Protein 3DSS (pdb70)

B-factor: mean 21.04, std 11.39, range [5.16, 124.23]

Organism: Rattus norvegicus (NCBI:txid10116)

Foldseek 3Di:
DVVVVVVVVVVVLVVLLVVLVVVLVVCVVVVNLECVLVVSLLSHCLVPVQPQVSLVSVVSSLVVCVVVDDPVVNVVVLVVLVVSLLSSCVSPVQHPNSLVSVVVSQVPPPPDDLVVLLVSLVVVCVVPVPRVSSVVSNVVSCVVVVPQLVVLLVVLLCVLPVDDPNLSSLVSVVVSQCVVVPDCQHDPVVLLVLLVSLLVSCVVPVQDCRSLVSNLVSLVSHDAQVGDDPVRLVSLVVLLVVLVVVCVVDVLRLSSLVVNLSSCVRHPLQVCVVVNVVSLVSNCVSPVVCNVVSVVVNVVSVVVVVVVVVVPD/DPEDDFDPPFFQDDDLVLQLVLLLCPCVPDDNVVVVVCLQQQLLQVLLSQQLCVQLVRNVSDDVVVVLVQQQQQQDPQRFGGNGHPGDGWLVSLLSSLSSCLSVVNNVSGDLVSVLSQLQVQADPQQFGAGHPVRDTFLLSLLSSLSSCLSVVHNVSHDLVSVLRFLLQQQDPQQAGTTGRPGDHWLQSRLSSLLSCLSSVNLVSGPLVSVLVQLQVQQDPQRFGDGHPPDYGWLVSRLSSLLSCVQAVRNVSHDLVSVLSFLSSQFDPPNGAGDGGHPDDHGSNSRLSSLQSVLSSPDPSTARARSNSSHHPVSCVVSVRDGDGND

GO terms:
  GO:0004663 Rab geranylgeranyltransferase activity (F, IDA)
  GO:0031267 small GTPase binding (F, IDA)
  GO:0005968 Rab-protein geranylgeranyltransferase complex (C, IDA)
  GO:0018344 protein geranylgeranylation (P, IDA)
  GO:0031267 small GTPase binding (F, IPI)
  GO:0005515 protein binding (F, IPI)
  GO:0004661 protein geranylgeranyltransferase activity (F, EXP)

InterPro domains:
  IPR001611 Leucine-rich repeat [PF00560] (466-483)
  IPR002088 Protein prenyltransferase, alpha subunit [PF01239] (47-76)
  IPR002088 Protein prenyltransferase, alpha subunit [PF01239] (90-120)
  IPR002088 Protein prenyltransferase, alpha subunit [PF01239] (125-153)
  IPR002088 Protein prenyltransferase, alpha subunit [PF01239] (161-190)
  IPR002088 Protein prenyltransferase, alpha subunit [PF01239] (209-238)
  IPR002088 Protein prenyltransferase, alpha subunit [PS51147] (44-78)
  IPR002088 Protein prenyltransferase, alpha subunit [PS51147] (88-122)
  IPR002088 Protein prenyltransferase, alpha subunit [PS51147] (124-158)
  IPR002088 Protein prenyltransferase, alpha subunit [PS51147] (159-193)
  IPR002088 Protein prenyltransferase, alpha subunit [PS51147] (207-241)
  IPR009087 Rab geranylgeranyltransferase, alpha subunit, insert-domain [PF07711] (246-346)
  IPR032675 Leucine-rich repeat domain superfamily [G3DSA:3.80.10.10] (431-566)
  IPR036254 Rab geranylgeranyltransferase, alpha subunit, insert-domain superfamily [SSF49594] (241-350)

Secondary structure (DSSP, 8-state):
-HHHHHHHHHHHHHHHHHHHHHHHHHHHHTT--SHHHHHHHHHHHTT-TT-HHHHHHHHHHHHHHHHHS-HHHHHHHHHHHHHHHHHHHHH-TT-HHHHHHHHHHHHH-SS--HHHHHHHHHHHHHH-TT-HHHHHHHHHHHHHTT--HHHHHHHHHHHHHH-S--HHHHHHHHHHHHHHS------HHHHHHHHHHHHHHHHHSTT-HHHHHHHHHHHHSSS-GGG--HHHHHHHHHHHHHHHHHHHH-TT-HHHHHHHHHHHHHH-TTTTHHHHHHHHHHHHHH-GGGHHHHHHHHHHHHHHHHHHHHT--/-------TTS--S--HHHHHHHHHHTTSSS-GGGSGGGGGGHHHHHHHHHHHHHHTT-GGGS-HHHHHHHHHHTB-TTS-BBSSTTSPB-HHHHHHHHHHHHHTT-GGGS-HHHHHHHHHHTB-TTS-BBSSTT--B-HHHHHHHHHHHHHHT-GGGS-HHHHHHHHHTTB-TTS-B-SSTTPPP-HHHHHHHHHHHHHTT-GGGS-HHHHHHHHHTTB-TTS-B-SSTTPPP-HHHHHHHHHHHHHTT-GGGS-HHHHHHHHHHTB-TTT--B-SSTTS--BHHHHHHHHHHHHHTT-TTS--B-TTTSSBHHHHHHHT-------

Solvent-accessible surface area: 26748 Å² total; per-residue (Å²): 140,93,77,66,68,64,60,52,56,142,22,99,114,4,105,112,30,60,63,4,19,111,34,0,44,64,49,57,171,68,52,76,54,45,80,41,5,16,103,29,0,38,82,3,0,24,61,18,8,64,17,49,6,0,3,4,3,11,9,49,1,8,79,66,0,94,110,115,47,47,118,148,86,17,38,63,30,15,150,66,4,19,41,32,0,36,46,5,0,155,108,47,40,110,1,62,20,0,12,27,0,7,34,33,0,1,67,83,17,123,101,34,74,35,74,94,0,29,93,3,0,23,108,20,1,127,90,42,12,8,4,23,14,0,2,11,8,16,36,40,0,9,80,94,39,88,38,43,36,51,109,6,32,68,38,0,54,52,1,13,94,113,81,46,51,13,3,2,0,2,1,9,14,8,36,7,5,51,98,58,67,107,119,184,86,13,57,55,95,4,0,25,127,8,1,113,37,0,28,88,22,1,74,117,54,27,87,26,19,3,5,5,7,0,1,42,51,1,33,67,8,34,48,41,88,136,124,42,41,131,110,10,38,85,41,3,65,63,1,2,97,37,0,68,53,8,43,145,133,79,87,138,9,20,29,0,4,5,6,0,0,21,0,3,12,20,21,55,5,40,128,36,42,143,57,4,65,103,33,1,63,61,1,52,82,34,11,86,22,16,33,37,3,3,50,56,10,64,63,87,16,64,129,58,1,53,89,43,97,174,124,156,154,162,107,44,27,126,52,148,128,113,20,18,120,67,19,35,22,139,81,0,2,74,34,3,39,46,95,41,84,169,110,88,119,45,47,60,28,73,31,58,51,36,32,0,12,16,27,15,39,6,1,0,0,0,13,1,15,38,48,27,141,102,46,81,95,136,113,19,28,100,37,0,121,55,0,37,58,174,61,0,0,0,0,2,13,107,40,3,27,24,22,0,55,26,0,14,6,0,0,8,0,0,3,10,16,105,17,36,152,30,8,60,12,108,105,0,17,52,8,0,93,76,5,33,84,179,77,0,1,0,0,0,15,141,32,30,27,35,0,1,45,1,0,15,4,0,0,0,0,0,20,11,20,63,72,43,127,23,13,80,39,123,80,0,10,97,8,0,42,62,1,60,18,21,4,2,0,0,1,3,75,71,18,4,5,0,22,0,7,3,0,22,13,0,0,1,0,0,2,18,12,82,32,15,141,79,12,77,13,40,47,0,0,4,0,0,0,14,0,4,14,86,18,0,0,0,5,0,11,0,36,35,52,0,19,1,11,45,1,2,52,0,0,0,0,0,81,0,0,11,44,19,63,4,4,42,119,124,74,0,62,64,0,3,6,3,2,8,39,91,84,66,0,0,0,0,36,63,29,83,67,149,13,46,12,48,24,0,0,16,0,0,0,1,0,13,24,34,57,24,172,110,8,50,94,5,3,5,3,2,3,0,0,49,107,7,1,53,106,56,134,17,96,32,151,54,55,118

Structure (mmCIF, N/CA/C/O backbone):
data_3DSS
#
_entry.id   3DSS
#
_cell.length_a   66.748
_cell.length_b   90.628
_cell.length_c   114.068
_cell.angle_alpha   90.00
_cell.angle_beta   90.00
_cell.angle_gamma   90.00
#
_symmetry.space_group_name_H-M   'P 21 21 21'
#
loop_
_entity.id
_entity.type
_entity.pdbx_description
1 polymer 'Geranylgeranyl transferase type-2 subunit alpha'
2 polymer 'Geranylgeranyl transferase type-2 subunit beta'
3 non-polymer 'ZINC ION'
4 non-polymer 'CALCIUM ION'
5 water water
#
loop_
_atom_site.group_PDB
_atom_site.id
_atom_site.type_symbol
_atom_site.label_atom_id
_atom_site.label_alt_id
_atom_site.label_comp_id
_atom_site.label_asym_id
_atom_site.label_entity_id
_atom_site.label_seq_id
_atom_site.pdbx_PDB_ins_code
_atom_site.Cartn_x
_atom_site.Cartn_y
_atom_site.Cartn_z
_atom_site.occupancy
_atom_site.B_iso_or_equiv
_atom_site.auth_seq_id
_atom_site.auth_comp_id
_atom_site.auth_asym_id
_atom_site.auth_atom_id
_atom_site.pdbx_PDB_model_num
ATOM 1 N N . GLU A 1 13 ? -12.955 11.402 52.188 1.00 74.66 12 GLU A N 1
ATOM 2 C CA . GLU A 1 13 ? -12.082 10.541 53.045 1.00 74.41 12 GLU A CA 1
ATOM 3 C C . GLU A 1 13 ? -10.674 10.388 52.460 1.00 73.66 12 GLU A C 1
ATOM 4 O O . GLU A 1 13 ? -9.719 10.972 52.975 1.00 73.65 12 GLU A O 1
ATOM 6 N N . GLN A 1 14 ? -10.555 9.614 51.382 1.00 72.59 13 GLN A N 1
ATOM 7 C CA . GLN A 1 14 ? -9.253 9.308 50.780 1.00 71.68 13 GLN A CA 1
ATOM 8 C C . GLN A 1 14 ? -8.751 10.403 49.833 1.00 70.86 13 GLN A C 1
ATOM 9 O O . GLN A 1 14 ? -7.575 10.412 49.467 1.00 70.73 13 GLN A O 1
ATOM 11 N N . ALA A 1 15 ? -9.638 11.318 49.443 1.00 69.98 14 ALA A N 1
ATOM 12 C CA . ALA A 1 15 ? -9.303 12.378 48.484 1.00 69.38 14 ALA A CA 1
ATOM 13 C C . ALA A 1 15 ? -8.749 13.646 49.143 1.00 68.97 14 ALA A C 1
ATOM 14 O O . ALA A 1 15 ? -7.972 14.375 48.521 1.00 68.95 14 ALA A O 1
ATOM 16 N N . GLU A 1 16 ? -9.152 13.915 50.386 1.00 68.41 15 GLU A N 1
ATOM 17 C CA . GLU A 1 16 ? -8.688 15.102 51.116 1.00 67.87 15 GLU A CA 1
ATOM 18 C C . GLU A 1 16 ? -7.213 14.988 51.505 1.00 67.09 15 GLU A C 1
ATOM 19 O O . GLU A 1 16 ? -6.464 15.965 51.412 1.00 67.10 15 GLU A O 1
ATOM 21 N N . ALA A 1 17 ? -6.807 13.798 51.945 1.00 65.89 16 ALA A N 1
ATOM 22 C CA . ALA A 1 17 ? -5.400 13.514 52.240 1.00 64.83 16 ALA A CA 1
ATOM 23 C C . ALA A 1 17 ? -4.527 13.709 50.999 1.00 63.61 16 ALA A C 1
ATOM 24 O O . ALA A 1 17 ? -3.409 14.219 51.093 1.00 63.54 16 ALA A O 1
ATOM 26 N N . LYS A 1 18 ? -5.050 13.301 49.844 1.00 62.04 17 LYS A N 1
ATOM 27 C CA . LYS A 1 18 ? -4.369 13.488 48.563 1.00 60.77 17 LYS A CA 1
ATOM 28 C C . LYS A 1 18 ? -4.315 14.962 48.155 1.00 59.64 17 LYS A C 1
ATOM 29 O O . LYS A 1 18 ? -3.315 15.418 47.601 1.00 59.56 17 LYS A O 1
ATOM 31 N N . ARG A 1 19 ? -5.392 15.697 48.424 1.00 58.20 18 ARG A N 1
ATOM 32 C CA . ARG A 1 19 ? -5.432 17.138 48.164 1.00 56.99 18 ARG A CA 1
ATOM 33 C C . ARG A 1 19 ? -4.457 17.891 49.071 1.00 55.64 18 ARG A C 1
ATOM 34 O O . ARG A 1 19 ? -3.762 18.807 48.623 1.00 55.54 18 ARG A O 1
ATOM 36 N N . LEU A 1 20 ? -4.410 17.490 50.340 1.00 53.75 19 LEU A N 1
ATOM 37 C CA . LEU A 1 20 ? -3.604 18.175 51.355 1.00 52.10 19 LEU A CA 1
ATOM 38 C C . LEU A 1 20 ? -2.105 17.915 51.209 1.00 50.13 19 LEU A C 1
ATOM 39 O O . LEU A 1 20 ? -1.296 18.829 51.381 1.00 50.00 19 LEU A O 1
ATOM 41 N N . GLU A 1 21 ? -1.740 16.670 50.909 1.00 47.62 20 GLU A N 1
ATOM 42 C CA . GLU A 1 21 ? -0.338 16.305 50.705 1.00 45.72 20 GLU A CA 1
ATOM 43 C C . GLU A 1 21 ? 0.232 17.030 49.489 1.00 44.21 20 GLU A C 1
ATOM 44 O O . GLU A 1 21 ? 1.386 17.462 49.497 1.00 43.98 20 GLU A O 1
ATOM 46 N N . ARG A 1 22 ? -0.592 17.171 48.455 1.00 42.55 21 ARG A N 1
ATOM 47 C CA . ARG A 1 22 ? -0.170 17.819 47.220 1.00 41.62 21 ARG A CA 1
ATOM 48 C C . ARG A 1 22 ? -0.098 19.342 47.404 1.00 40.19 21 ARG A C 1
ATOM 49 O O . ARG A 1 22 ? 0.718 20.003 46.765 1.00 39.94 21 ARG A O 1
ATOM 57 N N . GLU A 1 23 ? -0.928 19.886 48.295 1.00 38.87 22 GLU A N 1
ATOM 58 C CA . GLU A 1 23 ? -0.788 21.283 48.720 1.00 38.04 22 GLU A CA 1
ATOM 59 C C . GLU A 1 23 ? 0.524 21.493 49.482 1.00 37.34 22 GLU A C 1
ATOM 60 O O . GLU A 1 23 ? 1.196 22.505 49.294 1.00 37.12 22 GLU A O 1
ATOM 62 N N . GLN A 1 24 ? 0.883 20.536 50.335 1.00 36.62 23 GLN A N 1
ATOM 63 C CA . GLN A 1 24 ? 2.142 20.605 51.088 1.00 36.33 23 GLN A CA 1
ATOM 64 C C . GLN A 1 24 ? 3.360 20.493 50.174 1.00 34.75 23 GLN A C 1
ATOM 65 O O . GLN A 1 24 ? 4.348 21.196 50.375 1.00 34.50 23 GLN A O 1
ATOM 71 N N . LYS A 1 25 ? 3.288 19.613 49.179 1.00 33.08 24 LYS A N 1
ATOM 72 C CA . LYS A 1 25 ? 4.357 19.487 48.186 1.00 32.15 24 LYS A CA 1
ATOM 73 C C . LYS A 1 25 ? 4.570 20.802 47.440 1.00 30.35 24 LYS A C 1
ATOM 74 O O . LYS A 1 25 ? 5.707 21.208 47.213 1.00 30.03 24 LYS A O 1
ATOM 80 N N . LEU A 1 26 ? 3.475 21.457 47.059 1.00 28.87 25 LEU A N 1
ATOM 81 C CA . LEU A 1 26 ? 3.556 22.726 46.333 1.00 28.21 25 LEU A CA 1
ATOM 82 C C . LEU A 1 26 ? 4.204 23.811 47.191 1.00 27.48 25 LEU A C 1
ATOM 83 O O . LEU A 1 26 ? 5.042 24.582 46.711 1.00 27.26 25 LEU A O 1
ATOM 88 N N . LYS A 1 27 ? 3.835 23.849 48.465 1.00 27.01 26 LYS A N 1
ATOM 89 C CA . LYS A 1 27 ? 4.421 24.807 49.395 1.00 27.15 26 LYS A CA 1
ATOM 90 C C . LYS A 1 27 ? 5.923 24.553 49.588 1.00 26.35 26 LYS A C 1
ATOM 91 O O . LYS A 1 27 ? 6.707 25.500 49.646 1.00 25.97 26 LYS A O 1
ATOM 97 N N . LEU A 1 28 ? 6.323 23.284 49.656 1.00 25.94 27 LEU A N 1
ATOM 98 C CA . LEU A 1 28 ? 7.747 22.934 49.734 1.00 26.16 27 LEU A CA 1
ATOM 99 C C . LEU A 1 28 ? 8.513 23.318 48.468 1.00 24.77 27 LEU A C 1
ATOM 100 O O . LEU A 1 28 ? 9.618 23.856 48.548 1.00 24.77 27 LEU A O 1
ATOM 105 N N . TYR A 1 29 ? 7.937 23.011 47.308 1.00 23.77 28 TYR A N 1
ATOM 106 C CA A TYR A 1 29 ? 8.594 23.368 46.052 0.50 23.28 28 TYR A CA 1
ATOM 107 C CA B TYR A 1 29 ? 8.477 23.386 46.003 0.50 23.55 28 TYR A CA 1
ATOM 108 C C . TYR A 1 29 ? 8.732 24.890 45.944 1.00 23.60 28 TYR A C 1
ATOM 109 O O . TYR A 1 29 ? 9.804 25.361 45.560 1.00 23.31 28 TYR A O 1
ATOM 126 N N . GLN A 1 30 ? 7.695 25.647 46.315 1.00 24.30 29 GLN A N 1
ATOM 127 C CA . GLN A 1 30 ? 7.758 27.109 46.258 1.00 25.50 29 GLN A CA 1
ATOM 128 C C . GLN A 1 30 ? 8.822 27.646 47.207 1.00 24.97 29 GLN A C 1
ATOM 129 O O . GLN A 1 30 ? 9.606 28.515 46.823 1.00 25.01 29 GLN A O 1
ATOM 135 N N . SER A 1 31 ? 8.862 27.119 48.429 1.00 24.90 30 SER A N 1
ATOM 136 C CA A SER A 1 31 ? 9.851 27.553 49.419 0.70 24.74 30 SER A CA 1
ATOM 137 C CA B SER A 1 31 ? 9.847 27.547 49.423 0.30 24.71 30 SER A CA 1
ATOM 138 C C . SER A 1 31 ? 11.270 27.224 48.969 1.00 24.27 30 SER A C 1
ATOM 139 O O . SER A 1 31 ? 12.175 28.050 49.086 1.00 24.41 30 SER A O 1
ATOM 144 N N . ALA A 1 32 ? 11.463 26.019 48.448 1.00 22.99 31 ALA A N 1
ATOM 145 C CA . ALA A 1 32 ? 12.777 25.598 47.985 1.00 21.72 31 ALA A CA 1
ATOM 146 C C . ALA A 1 32 ? 13.207 26.445 46.790 1.00 21.13 31 ALA A C 1
ATOM 147 O O . ALA A 1 32 ? 14.358 26.846 46.705 1.00 21.04 31 ALA A O 1
ATOM 149 N N . THR A 1 33 ? 12.266 26.724 45.888 1.00 20.89 32 THR A N 1
ATOM 150 C CA . THR A 1 33 ? 12.518 27.575 44.730 1.00 21.25 32 THR A CA 1
ATOM 151 C C . THR A 1 33 ? 12.922 28.984 45.167 1.00 21.50 32 THR A C 1
ATOM 152 O O . THR A 1 33 ? 13.899 29.538 44.656 1.00 21.31 32 THR A O 1
ATOM 156 N N . GLN A 1 34 ? 12.176 29.543 46.119 1.00 22.15 33 GLN A N 1
ATOM 157 C CA . GLN A 1 34 ? 12.498 30.845 46.714 1.00 23.15 33 GLN A CA 1
ATOM 158 C C . GLN A 1 34 ? 13.924 30.856 47.270 1.00 23.07 33 GLN A C 1
ATOM 159 O O . GLN A 1 34 ? 14.683 31.807 47.044 1.00 23.09 33 GLN A O 1
ATOM 165 N N . ALA A 1 35 ? 14.276 29.796 47.997 1.00 23.22 34 ALA A N 1
ATOM 166 C CA . ALA A 1 35 ? 15.602 29.669 48.602 1.00 22.96 34 ALA A CA 1
ATOM 167 C C . ALA A 1 35 ? 16.705 29.656 47.548 1.00 22.34 34 ALA A C 1
ATOM 168 O O . ALA A 1 35 ? 17.730 30.325 47.712 1.00 21.79 34 ALA A O 1
ATOM 170 N N . VAL A 1 36 ? 16.494 28.893 46.474 1.00 21.54 35 VAL A N 1
ATOM 171 C CA . VAL A 1 36 ? 17.482 28.800 45.399 1.00 21.25 35 VAL A CA 1
ATOM 172 C C . VAL A 1 36 ? 17.705 30.159 44.734 1.00 21.57 35 VAL A C 1
ATOM 173 O O . VAL A 1 36 ? 18.850 30.565 44.535 1.00 21.17 35 VAL A O 1
ATOM 177 N N . PHE A 1 37 ? 16.621 30.858 44.397 1.00 22.65 36 PHE A N 1
ATOM 178 C CA . PHE A 1 37 ? 16.730 32.170 43.746 1.00 23.88 36 PHE A CA 1
ATOM 179 C C . PHE A 1 37 ? 17.416 33.198 44.659 1.00 23.69 36 PHE A C 1
ATOM 180 O O . PHE A 1 37 ? 18.203 34.022 44.192 1.00 23.65 36 PHE A O 1
ATOM 188 N N . GLN A 1 38 ? 17.131 33.139 45.955 1.00 23.64 37 GLN A N 1
ATOM 189 C CA . GLN A 1 38 ? 17.787 34.028 46.919 1.00 23.68 37 GLN A CA 1
ATOM 190 C C . GLN A 1 38 ? 19.296 33.738 47.020 1.00 23.50 37 GLN A C 1
ATOM 191 O O . GLN A 1 38 ? 20.114 34.657 47.004 1.00 23.65 37 GLN A O 1
ATOM 193 N N . LYS A 1 39 ? 19.660 32.462 47.114 1.00 23.32 38 LYS A N 1
ATOM 194 C CA . LYS A 1 39 ? 21.074 32.067 47.153 1.00 23.43 38 LYS A CA 1
ATOM 195 C C . LYS A 1 39 ? 21.799 32.483 45.878 1.00 23.51 38 LYS A C 1
ATOM 196 O O . LYS A 1 39 ? 22.923 32.974 45.913 1.00 22.80 38 LYS A O 1
ATOM 202 N N . ARG A 1 40 ? 21.140 32.285 44.745 1.00 24.44 39 ARG A N 1
ATOM 203 C CA . ARG A 1 40 ? 21.719 32.655 43.469 1.00 25.55 39 ARG A CA 1
ATOM 204 C C . ARG A 1 40 ? 21.985 34.162 43.390 1.00 27.05 39 ARG A C 1
ATOM 205 O O . ARG A 1 40 ? 23.073 34.584 42.999 1.00 26.69 39 ARG A O 1
ATOM 213 N N . GLN A 1 41 ? 20.983 34.957 43.768 1.00 29.04 40 GLN A N 1
ATOM 214 C CA . GLN A 1 41 ? 21.098 36.423 43.805 1.00 31.24 40 GLN A CA 1
ATOM 215 C C . GLN A 1 41 ? 22.227 36.875 44.738 1.00 30.70 40 GLN A C 1
ATOM 216 O O . GLN A 1 41 ? 22.901 37.864 44.461 1.00 30.71 40 GLN A O 1
ATOM 222 N N . ALA A 1 42 ? 22.442 36.131 45.823 1.00 30.75 41 ALA A N 1
ATOM 223 C CA . ALA A 1 42 ? 23.522 36.419 46.780 1.00 31.00 41 ALA A CA 1
ATOM 224 C C . ALA A 1 42 ? 24.902 35.925 46.319 1.00 31.02 41 ALA A C 1
ATOM 225 O O . ALA A 1 42 ? 25.903 36.203 46.975 1.00 30.99 41 ALA A O 1
ATOM 227 N N . GLY A 1 43 ? 24.958 35.196 45.205 1.00 31.20 42 GLY A N 1
ATOM 228 C CA . GLY A 1 43 ? 26.214 34.632 44.709 1.00 31.46 42 GLY A CA 1
ATOM 229 C C . GLY A 1 43 ? 26.714 33.440 45.507 1.00 31.88 42 GLY A C 1
ATOM 230 O O . GLY A 1 43 ? 27.909 33.136 45.486 1.00 31.87 42 GLY A O 1
ATOM 231 N N . GLU A 1 44 ? 25.803 32.758 46.200 1.00 32.65 43 GLU A N 1
ATOM 232 C CA . GLU A 1 44 ? 26.135 31.554 46.966 1.00 33.84 43 GLU A CA 1
ATOM 233 C C . GLU A 1 44 ? 26.049 30.303 46.086 1.00 33.79 43 GLU A C 1
ATOM 234 O O . GLU A 1 44 ? 25.012 29.630 46.029 1.00 33.91 43 GLU A O 1
ATOM 240 N N . LEU A 1 45 ? 27.152 30.004 45.403 1.00 33.78 44 LEU A N 1
ATOM 241 C CA . LEU A 1 45 ? 27.227 28.876 44.476 1.00 33.78 44 LEU A CA 1
ATOM 242 C C . LEU A 1 45 ? 27.822 27.681 45.208 1.00 32.69 44 LEU A C 1
ATOM 243 O O . LEU A 1 45 ? 29.021 27.404 45.098 1.00 32.90 44 LEU A O 1
ATOM 248 N N . ASP A 1 46 ? 26.988 26.983 45.972 1.00 30.98 45 ASP A N 1
ATOM 249 C CA . ASP A 1 46 ? 27.478 25.913 46.833 1.00 29.63 45 ASP A CA 1
ATOM 250 C C . ASP A 1 46 ? 26.533 24.710 46.888 1.00 28.05 45 ASP A C 1
ATOM 251 O O . ASP A 1 46 ? 25.474 24.689 46.248 1.00 26.90 45 ASP A O 1
ATOM 256 N N . GLU A 1 47 ? 26.946 23.710 47.659 1.00 26.52 46 GLU A N 1
ATOM 257 C CA . GLU A 1 47 ? 26.260 22.428 47.737 1.00 26.21 46 GLU A CA 1
ATOM 258 C C . GLU A 1 47 ? 24.816 22.506 48.233 1.00 24.81 46 GLU A C 1
ATOM 259 O O . GLU A 1 47 ? 24.019 21.626 47.914 1.00 24.26 46 GLU A O 1
ATOM 265 N N . SER A 1 48 ? 24.477 23.535 49.011 1.00 23.81 47 SER A N 1
ATOM 266 C CA . SER A 1 48 ? 23.094 23.710 49.476 1.00 23.38 47 SER A CA 1
ATOM 267 C C . SER A 1 48 ? 22.131 23.925 48.297 1.00 22.55 47 SER A C 1
ATOM 268 O O . SER A 1 48 ? 20.977 23.492 48.342 1.00 22.12 47 SER A O 1
ATOM 271 N N . VAL A 1 49 ? 22.625 24.573 47.244 1.00 21.69 48 VAL A N 1
ATOM 272 C CA . VAL A 1 49 ? 21.864 24.758 46.008 1.00 21.20 48 VAL A CA 1
ATOM 273 C C . VAL A 1 49 ? 21.607 23.417 45.331 1.00 20.45 48 VAL A C 1
ATOM 274 O O . VAL A 1 49 ? 20.526 23.176 44.793 1.00 20.20 48 VAL A O 1
ATOM 278 N N . LEU A 1 50 ? 22.618 22.553 45.341 1.00 20.04 49 LEU A N 1
ATOM 279 C CA . LEU A 1 50 ? 22.478 21.206 44.799 1.00 20.01 49 LEU A CA 1
ATOM 280 C C . LEU A 1 50 ? 21.456 20.401 45.605 1.00 20.81 49 LEU A C 1
ATOM 281 O O . LEU A 1 50 ? 20.653 19.672 45.036 1.00 20.76 49 LEU A O 1
ATOM 286 N N . GLU A 1 51 ? 21.473 20.538 46.927 1.00 21.72 50 GLU A N 1
ATOM 287 C CA . GLU A 1 51 ? 20.473 19.856 47.760 1.00 23.18 50 GLU A CA 1
ATOM 288 C C . GLU A 1 51 ? 19.054 20.360 47.460 1.00 22.11 50 GLU A C 1
ATOM 289 O O . GLU A 1 51 ? 18.135 19.565 47.252 1.00 21.90 50 GLU A O 1
ATOM 295 N N . LEU A 1 52 ? 18.887 21.678 47.427 1.00 21.40 51 LEU A N 1
ATOM 296 C CA . LEU A 1 52 ? 17.570 22.273 47.180 1.00 20.75 51 LEU A CA 1
ATOM 297 C C . LEU A 1 52 ? 17.010 21.914 45.807 1.00 20.26 51 LEU A C 1
ATOM 298 O O . LEU A 1 52 ? 15.846 21.529 45.692 1.00 20.18 51 LEU A O 1
ATOM 303 N N . THR A 1 53 ? 17.823 22.043 44.766 1.00 19.95 52 THR A N 1
ATOM 304 C CA . THR A 1 53 ? 17.354 21.733 43.412 1.00 19.69 52 THR A CA 1
ATOM 305 C C . THR A 1 53 ? 17.050 20.246 43.218 1.00 20.38 52 THR A C 1
ATOM 306 O O . THR A 1 53 ? 16.203 19.892 42.400 1.00 19.99 52 THR A O 1
ATOM 310 N N . SER A 1 54 ? 17.723 19.371 43.966 1.00 21.14 53 SER A N 1
ATOM 311 C CA . SER A 1 54 ? 17.431 17.940 43.866 1.00 22.11 53 SER A CA 1
ATOM 312 C C . SER A 1 54 ? 16.005 17.647 44.340 1.00 22.87 53 SER A C 1
ATOM 313 O O . SER A 1 54 ? 15.351 16.766 43.797 1.00 23.79 53 SER A O 1
ATOM 316 N N . GLN A 1 55 ? 15.521 18.418 45.317 1.00 23.57 54 GLN A N 1
ATOM 317 C CA . GLN A 1 55 ? 14.152 18.282 45.845 1.00 24.84 54 GLN A CA 1
ATOM 318 C C . GLN A 1 55 ? 13.064 18.706 44.865 1.00 23.30 54 GLN A C 1
ATOM 319 O O . GLN A 1 55 ? 11.889 18.395 45.071 1.00 24.11 54 GLN A O 1
ATOM 325 N N . ILE A 1 56 ? 13.447 19.472 43.854 1.00 21.38 55 ILE A N 1
ATOM 326 C CA . ILE A 1 56 ? 12.507 20.067 42.912 1.00 20.24 55 ILE A CA 1
ATOM 327 C C . ILE A 1 56 ? 12.573 19.386 41.544 1.00 19.36 55 ILE A C 1
ATOM 328 O O . ILE A 1 56 ? 11.539 19.110 40.928 1.00 18.97 55 ILE A O 1
ATOM 333 N N . LEU A 1 57 ? 13.789 19.124 41.070 1.00 19.26 56 LEU A N 1
ATOM 334 C CA . LEU A 1 57 ? 13.992 18.574 39.725 1.00 18.99 56 LEU A CA 1
ATOM 335 C C . LEU A 1 57 ? 13.525 17.133 39.531 1.00 19.52 56 LEU A C 1
ATOM 336 O O . LEU A 1 57 ? 13.171 16.755 38.422 1.00 19.38 56 LEU A O 1
ATOM 341 N N . GLY A 1 58 ? 13.523 16.326 40.589 1.00 20.77 57 GLY A N 1
ATOM 342 C CA . GLY A 1 58 ? 12.995 14.959 40.501 1.00 21.53 57 GLY A CA 1
ATOM 343 C C . GLY A 1 58 ? 11.561 14.933 39.999 1.00 22.37 57 GLY A C 1
ATOM 344 O O . GLY A 1 58 ? 11.215 14.179 39.078 1.00 23.41 57 GLY A O 1
ATOM 345 N N . ALA A 1 59 ? 10.735 15.780 40.601 1.00 22.29 58 ALA A N 1
ATOM 346 C CA . ALA A 1 59 ? 9.325 15.880 40.260 1.00 22.06 58 ALA A CA 1
ATOM 347 C C . ALA A 1 59 ? 9.072 16.842 39.101 1.00 20.67 58 ALA A C 1
ATOM 348 O O . ALA A 1 59 ? 8.056 16.721 38.416 1.00 20.83 58 ALA A O 1
ATOM 350 N N . ASN A 1 60 ? 9.990 17.782 38.875 1.00 19.00 59 ASN A N 1
ATOM 351 C CA . ASN A 1 60 ? 9.790 18.851 37.884 1.00 18.62 59 ASN A CA 1
ATOM 352 C C . ASN A 1 60 ? 11.030 19.077 37.008 1.00 17.54 59 ASN A C 1
ATOM 353 O O . ASN A 1 60 ? 11.637 20.153 37.020 1.00 17.28 59 ASN A O 1
ATOM 358 N N . PRO A 1 61 ? 11.406 18.058 36.223 1.00 17.08 60 PRO A N 1
ATOM 359 C CA . PRO A 1 61 ? 12.640 18.142 35.441 1.00 16.60 60 PRO A CA 1
ATOM 360 C C . PRO A 1 61 ? 12.599 19.172 34.307 1.00 16.34 60 PRO A C 1
ATOM 361 O O . PRO A 1 61 ? 13.633 19.497 33.741 1.00 16.53 60 PRO A O 1
ATOM 365 N N . ASP A 1 62 ? 11.428 19.700 33.981 1.00 16.45 61 ASP A N 1
ATOM 366 C CA . ASP A 1 62 ? 11.350 20.716 32.928 1.00 17.05 61 ASP A CA 1
ATOM 367 C C . ASP A 1 62 ? 11.583 22.146 33.437 1.00 16.96 61 ASP A C 1
ATOM 368 O O . ASP A 1 62 ? 11.543 23.097 32.666 1.00 17.10 61 ASP A O 1
ATOM 373 N N . PHE A 1 63 ? 11.879 22.283 34.727 1.00 16.80 62 PHE A N 1
ATOM 374 C CA . PHE A 1 63 ? 12.253 23.568 35.320 1.00 17.01 62 PHE A CA 1
ATOM 375 C C . PHE A 1 63 ? 13.707 23.912 34.936 1.00 17.01 62 PHE A C 1
ATOM 376 O O . PHE A 1 63 ? 14.629 23.795 35.750 1.00 16.87 62 PHE A O 1
ATOM 384 N N . ALA A 1 64 ? 13.873 24.378 33.694 1.00 17.09 63 ALA A N 1
ATOM 385 C CA . ALA A 1 64 ? 15.186 24.576 33.054 1.00 17.58 63 ALA A CA 1
ATOM 386 C C . ALA A 1 64 ? 16.155 25.467 33.824 1.00 17.33 63 ALA A C 1
ATOM 387 O O . ALA A 1 64 ? 17.365 25.205 33.850 1.00 17.29 63 ALA A O 1
ATOM 389 N N . THR A 1 65 ? 15.639 26.527 34.444 1.00 16.89 64 THR A N 1
ATOM 390 C CA . THR A 1 65 ? 16.512 27.446 35.171 1.00 16.36 64 THR A CA 1
ATOM 391 C C . THR A 1 65 ? 17.252 26.722 36.304 1.00 16.13 64 THR A C 1
ATOM 392 O O . THR A 1 65 ? 18.407 27.035 36.600 1.00 15.16 64 THR A O 1
ATOM 396 N N . LEU A 1 66 ? 16.609 25.734 36.918 1.00 15.72 65 LEU A N 1
ATOM 397 C CA . LEU A 1 66 ? 17.278 24.978 37.975 1.00 15.92 65 LEU A CA 1
ATOM 398 C C . LEU A 1 66 ? 18.418 24.081 37.465 1.00 15.47 65 LEU A C 1
ATOM 399 O O . LEU A 1 66 ? 19.422 23.931 38.155 1.00 14.49 65 LEU A O 1
ATOM 404 N N . TRP A 1 67 ? 18.288 23.496 36.274 1.00 15.19 66 TRP A N 1
ATOM 405 C CA . TRP A 1 67 ? 19.431 22.788 35.674 1.00 15.49 66 TRP A CA 1
ATOM 406 C C . TRP A 1 67 ? 20.595 23.762 35.458 1.00 15.74 66 TRP A C 1
ATOM 407 O O . TRP A 1 67 ? 21.735 23.447 35.770 1.00 15.41 66 TRP A O 1
ATOM 418 N N . ASN A 1 68 ? 20.293 24.958 34.951 1.00 16.65 67 ASN A N 1
ATOM 419 C CA . ASN A 1 68 ? 21.302 26.019 34.818 1.00 16.89 67 ASN A CA 1
ATOM 420 C C . ASN A 1 68 ? 21.994 26.338 36.153 1.00 17.16 67 ASN A C 1
ATOM 421 O O . ASN A 1 68 ? 23.214 26.511 36.199 1.00 17.02 67 ASN A O 1
ATOM 426 N N . CYS A 1 69 ? 21.211 26.424 37.232 1.00 17.31 68 CYS A N 1
ATOM 427 C CA . CYS A 1 69 ? 21.761 26.660 38.576 1.00 17.95 68 CYS A CA 1
ATOM 428 C C . CYS A 1 69 ? 22.737 25.554 39.002 1.00 17.16 68 CYS A C 1
ATOM 429 O O . CYS A 1 69 ? 23.794 25.838 39.571 1.00 17.27 68 CYS A O 1
ATOM 432 N N . ARG A 1 70 ? 22.387 24.296 38.735 1.00 16.47 69 ARG A N 1
ATOM 433 C CA . ARG A 1 70 ? 23.281 23.185 39.059 1.00 16.26 69 ARG A CA 1
ATOM 434 C C . ARG A 1 70 ? 24.588 23.317 38.293 1.00 15.83 69 ARG A C 1
ATOM 435 O O . ARG A 1 70 ? 25.648 23.118 38.862 1.00 15.40 69 ARG A O 1
ATOM 443 N N . ARG A 1 71 ? 24.514 23.679 37.013 1.00 15.83 70 ARG A N 1
ATOM 444 C CA . ARG A 1 71 ? 25.713 23.839 36.197 1.00 16.05 70 ARG A CA 1
ATOM 445 C C . ARG A 1 71 ? 26.592 24.989 36.692 1.00 16.32 70 ARG A C 1
ATOM 446 O O . ARG A 1 71 ? 27.808 24.856 36.732 1.00 16.67 70 ARG A O 1
ATOM 454 N N . GLU A 1 72 ? 25.979 26.105 37.082 1.00 16.39 71 GLU A N 1
ATOM 455 C CA . GLU A 1 72 ? 26.742 27.221 37.658 1.00 16.94 71 GLU A CA 1
ATOM 456 C C . GLU A 1 72 ? 27.482 26.798 38.926 1.00 16.83 71 GLU A C 1
ATOM 457 O O . GLU A 1 72 ? 28.643 27.161 39.132 1.00 16.60 71 GLU A O 1
ATOM 463 N N . VAL A 1 73 ? 26.808 26.024 39.768 1.00 17.10 72 VAL A N 1
ATOM 464 C CA . VAL A 1 73 ? 27.422 25.535 41.002 1.00 17.92 72 VAL A CA 1
ATOM 465 C C . VAL A 1 73 ? 28.589 24.597 40.689 1.00 18.04 72 VAL A C 1
ATOM 466 O O . VAL A 1 73 ? 29.674 24.745 41.249 1.00 17.97 72 VAL A O 1
ATOM 470 N N . LEU A 1 74 ? 28.367 23.636 39.792 1.00 18.91 73 LEU A N 1
ATOM 471 C CA . LEU A 1 74 ? 29.396 22.641 39.478 1.00 19.86 73 LEU A CA 1
ATOM 472 C C . LEU A 1 74 ? 30.620 23.309 38.867 1.00 20.26 73 LEU A C 1
ATOM 473 O O . LEU A 1 74 ? 31.752 22.961 39.193 1.00 20.19 73 LEU A O 1
ATOM 478 N N . GLN A 1 75 ? 30.384 24.287 38.003 1.00 20.88 74 GLN A N 1
ATOM 479 C CA . GLN A 1 75 ? 31.466 25.091 37.448 1.00 21.66 74 GLN A CA 1
ATOM 480 C C . GLN A 1 75 ? 32.232 25.865 38.514 1.00 22.29 74 GLN A C 1
ATOM 481 O O . GLN A 1 75 ? 33.460 25.910 38.482 1.00 22.30 74 GLN A O 1
ATOM 487 N N . HIS A 1 76 ? 31.515 26.488 39.446 1.00 22.99 75 HIS A N 1
ATOM 488 C CA . HIS A 1 76 ? 32.180 27.248 40.499 1.00 23.85 75 HIS A CA 1
ATOM 489 C C . HIS A 1 76 ? 33.019 26.332 41.391 1.00 24.35 75 HIS A C 1
ATOM 490 O O . HIS A 1 76 ? 34.190 26.613 41.663 1.00 24.72 75 HIS A O 1
ATOM 497 N N . LEU A 1 77 ? 32.416 25.234 41.838 1.00 25.08 76 LEU A N 1
ATOM 498 C CA . LEU A 1 77 ? 33.070 24.309 42.773 1.00 25.96 76 LEU A CA 1
ATOM 499 C C . LEU A 1 77 ? 34.309 23.634 42.187 1.00 28.55 76 LEU A C 1
ATOM 500 O O . LEU A 1 77 ? 35.261 23.328 42.913 1.00 28.84 76 LEU A O 1
ATOM 505 N N . GLU A 1 78 ? 34.295 23.404 40.880 1.00 31.97 77 GLU A N 1
ATOM 506 C CA . GLU A 1 78 ? 35.440 22.819 40.191 1.00 35.31 77 GLU A CA 1
ATOM 507 C C . GLU A 1 78 ? 36.682 23.691 40.382 1.00 36.60 77 GLU A C 1
ATOM 508 O O . GLU A 1 78 ? 37.792 23.176 40.512 1.00 36.96 77 GLU A O 1
ATOM 514 N N . THR A 1 79 ? 36.483 25.006 40.412 1.00 38.11 78 THR A N 1
ATOM 515 C CA . THR A 1 79 ? 37.589 25.946 40.542 1.00 39.13 78 THR A CA 1
ATOM 516 C C . THR A 1 79 ? 38.198 25.886 41.940 1.00 39.60 78 THR A C 1
ATOM 517 O O . THR A 1 79 ? 39.416 25.984 42.078 1.00 39.95 78 THR A O 1
ATOM 521 N N . GLU A 1 80 ? 37.365 25.709 42.967 1.00 39.67 79 GLU A N 1
ATOM 522 C CA . GLU A 1 80 ? 37.837 25.796 44.358 1.00 40.12 79 GLU A CA 1
ATOM 523 C C . GLU A 1 80 ? 38.061 24.462 45.088 1.00 38.08 79 GLU A C 1
ATOM 524 O O . GLU A 1 80 ? 38.671 24.446 46.158 1.00 38.24 79 GLU A O 1
ATOM 530 N N . LYS A 1 81 ? 37.589 23.356 44.514 1.00 36.08 80 LYS A N 1
ATOM 531 C CA . LYS A 1 81 ? 37.716 22.030 45.133 1.00 34.64 80 LYS A CA 1
ATOM 532 C C . LYS A 1 81 ? 38.888 21.244 44.560 1.00 33.77 80 LYS A C 1
ATOM 533 O O . LYS A 1 81 ? 39.304 21.484 43.431 1.00 33.41 80 LYS A O 1
ATOM 539 N N . SER A 1 82 ? 39.397 20.287 45.331 1.00 33.58 81 SER A N 1
ATOM 540 C CA . SER A 1 82 ? 40.451 19.390 44.845 1.00 33.80 81 SER A CA 1
ATOM 541 C C . SER A 1 82 ? 39.945 18.575 43.656 1.00 34.75 81 SER A C 1
ATOM 542 O O . SER A 1 82 ? 38.735 18.392 43.501 1.00 34.57 81 SER A O 1
ATOM 545 N N . PRO A 1 83 ? 40.863 18.092 42.800 1.00 35.99 82 PRO A N 1
ATOM 546 C CA . PRO A 1 83 ? 40.416 17.209 41.717 1.00 36.27 82 PRO A CA 1
ATOM 547 C C . PRO A 1 83 ? 39.621 15.991 42.216 1.00 35.79 82 PRO A C 1
ATOM 548 O O . PRO A 1 83 ? 38.654 15.583 41.572 1.00 35.54 82 PRO A O 1
ATOM 552 N N . GLU A 1 84 ? 40.016 15.446 43.365 1.00 34.89 83 GLU A N 1
ATOM 553 C CA . GLU A 1 84 ? 39.319 14.323 43.996 1.00 34.76 83 GLU A CA 1
ATOM 554 C C . GLU A 1 84 ? 37.927 14.712 44.507 1.00 32.25 83 GLU A C 1
ATOM 555 O O . GLU A 1 84 ? 36.977 13.934 44.387 1.00 31.76 83 GLU A O 1
ATOM 561 N N . GLU A 1 85 ? 37.809 15.906 45.083 1.00 30.15 84 GLU A N 1
ATOM 562 C CA . GLU A 1 85 ? 36.501 16.429 45.470 1.00 29.34 84 GLU A CA 1
ATOM 563 C C . GLU A 1 85 ? 35.615 16.660 44.236 1.00 27.27 84 GLU A C 1
ATOM 564 O O . GLU A 1 85 ? 34.424 16.357 44.263 1.00 26.02 84 GLU A O 1
ATOM 570 N N . SER A 1 86 ? 36.205 17.186 43.161 1.00 26.26 85 SER A N 1
ATOM 571 C CA . SER A 1 86 ? 35.460 17.436 41.918 1.00 25.75 85 SER A CA 1
ATOM 572 C C . SER A 1 86 ? 34.980 16.139 41.274 1.00 24.42 85 SER A C 1
ATOM 573 O O . SER A 1 86 ? 33.866 16.075 40.756 1.00 23.99 85 SER A O 1
ATOM 576 N N . ALA A 1 87 ? 35.809 15.103 41.324 1.00 23.33 86 ALA A N 1
ATOM 577 C CA . ALA A 1 87 ? 35.424 13.803 40.779 1.00 22.59 86 ALA A CA 1
ATOM 578 C C . ALA A 1 87 ? 34.248 13.211 41.558 1.00 21.22 86 ALA A C 1
ATOM 579 O O . ALA A 1 87 ? 33.335 12.619 40.970 1.00 20.89 86 ALA A O 1
ATOM 581 N N . ALA A 1 88 ? 34.269 13.382 42.876 1.00 19.00 87 ALA A N 1
ATOM 582 C CA . ALA A 1 88 ? 33.179 12.914 43.732 1.00 17.58 87 ALA A CA 1
ATOM 583 C C . ALA A 1 88 ? 31.872 13.611 43.368 1.00 16.99 87 ALA A C 1
ATOM 584 O O . ALA A 1 88 ? 30.817 12.982 43.325 1.00 15.49 87 ALA A O 1
ATOM 586 N N . LEU A 1 89 ? 31.951 14.911 43.095 1.00 16.83 88 LEU A N 1
ATOM 587 C CA . LEU A 1 89 ? 30.768 15.674 42.692 1.00 17.79 88 LEU A CA 1
ATOM 588 C C . LEU A 1 89 ? 30.196 15.197 41.378 1.00 16.90 88 LEU A C 1
ATOM 589 O O . LEU A 1 89 ? 28.987 15.103 41.235 1.00 16.88 88 LEU A O 1
ATOM 594 N N . VAL A 1 90 ? 31.071 14.903 40.422 1.00 16.30 89 VAL A N 1
ATOM 595 C CA . VAL A 1 90 ? 30.642 14.407 39.116 1.00 17.11 89 VAL A CA 1
ATOM 596 C C . VAL A 1 90 ? 29.925 13.066 39.250 1.00 15.66 89 VAL A C 1
ATOM 597 O O . VAL A 1 90 ? 28.871 12.858 38.659 1.00 15.20 89 VAL A O 1
ATOM 601 N N . LYS A 1 91 ? 30.493 12.150 40.027 1.00 14.61 90 LYS A N 1
ATOM 602 C CA . LYS A 1 91 ? 29.860 10.846 40.220 1.00 14.38 90 LYS A CA 1
ATOM 603 C C . LYS A 1 91 ? 28.504 10.955 40.916 1.00 14.19 90 LYS A C 1
ATOM 604 O O . LYS A 1 91 ? 27.552 10.270 40.540 1.00 13.87 90 LYS A O 1
ATOM 610 N N . ALA A 1 92 ? 28.400 11.842 41.904 1.00 14.55 91 ALA A N 1
ATOM 611 C CA . ALA A 1 92 ? 27.112 12.112 42.542 1.00 15.10 91 ALA A CA 1
ATOM 612 C C . ALA A 1 92 ? 26.113 12.660 41.530 1.00 14.58 91 ALA A C 1
ATOM 613 O O . ALA A 1 92 ? 24.932 12.293 41.544 1.00 14.31 91 ALA A O 1
ATOM 615 N N . GLU A 1 93 ? 26.591 13.521 40.634 1.00 14.50 92 GLU A N 1
ATOM 616 C CA . GLU A 1 93 ? 25.724 14.124 39.621 1.00 14.37 92 GLU A CA 1
ATOM 617 C C . GLU A 1 93 ? 25.217 13.088 38.609 1.00 14.34 92 GLU A C 1
ATOM 618 O O . GLU A 1 93 ? 24.070 13.158 38.160 1.00 14.07 92 GLU A O 1
ATOM 624 N N . LEU A 1 94 ? 26.066 12.133 38.250 1.00 15.08 93 LEU A N 1
ATOM 625 C CA . LEU A 1 94 ? 25.666 11.048 37.360 1.00 15.49 93 LEU A CA 1
ATOM 626 C C . LEU A 1 94 ? 24.576 10.193 38.001 1.00 15.49 93 LEU A C 1
ATOM 627 O O . LEU A 1 94 ? 23.620 9.778 37.329 1.00 15.24 93 LEU A O 1
ATOM 632 N N . GLY A 1 95 ? 24.709 9.944 39.303 1.00 15.01 94 GLY A N 1
ATOM 633 C CA . GLY A 1 95 ? 23.718 9.168 40.025 1.00 14.86 94 GLY A CA 1
ATOM 634 C C . GLY A 1 95 ? 22.399 9.909 40.154 1.00 14.33 94 GLY A C 1
ATOM 635 O O . GLY A 1 95 ? 21.329 9.324 40.020 1.00 13.82 94 GLY A O 1
ATOM 636 N N . PHE A 1 96 ? 22.477 11.201 40.435 1.00 13.78 95 PHE A N 1
ATOM 637 C CA . PHE A 1 96 ? 21.286 12.042 40.506 1.00 13.47 95 PHE A CA 1
ATOM 638 C C . PHE A 1 96 ? 20.547 12.003 39.172 1.00 12.75 95 PHE A C 1
ATOM 639 O O . PHE A 1 96 ? 19.330 11.787 39.119 1.00 12.35 95 PHE A O 1
ATOM 647 N N . LEU A 1 97 ? 21.298 12.181 38.089 1.00 12.64 96 LEU A N 1
ATOM 648 C CA . LEU A 1 97 ? 20.711 12.170 36.752 1.00 12.87 96 LEU A CA 1
ATOM 649 C C . LEU A 1 97 ? 20.012 10.860 36.424 1.00 13.67 96 LEU A C 1
ATOM 650 O O . LEU A 1 97 ? 18.899 10.847 35.880 1.00 13.30 96 LEU A O 1
ATOM 655 N N . GLU A 1 98 ? 20.653 9.749 36.751 1.00 14.51 97 GLU A N 1
ATOM 656 C CA . GLU A 1 98 ? 20.044 8.474 36.462 1.00 16.07 97 GLU A CA 1
ATOM 657 C C . GLU A 1 98 ? 18.773 8.281 37.272 1.00 14.47 97 GLU A C 1
ATOM 658 O O . GLU A 1 98 ? 17.795 7.769 36.741 1.00 13.59 97 GLU A O 1
ATOM 664 N N . SER A 1 99 ? 18.771 8.704 38.537 1.00 13.43 98 SER A N 1
ATOM 665 C CA A SER A 1 99 ? 17.555 8.614 39.340 0.70 13.55 98 SER A CA 1
ATOM 666 C CA B SER A 1 99 ? 17.562 8.634 39.355 0.30 13.14 98 SER A CA 1
ATOM 667 C C . SER A 1 99 ? 16.436 9.487 38.754 1.00 13.28 98 SER A C 1
ATOM 668 O O . SER A 1 99 ? 15.268 9.107 38.800 1.00 13.51 98 SER A O 1
ATOM 673 N N . CYS A 1 100 ? 16.795 10.642 38.192 1.00 13.00 99 CYS A N 1
ATOM 674 C CA . CYS A 1 100 ? 15.809 11.516 37.556 1.00 13.50 99 CYS A CA 1
ATOM 675 C C . CYS A 1 100 ? 15.248 10.863 36.292 1.00 13.59 99 CYS A C 1
ATOM 676 O O . CYS A 1 100 ? 14.041 10.879 36.059 1.00 14.77 99 CYS A O 1
ATOM 679 N N . LEU A 1 101 ? 16.132 10.278 35.487 1.00 14.28 100 LEU A N 1
ATOM 680 C CA . LEU A 1 101 ? 15.731 9.647 34.22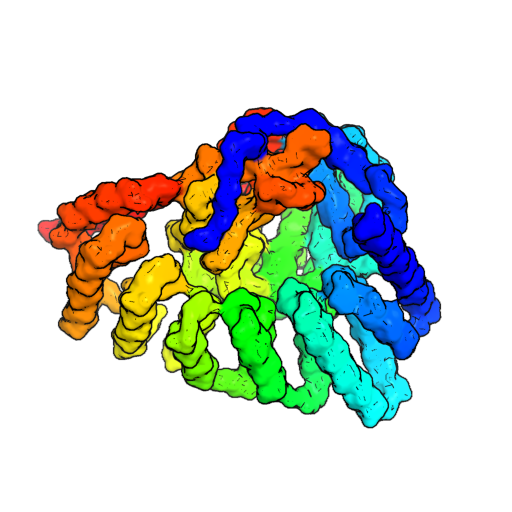7 1.00 14.97 100 LEU A CA 1
ATOM 681 C C . LEU A 1 101 ? 14.788 8.465 34.457 1.00 15.79 100 LEU A C 1
ATOM 682 O O . LEU A 1 101 ? 13.876 8.226 33.654 1.00 15.58 100 LEU A O 1
ATOM 687 N N . ARG A 1 102 ? 15.004 7.737 35.553 1.00 16.76 101 ARG A N 1
ATOM 688 C CA . ARG A 1 102 ? 14.120 6.628 35.929 1.00 18.47 101 ARG A CA 1
ATOM 689 C C . ARG A 1 102 ? 12.701 7.101 36.234 1.00 18.59 101 ARG A C 1
ATOM 690 O O . ARG A 1 102 ? 11.743 6.394 35.933 1.00 19.93 101 ARG A O 1
ATOM 698 N N . VAL A 1 103 ? 12.559 8.294 36.803 1.00 18.02 102 VAL A N 1
ATOM 699 C CA . VAL A 1 103 ? 11.247 8.860 37.091 1.00 18.43 102 VAL A CA 1
ATOM 700 C C . VAL A 1 103 ? 10.627 9.454 35.834 1.00 17.30 102 VAL A C 1
ATOM 701 O O . VAL A 1 103 ? 9.436 9.276 35.586 1.00 17.21 102 VAL A O 1
ATOM 705 N N . ASN A 1 104 ? 11.412 10.217 35.083 1.00 16.69 103 ASN A N 1
ATOM 706 C CA . ASN A 1 104 ? 10.934 10.814 33.835 1.00 16.78 103 ASN A CA 1
ATOM 707 C C . ASN A 1 104 ? 11.977 10.710 32.744 1.00 15.29 103 ASN A C 1
ATOM 708 O O . ASN A 1 104 ? 12.846 11.573 32.605 1.00 14.91 103 ASN A O 1
ATOM 713 N N . PRO A 1 105 ? 11.895 9.647 31.960 1.00 14.43 104 PRO A N 1
ATOM 714 C CA . PRO A 1 105 ? 12.881 9.423 30.915 1.00 14.08 104 PRO A CA 1
ATOM 715 C C . PRO A 1 105 ? 12.681 10.242 29.642 1.00 14.19 104 PRO A C 1
ATOM 716 O O . PRO A 1 105 ? 13.431 10.054 28.693 1.00 14.25 104 PRO A O 1
ATOM 720 N N . LYS A 1 106 ? 11.685 11.120 29.609 1.00 14.54 105 LYS A N 1
ATOM 721 C CA . LYS A 1 106 ? 11.397 11.904 28.408 1.00 16.24 105 LYS A CA 1
ATOM 722 C C . LYS A 1 106 ? 11.563 13.408 28.612 1.00 15.86 105 LYS A C 1
ATOM 723 O O . LYS A 1 106 ? 10.930 14.201 27.931 1.00 17.56 105 LYS A O 1
ATOM 729 N N . SER A 1 107 ? 12.429 13.813 29.527 1.00 14.62 106 SER A N 1
ATOM 730 C CA . SER A 1 107 ? 12.673 15.235 29.751 1.00 14.11 106 SER A CA 1
ATOM 731 C C . SER A 1 107 ? 13.897 15.711 28.963 1.00 12.22 106 SER A C 1
ATOM 732 O O . SER A 1 107 ? 14.989 15.196 29.161 1.00 11.52 106 SER A O 1
ATOM 735 N N . TYR A 1 108 ? 13.716 16.711 28.101 1.00 10.49 107 TYR A N 1
ATOM 736 C CA . TYR A 1 108 ? 14.832 17.274 27.328 1.00 9.72 107 TYR A CA 1
ATOM 737 C C . TYR A 1 108 ? 15.925 17.758 28.275 1.00 9.25 107 TYR A C 1
ATOM 738 O O . TYR A 1 108 ? 17.109 17.505 28.048 1.00 9.12 107 TYR A O 1
ATOM 747 N N . GLY A 1 109 ? 15.518 18.428 29.352 1.00 9.22 108 GLY A N 1
ATOM 748 C CA . GLY A 1 109 ? 16.459 19.045 30.281 1.00 9.38 108 GLY A CA 1
ATOM 749 C C . GLY A 1 109 ? 17.392 18.062 30.959 1.00 9.13 108 GLY A C 1
ATOM 750 O O . GLY A 1 109 ? 18.580 18.329 31.126 1.00 9.49 108 GLY A O 1
ATOM 751 N N . THR A 1 110 ? 16.854 16.915 31.356 1.00 9.01 109 THR A N 1
ATOM 752 C CA . THR A 1 110 ? 17.633 15.911 32.057 1.00 9.14 109 THR A CA 1
ATOM 753 C C . THR A 1 110 ? 18.686 15.308 31.136 1.00 8.98 109 THR A C 1
ATOM 754 O O . THR A 1 110 ? 19.857 15.255 31.493 1.00 9.58 109 THR A O 1
ATOM 758 N N . TRP A 1 111 ? 18.287 14.910 29.934 1.00 9.03 110 TRP A N 1
ATOM 759 C CA . TRP A 1 111 ? 19.238 14.338 28.987 1.00 9.26 110 TRP A CA 1
ATOM 760 C C . TRP A 1 111 ? 20.293 15.373 28.577 1.00 9.43 110 TRP A C 1
ATOM 761 O O . TRP A 1 111 ? 21.462 15.036 28.426 1.00 10.03 110 TRP A O 1
ATOM 772 N N . HIS A 1 112 ? 19.891 16.630 28.407 1.00 9.30 111 HIS A N 1
ATOM 773 C CA . HIS A 1 112 ? 20.863 17.662 28.056 1.00 9.61 111 HIS A CA 1
ATOM 774 C C . HIS A 1 112 ? 21.903 17.865 29.157 1.00 9.28 111 HIS A C 1
ATOM 775 O O . HIS A 1 112 ? 23.087 18.053 28.877 1.00 9.89 111 HIS A O 1
ATOM 782 N N . HIS A 1 113 ? 21.460 17.852 30.405 1.00 8.97 112 HIS A N 1
ATOM 783 C CA . HIS A 1 113 ? 22.384 18.022 31.515 1.00 8.96 112 HIS A CA 1
ATOM 784 C C . HIS A 1 113 ? 23.397 16.877 31.536 1.00 8.84 112 HIS A C 1
ATOM 785 O O . HIS A 1 113 ? 24.577 17.093 31.792 1.00 8.64 112 HIS A O 1
ATOM 792 N N . ARG A 1 114 ? 22.952 15.659 31.245 1.00 9.67 113 ARG A N 1
ATOM 793 C CA . ARG A 1 114 ? 23.895 14.536 31.200 1.00 10.94 113 ARG A CA 1
ATOM 794 C C . ARG A 1 114 ? 24.934 14.718 30.077 1.00 11.46 113 ARG A C 1
ATOM 795 O O . ARG A 1 114 ? 26.120 14.478 30.281 1.00 11.65 113 ARG A O 1
ATOM 803 N N . CYS A 1 115 ? 24.478 15.152 28.905 1.00 12.09 114 CYS A N 1
ATOM 804 C CA A CYS A 1 115 ? 25.359 15.454 27.784 0.50 12.02 114 CYS A CA 1
ATOM 805 C CA B CYS A 1 115 ? 25.385 15.465 27.792 0.50 12.10 114 CYS A CA 1
ATOM 806 C C . CYS A 1 115 ? 26.391 16.533 28.172 1.00 11.72 114 CYS A C 1
ATOM 807 O O . CYS A 1 115 ? 27.601 16.376 27.933 1.00 11.03 114 CYS A O 1
ATOM 812 N N . TRP A 1 116 ? 25.899 17.617 28.772 1.00 11.25 115 TRP A N 1
ATOM 813 C CA . TRP A 1 116 ? 26.749 18.719 29.223 1.00 11.32 115 TRP A CA 1
ATOM 814 C C . TRP A 1 116 ? 27.835 18.206 30.166 1.00 12.13 115 TRP A C 1
ATOM 815 O O . TRP A 1 116 ? 29.004 18.554 30.041 1.00 12.54 115 TRP A O 1
ATOM 826 N N . LEU A 1 117 ? 27.434 17.360 31.108 1.00 13.24 116 LEU A N 1
ATOM 827 C CA . LEU A 1 117 ? 28.363 16.846 32.101 1.00 14.39 116 LEU A CA 1
ATOM 828 C C . LEU A 1 117 ? 29.440 15.972 31.465 1.00 15.05 116 LEU A C 1
ATOM 829 O O . LEU A 1 117 ? 30.623 16.197 31.689 1.00 14.96 116 LEU A O 1
ATOM 834 N N . LEU A 1 118 ? 29.014 14.981 30.683 1.00 15.76 117 LEU A N 1
ATOM 835 C CA . LEU A 1 118 ? 29.939 14.035 30.053 1.00 16.35 117 LEU A CA 1
ATOM 836 C C . LEU A 1 118 ? 30.911 14.747 29.122 1.00 16.09 117 LEU A C 1
ATOM 837 O O . LEU A 1 118 ? 32.093 14.412 29.090 1.00 16.17 117 LEU A O 1
ATOM 842 N N . SER A 1 119 ? 30.415 15.745 28.391 1.00 15.95 118 SER A N 1
ATOM 843 C CA A SER A 1 119 ? 31.213 16.454 27.393 0.70 16.22 118 SER A CA 1
ATOM 844 C CA B SER A 1 119 ? 31.238 16.419 27.389 0.30 16.46 118 SER A CA 1
ATOM 845 C C . SER A 1 119 ? 32.374 17.237 28.009 1.00 17.31 118 SER A C 1
ATOM 846 O O . SER A 1 119 ? 33.337 17.566 27.323 1.00 17.30 118 SER A O 1
ATOM 851 N N . ARG A 1 120 ? 32.285 17.544 29.302 1.00 19.74 119 ARG A N 1
ATOM 852 C CA . ARG A 1 120 ? 33.349 18.310 29.970 1.00 23.01 119 ARG A CA 1
ATOM 853 C C . ARG A 1 120 ? 34.323 17.465 30.803 1.00 25.48 119 ARG A C 1
ATOM 854 O O . ARG A 1 120 ? 35.328 17.984 31.281 1.00 25.77 119 ARG A O 1
ATOM 862 N N . LEU A 1 121 ? 34.044 16.176 30.963 1.00 28.98 120 LEU A N 1
ATOM 863 C CA . LEU A 1 121 ? 34.919 15.290 31.738 1.00 31.89 120 LEU A CA 1
ATOM 864 C C . LEU A 1 121 ? 36.206 14.936 30.974 1.00 34.67 120 LEU A C 1
ATOM 865 O O . LEU A 1 121 ? 36.174 14.774 29.753 1.00 34.57 120 LEU A O 1
ATOM 870 N N . PRO A 1 122 ? 37.350 14.840 31.693 1.00 38.52 121 PRO A N 1
ATOM 871 C CA . PRO A 1 122 ? 38.621 14.367 31.099 1.00 40.48 121 PRO A CA 1
ATOM 872 C C . PRO A 1 122 ? 38.607 13.138 30.133 1.00 41.61 121 PRO A C 1
ATOM 873 O O . PRO A 1 122 ? 38.793 13.402 28.942 1.00 42.11 121 PRO A O 1
ATOM 877 N N . GLU A 1 123 ? 38.401 11.849 30.482 1.00 42.17 122 GLU A N 1
ATOM 878 C CA . GLU A 1 123 ? 37.877 11.191 31.717 1.00 41.70 122 GLU A CA 1
ATOM 879 C C . GLU A 1 123 ? 36.753 10.172 31.409 1.00 38.74 122 GLU A C 1
ATOM 880 O O . GLU A 1 123 ? 36.683 9.132 32.068 1.00 38.63 122 GLU A O 1
ATOM 886 N N . PRO A 1 124 ? 35.882 10.450 30.413 1.00 35.22 123 PRO A N 1
ATOM 887 C CA . PRO A 1 124 ? 34.569 9.799 30.489 1.00 33.53 123 PRO A CA 1
ATOM 888 C C . PRO A 1 124 ? 34.545 8.317 30.097 1.00 32.18 123 PRO A C 1
ATOM 889 O O . PRO A 1 124 ? 35.296 7.887 29.226 1.00 31.96 123 PRO A O 1
ATOM 893 N N . ASN A 1 125 ? 33.668 7.555 30.742 1.00 30.92 124 ASN A N 1
ATOM 894 C CA . ASN A 1 125 ? 33.493 6.139 30.441 1.00 29.89 124 ASN A CA 1
ATOM 895 C C . ASN A 1 125 ? 32.308 5.972 29.489 1.00 28.47 124 ASN A C 1
ATOM 896 O O . ASN A 1 125 ? 31.160 5.855 29.918 1.00 28.62 124 ASN A O 1
ATOM 901 N N . TRP A 1 126 ? 32.588 5.977 28.193 1.00 26.84 125 TRP A N 1
ATOM 902 C CA . TRP A 1 126 ? 31.524 5.934 27.184 1.00 25.73 125 TRP A CA 1
ATOM 903 C C . TRP A 1 126 ? 30.814 4.584 27.077 1.00 25.50 125 TRP A C 1
ATOM 904 O O . TRP A 1 126 ? 29.631 4.535 26.735 1.00 24.82 125 TRP A O 1
ATOM 915 N N . ALA A 1 127 ? 31.526 3.494 27.342 1.00 25.48 126 ALA A N 1
ATOM 916 C CA . ALA A 1 127 ? 30.926 2.160 27.253 1.00 25.69 126 ALA A CA 1
ATOM 917 C C . ALA A 1 127 ? 29.797 2.020 28.282 1.00 24.97 126 ALA A C 1
ATOM 918 O O . ALA A 1 127 ? 28.753 1.421 28.019 1.00 24.69 126 ALA A O 1
ATOM 920 N N . ARG A 1 128 ? 30.017 2.603 29.451 1.00 23.93 127 ARG A N 1
ATOM 921 C CA . ARG A 1 128 ? 29.019 2.645 30.502 1.00 23.69 127 ARG A CA 1
ATOM 922 C C . ARG A 1 128 ? 27.790 3.484 30.105 1.00 21.82 127 ARG A C 1
ATOM 923 O O . ARG A 1 128 ? 26.657 3.169 30.481 1.00 21.78 127 ARG A O 1
ATOM 931 N N . GLU A 1 129 ? 28.016 4.546 29.343 1.00 19.94 128 GLU A N 1
ATOM 932 C CA . GLU A 1 129 ? 26.918 5.362 28.854 1.00 18.82 128 GLU A CA 1
ATOM 933 C C . GLU A 1 129 ? 26.137 4.648 27.757 1.00 18.91 128 GLU A C 1
ATOM 934 O O . GLU A 1 129 ? 24.912 4.737 27.715 1.00 18.35 128 GLU A O 1
ATOM 940 N N . LEU A 1 130 ? 26.838 3.919 26.890 1.00 19.39 129 LEU A N 1
ATOM 941 C CA . LEU A 1 130 ? 26.175 3.078 25.888 1.00 20.08 129 LEU A CA 1
ATOM 942 C C . LEU A 1 130 ? 25.294 2.020 26.544 1.00 20.07 129 LEU A C 1
ATOM 943 O O . LEU A 1 130 ? 24.229 1.671 26.025 1.00 19.27 129 LEU A O 1
ATOM 948 N N . GLU A 1 131 ? 25.735 1.513 27.691 1.00 20.21 130 GLU A N 1
ATOM 949 C CA . GLU A 1 131 ? 24.957 0.521 28.414 1.00 21.17 130 GLU A CA 1
ATOM 950 C C . GLU A 1 131 ? 23.737 1.141 29.070 1.00 20.36 130 GLU A C 1
ATOM 951 O O . GLU A 1 131 ? 22.688 0.511 29.118 1.00 20.19 130 GLU A O 1
ATOM 957 N N . LEU A 1 132 ? 23.885 2.354 29.599 1.00 19.48 131 LEU A N 1
ATOM 958 C CA . LEU A 1 132 ? 22.743 3.107 30.108 1.00 18.95 131 LEU A CA 1
ATOM 959 C C . LEU A 1 132 ? 21.692 3.242 29.009 1.00 17.31 131 LEU A C 1
ATOM 960 O O . LEU A 1 132 ? 20.504 3.038 29.270 1.00 16.14 131 LEU A O 1
ATOM 965 N N . CYS A 1 133 ? 22.124 3.560 27.783 1.00 16.41 132 CYS A N 1
ATOM 966 C CA . CYS A 1 133 ? 21.199 3.602 26.642 1.00 16.54 132 CYS A CA 1
ATOM 967 C C . CYS A 1 133 ? 20.538 2.254 26.352 1.00 16.84 132 CYS A C 1
ATOM 968 O O . CYS A 1 133 ? 19.321 2.192 26.180 1.00 15.98 132 CYS A O 1
ATOM 971 N N . ALA A 1 134 ? 21.318 1.173 26.314 1.00 17.88 133 ALA A N 1
ATOM 972 C CA . ALA A 1 134 ? 20.740 -0.166 26.115 1.00 18.70 133 ALA A CA 1
ATOM 973 C C . ALA A 1 134 ? 19.651 -0.480 27.150 1.00 18.93 133 ALA A C 1
ATOM 974 O O . ALA A 1 134 ? 18.602 -1.034 26.803 1.00 18.30 133 ALA A O 1
ATOM 976 N N . ARG A 1 135 ? 19.913 -0.133 28.410 1.00 19.08 134 ARG A N 1
ATOM 977 C CA . ARG A 1 135 ? 18.942 -0.320 29.499 1.00 19.85 134 ARG A CA 1
ATOM 978 C C . ARG A 1 135 ? 17.654 0.469 29.294 1.00 18.23 134 ARG A C 1
ATOM 979 O O . ARG A 1 135 ? 16.555 -0.062 29.459 1.00 17.82 134 ARG A O 1
ATOM 987 N N . PHE A 1 136 ? 17.786 1.754 28.983 1.00 16.27 135 PHE A N 1
ATOM 988 C CA . PHE A 1 136 ? 16.600 2.578 28.765 1.00 15.11 135 PHE A CA 1
ATOM 989 C C . PHE A 1 136 ? 15.845 2.171 27.498 1.00 13.92 135 PHE A C 1
ATOM 990 O O . PHE A 1 136 ? 14.615 2.271 27.465 1.00 13.58 135 PHE A O 1
ATOM 998 N N . LEU A 1 137 ? 16.555 1.688 26.474 1.00 13.02 136 LEU A N 1
ATOM 999 C CA . LEU A 1 137 ? 15.890 1.205 25.260 1.00 13.11 136 LEU A CA 1
ATOM 1000 C C . LEU A 1 137 ? 15.199 -0.142 25.470 1.00 14.34 136 LEU A C 1
ATOM 1001 O O . LEU A 1 137 ? 14.241 -0.459 24.768 1.00 15.02 136 LEU A O 1
ATOM 1006 N N . GLU A 1 138 ? 15.689 -0.943 26.411 1.00 15.95 137 GLU A N 1
ATOM 1007 C CA . GLU A 1 138 ? 14.963 -2.153 26.819 1.00 17.43 137 GLU A CA 1
ATOM 1008 C C . GLU A 1 138 ? 13.601 -1.819 27.429 1.00 16.37 137 GLU A C 1
ATOM 1009 O O . GLU A 1 138 ? 12.629 -2.549 27.223 1.00 16.85 137 GLU A O 1
ATOM 1015 N N . ALA A 1 139 ? 13.558 -0.729 28.188 1.00 14.89 138 ALA A N 1
ATOM 1016 C CA . ALA A 1 139 ? 12.336 -0.242 28.823 1.00 13.88 138 ALA A CA 1
ATOM 1017 C C . ALA A 1 139 ? 11.397 0.400 27.795 1.00 13.44 138 ALA A C 1
ATOM 1018 O O . ALA A 1 139 ? 10.199 0.151 27.808 1.00 13.93 138 ALA A O 1
ATOM 1020 N N . ASP A 1 140 ? 11.949 1.218 26.907 1.00 12.71 139 ASP A N 1
ATOM 1021 C CA . ASP A 1 140 ? 11.159 1.884 25.868 1.00 12.40 139 ASP A CA 1
ATOM 1022 C C . ASP A 1 140 ? 11.997 2.040 24.612 1.00 12.48 139 ASP A C 1
ATOM 1023 O O . ASP A 1 140 ? 12.804 2.962 24.509 1.00 11.55 139 ASP A O 1
ATOM 1028 N N . GLU A 1 141 ? 11.774 1.136 23.658 1.00 12.99 140 GLU A N 1
ATOM 1029 C CA . GLU A 1 141 ? 12.539 1.105 22.418 1.00 14.98 140 GLU A CA 1
ATOM 1030 C C . GLU A 1 141 ? 12.230 2.280 21.497 1.00 13.33 140 GLU A C 1
ATOM 1031 O O . GLU A 1 141 ? 12.913 2.480 20.488 1.00 13.95 140 GLU A O 1
ATOM 1037 N N . ARG A 1 142 ? 11.196 3.049 21.828 1.00 12.47 141 ARG A N 1
ATOM 1038 C CA . ARG A 1 142 ? 10.834 4.226 21.058 1.00 12.38 141 ARG A CA 1
ATOM 1039 C C . ARG A 1 142 ? 11.261 5.549 21.695 1.00 11.51 141 ARG A C 1
ATOM 1040 O O . ARG A 1 142 ? 10.900 6.606 21.188 1.00 11.60 141 ARG A O 1
ATOM 1048 N N . ASN A 1 143 ? 12.019 5.509 22.791 1.00 10.38 142 ASN A N 1
ATOM 1049 C CA . ASN A 1 143 ? 12.405 6.737 23.476 1.00 10.33 142 ASN A CA 1
ATOM 1050 C C . ASN A 1 143 ? 13.433 7.502 22.634 1.00 10.18 142 ASN A C 1
ATOM 1051 O O . ASN A 1 143 ? 14.604 7.174 22.638 1.00 9.89 142 ASN A O 1
ATOM 1056 N N . PHE A 1 144 ? 12.978 8.530 21.911 1.00 10.39 143 PHE A N 1
ATOM 1057 C CA . PHE A 1 144 ? 13.850 9.244 20.995 1.00 10.48 143 PHE A CA 1
ATOM 1058 C C . PHE A 1 144 ? 14.979 9.978 21.742 1.00 10.28 143 PHE A C 1
ATOM 1059 O O . PHE A 1 144 ? 16.065 10.132 21.210 1.00 9.90 143 PHE A O 1
ATOM 1067 N N . HIS A 1 145 ? 14.730 10.395 22.981 1.00 10.12 144 HIS A N 1
ATOM 1068 C CA . HIS A 1 145 ? 15.756 11.072 23.779 1.00 10.24 144 HIS A CA 1
ATOM 1069 C C . HIS A 1 145 ? 16.942 10.138 24.007 1.00 10.50 144 HIS A C 1
ATOM 1070 O O . HIS A 1 145 ? 18.102 10.535 23.895 1.00 10.69 144 HIS A O 1
ATOM 1077 N N . CYS A 1 146 ? 16.633 8.886 24.315 1.00 11.28 145 CYS A N 1
ATOM 1078 C CA . CYS A 1 146 ? 17.651 7.897 24.553 1.00 11.28 145 CYS A CA 1
ATOM 1079 C C . CYS A 1 146 ? 18.397 7.530 23.265 1.00 10.94 145 CYS A C 1
ATOM 1080 O O . CYS A 1 146 ? 19.625 7.398 23.281 1.00 11.86 145 CYS A O 1
ATOM 1083 N N . TRP A 1 147 ? 17.676 7.378 22.151 1.00 11.20 146 TRP A N 1
ATOM 1084 C CA . TRP A 1 147 ? 18.339 7.155 20.863 1.00 11.07 146 TRP A CA 1
ATOM 1085 C C . TRP A 1 147 ? 19.262 8.331 20.493 1.00 11.05 146 TRP A C 1
ATOM 1086 O O . TRP A 1 147 ? 20.377 8.123 20.028 1.00 11.19 146 TRP A O 1
ATOM 1097 N N . ASP A 1 148 ? 18.792 9.560 20.699 1.00 11.69 147 ASP A N 1
ATOM 1098 C CA . ASP A 1 148 ? 19.612 10.750 20.439 1.00 12.38 147 ASP A CA 1
ATOM 1099 C C . ASP A 1 148 ? 20.881 10.758 21.305 1.00 12.84 147 ASP A C 1
ATOM 1100 O O . ASP A 1 148 ? 21.983 11.041 20.818 1.00 13.08 147 ASP A O 1
ATOM 1105 N N . TYR A 1 149 ? 20.726 10.436 22.583 1.00 13.34 148 TYR A N 1
ATOM 1106 C CA . TYR A 1 149 ? 21.865 10.312 23.482 1.00 13.72 148 TYR A CA 1
ATOM 1107 C C . TYR A 1 149 ? 22.818 9.188 23.044 1.00 13.82 148 TYR A C 1
ATOM 1108 O O . TYR A 1 149 ? 24.036 9.352 23.088 1.00 13.98 148 TYR A O 1
ATOM 1117 N N . ARG A 1 150 ? 22.263 8.064 22.600 1.00 13.99 149 ARG A N 1
ATOM 1118 C CA . ARG A 1 150 ? 23.069 6.971 22.092 1.00 14.75 149 ARG A CA 1
ATOM 1119 C C . ARG A 1 150 ? 23.903 7.431 20.901 1.00 14.46 149 ARG A C 1
ATOM 1120 O O . ARG A 1 150 ? 25.079 7.102 20.826 1.00 15.25 149 ARG A O 1
ATOM 1128 N N . ARG A 1 151 ? 23.302 8.195 19.987 1.00 14.58 150 ARG A N 1
ATOM 1129 C CA . ARG A 1 151 ? 24.040 8.713 18.816 1.00 15.19 150 ARG A CA 1
ATOM 1130 C C . ARG A 1 151 ? 25.200 9.630 19.252 1.00 16.23 150 ARG A C 1
ATOM 1131 O O . ARG A 1 151 ? 26.312 9.542 18.710 1.00 16.60 150 ARG A O 1
ATOM 1139 N N . PHE A 1 152 ? 24.937 10.478 20.245 1.00 17.42 151 PHE A N 1
ATOM 1140 C CA . PHE A 1 152 ? 25.961 11.320 20.893 1.00 18.60 151 PHE A CA 1
ATOM 1141 C C . PHE A 1 152 ? 27.126 10.503 21.467 1.00 18.36 151 PHE A C 1
ATOM 1142 O O . PHE A 1 152 ? 28.286 10.753 21.138 1.00 18.30 151 PHE A O 1
ATOM 1150 N N . VAL A 1 153 ? 26.817 9.520 22.308 1.00 18.24 152 VAL A N 1
ATOM 1151 C CA . VAL A 1 153 ? 27.841 8.673 22.905 1.00 18.60 152 VAL A CA 1
ATOM 1152 C C . VAL A 1 153 ? 28.658 7.953 21.826 1.00 19.02 152 VAL A C 1
ATOM 1153 O O . VAL A 1 153 ? 29.890 7.896 21.900 1.00 18.96 152 VAL A O 1
ATOM 1157 N N . ALA A 1 154 ? 27.973 7.417 20.819 1.00 19.20 153 ALA A N 1
ATOM 1158 C CA . ALA A 1 154 ? 28.644 6.651 19.771 1.00 19.77 153 ALA A CA 1
ATOM 1159 C C . ALA A 1 154 ? 29.603 7.528 18.953 1.00 20.56 153 ALA A C 1
ATOM 1160 O O . ALA A 1 154 ? 30.659 7.068 18.525 1.00 21.49 153 ALA A O 1
ATOM 1162 N N . ALA A 1 155 ? 29.237 8.787 18.742 1.00 21.74 154 ALA A N 1
ATOM 1163 C CA . ALA A 1 155 ? 30.108 9.731 18.042 1.00 22.70 154 ALA A CA 1
ATOM 1164 C C . ALA A 1 155 ? 31.313 10.070 18.918 1.00 24.27 154 ALA A C 1
ATOM 1165 O O . ALA A 1 155 ? 32.456 10.065 18.448 1.00 24.50 154 ALA A O 1
ATOM 1167 N N . GLN A 1 156 ? 31.056 10.347 20.195 1.00 26.05 155 GLN A N 1
ATOM 1168 C CA . GLN A 1 156 ? 32.130 10.653 21.149 1.00 27.45 155 GLN A CA 1
ATOM 1169 C C . GLN A 1 156 ? 33.118 9.500 21.309 1.00 28.46 155 GLN A C 1
ATOM 1170 O O . GLN A 1 156 ? 34.322 9.729 21.400 1.00 28.64 155 GLN A O 1
ATOM 1176 N N . ALA A 1 157 ? 32.607 8.272 21.342 1.00 29.65 156 ALA A N 1
ATOM 1177 C CA . ALA A 1 157 ? 33.434 7.079 21.541 1.00 30.59 156 ALA A CA 1
ATOM 1178 C C . ALA A 1 157 ? 33.942 6.471 20.232 1.00 31.24 156 ALA A C 1
ATOM 1179 O O . ALA A 1 157 ? 34.636 5.454 20.255 1.00 31.48 156 ALA A O 1
ATOM 1181 N N . ALA A 1 158 ? 33.576 7.080 19.104 1.00 31.63 157 ALA A N 1
ATOM 1182 C CA . ALA A 1 158 ? 33.945 6.590 17.777 1.00 31.71 157 ALA A CA 1
ATOM 1183 C C . ALA A 1 158 ? 33.532 5.132 17.558 1.00 31.22 157 ALA A C 1
ATOM 1184 O O . ALA A 1 158 ? 34.318 4.311 17.078 1.00 31.10 157 ALA A O 1
ATOM 1186 N N . VAL A 1 159 ? 32.287 4.822 17.913 1.00 30.19 158 VAL A N 1
ATOM 1187 C CA . VAL A 1 159 ? 31.731 3.498 17.673 1.00 29.48 158 VAL A CA 1
ATOM 1188 C C . VAL A 1 159 ? 31.467 3.366 16.176 1.00 29.59 158 VAL A C 1
ATOM 1189 O O . VAL A 1 159 ? 30.881 4.257 15.558 1.00 29.61 158 VAL A O 1
ATOM 1193 N N . ALA A 1 160 ? 31.916 2.253 15.605 1.00 29.57 159 ALA A N 1
ATOM 1194 C CA . ALA A 1 160 ? 31.807 2.009 14.170 1.00 29.33 159 ALA A CA 1
ATOM 1195 C C . ALA A 1 160 ? 30.358 1.751 13.755 1.00 28.53 159 ALA A C 1
ATOM 1196 O O . ALA A 1 160 ? 29.642 1.030 14.447 1.00 28.11 159 ALA A O 1
ATOM 1198 N N . PRO A 1 161 ? 29.919 2.328 12.619 1.00 27.88 160 PRO A N 1
ATOM 1199 C CA . PRO A 1 161 ? 28.553 2.059 12.147 1.00 27.21 160 PRO A CA 1
ATOM 1200 C C . PRO A 1 161 ? 28.171 0.571 12.077 1.00 26.72 160 PRO A C 1
ATOM 1201 O O . PRO A 1 161 ? 27.023 0.231 12.354 1.00 26.14 160 PRO A O 1
ATOM 1205 N N . ALA A 1 162 ? 29.118 -0.301 11.722 1.00 26.57 161 ALA A N 1
ATOM 1206 C CA . ALA A 1 162 ? 28.845 -1.740 11.666 1.00 26.93 161 ALA A CA 1
ATOM 1207 C C . ALA A 1 162 ? 28.429 -2.312 13.028 1.00 27.01 161 ALA A C 1
ATOM 1208 O O . ALA A 1 162 ? 27.576 -3.199 13.091 1.00 27.02 161 ALA A O 1
ATOM 1210 N N . GLU A 1 163 ? 29.034 -1.807 14.103 1.00 27.46 162 GLU A N 1
ATOM 1211 C CA . GLU A 1 163 ? 28.653 -2.189 15.470 1.00 28.22 162 GLU A CA 1
ATOM 1212 C C . GLU A 1 163 ? 27.235 -1.757 15.784 1.00 26.83 162 GLU A C 1
ATOM 1213 O O . GLU A 1 163 ? 26.440 -2.537 16.301 1.00 26.68 162 GLU A O 1
ATOM 1219 N N . GLU A 1 164 ? 26.932 -0.498 15.483 1.00 25.57 163 GLU A N 1
ATOM 1220 C CA . GLU A 1 164 ? 25.585 0.030 15.690 1.00 24.57 163 GLU A CA 1
ATOM 1221 C C . GLU A 1 164 ? 24.560 -0.700 14.819 1.00 24.20 163 GLU A C 1
ATOM 1222 O O . GLU A 1 164 ? 23.410 -0.896 15.222 1.00 23.91 163 GLU A O 1
ATOM 1228 N N . LEU A 1 165 ? 24.987 -1.132 13.637 1.00 24.30 164 LEU A N 1
ATOM 1229 C CA . LEU A 1 165 ? 24.124 -1.899 12.754 1.00 24.59 164 LEU A CA 1
ATOM 1230 C C . LEU A 1 165 ? 23.752 -3.260 13.364 1.00 25.11 164 LEU A C 1
ATOM 1231 O O . LEU A 1 165 ? 22.599 -3.679 13.296 1.00 24.89 164 LEU A O 1
ATOM 1236 N N . ALA A 1 166 ? 24.715 -3.933 13.987 1.00 26.18 165 ALA A N 1
ATOM 1237 C CA . ALA A 1 166 ? 24.427 -5.195 14.677 1.00 27.01 165 ALA A CA 1
ATOM 1238 C C . ALA A 1 166 ? 23.445 -4.999 15.845 1.00 26.92 165 ALA A C 1
ATOM 1239 O O . ALA A 1 166 ? 22.578 -5.844 16.079 1.00 27.23 165 ALA A O 1
ATOM 1241 N N . PHE A 1 167 ? 23.569 -3.880 16.553 1.00 26.21 166 PHE A N 1
ATOM 1242 C CA . PHE A 1 167 ? 22.636 -3.524 17.630 1.00 25.29 166 PHE A CA 1
ATOM 1243 C C . PHE A 1 167 ? 21.189 -3.415 17.125 1.00 24.34 166 PHE A C 1
ATOM 1244 O O . PHE A 1 167 ? 20.278 -3.998 17.716 1.00 24.01 166 PHE A O 1
ATOM 1252 N N . THR A 1 168 ? 20.983 -2.692 16.024 1.00 23.42 167 THR A N 1
ATOM 1253 C CA . THR A 1 168 ? 19.639 -2.508 15.463 1.00 23.39 167 THR A CA 1
ATOM 1254 C C . THR A 1 168 ? 18.999 -3.828 15.038 1.00 24.18 167 THR A C 1
ATOM 1255 O O . THR A 1 168 ? 17.784 -4.014 15.203 1.00 24.37 167 THR A O 1
ATOM 1259 N N . ASP A 1 169 ? 19.802 -4.744 14.496 1.00 25.08 168 ASP A N 1
ATOM 1260 C CA . ASP A 1 169 ? 19.267 -6.032 14.081 1.00 26.55 168 ASP A CA 1
ATOM 1261 C C . ASP A 1 169 ? 18.718 -6.793 15.288 1.00 26.68 168 ASP A C 1
ATOM 1262 O O . ASP A 1 169 ? 17.612 -7.328 15.228 1.00 26.55 168 ASP A O 1
ATOM 1267 N N . SER A 1 170 ? 19.479 -6.826 16.382 1.00 27.28 169 SER A N 1
ATOM 1268 C CA . SER A 1 170 ? 19.018 -7.525 17.583 1.00 27.91 169 SER A CA 1
ATOM 1269 C C . SER A 1 170 ? 17.714 -6.925 18.127 1.00 27.05 169 SER A C 1
ATOM 1270 O O . SER A 1 170 ? 16.835 -7.664 18.584 1.00 27.19 169 SER A O 1
ATOM 1273 N N . LEU A 1 171 ? 17.571 -5.601 18.051 1.00 25.64 170 LEU A N 1
ATOM 1274 C CA . LEU A 1 171 ? 16.352 -4.940 18.534 1.00 24.63 170 LEU A CA 1
ATOM 1275 C C . LEU A 1 171 ? 15.139 -5.181 17.626 1.00 23.80 170 LEU A C 1
ATOM 1276 O O . LEU A 1 171 ? 14.006 -5.257 18.104 1.00 23.78 170 LEU A O 1
ATOM 1281 N N . ILE A 1 172 ? 15.384 -5.299 16.325 1.00 22.95 171 ILE A N 1
ATOM 1282 C CA . ILE A 1 172 ? 14.318 -5.516 15.342 1.00 22.72 171 ILE A CA 1
ATOM 1283 C C . ILE A 1 172 ? 13.736 -6.933 15.401 1.00 23.44 171 ILE A C 1
ATOM 1284 O O . ILE A 1 172 ? 12.538 -7.126 15.167 1.00 23.41 171 ILE A O 1
ATOM 1289 N N . THR A 1 173 ? 14.572 -7.916 15.721 1.00 24.20 172 THR A N 1
ATOM 1290 C CA . THR A 1 173 ? 14.135 -9.317 15.720 1.00 24.99 172 THR A CA 1
ATOM 1291 C C . THR A 1 173 ? 13.637 -9.805 17.086 1.00 25.16 172 THR A C 1
ATOM 1292 O O . THR A 1 173 ? 12.820 -10.726 17.152 1.00 25.17 172 THR A O 1
ATOM 1296 N N . ARG A 1 174 ? 14.125 -9.205 18.168 1.00 25.29 173 ARG A N 1
ATOM 1297 C CA . ARG A 1 174 ? 13.769 -9.681 19.511 1.00 25.89 173 ARG A CA 1
ATOM 1298 C C . ARG A 1 174 ? 12.338 -9.318 19.914 1.00 26.04 173 ARG A C 1
ATOM 1299 O O . ARG A 1 174 ? 11.741 -9.993 20.744 1.00 25.98 173 ARG A O 1
ATOM 1307 N N . ASN A 1 175 ? 11.809 -8.239 19.342 1.00 26.46 174 ASN A N 1
ATOM 1308 C CA . ASN A 1 175 ? 10.438 -7.787 19.607 1.00 26.96 174 ASN A CA 1
ATOM 1309 C C . ASN A 1 175 ? 10.065 -6.678 18.621 1.00 26.84 174 ASN A C 1
ATOM 1310 O O . ASN A 1 175 ? 10.888 -6.293 17.787 1.00 26.64 174 ASN A O 1
ATOM 1315 N N . PHE A 1 176 ? 8.842 -6.161 18.721 1.00 26.64 175 PHE A N 1
ATOM 1316 C CA . PHE A 1 176 ? 8.368 -5.131 17.793 1.00 26.52 175 PHE A CA 1
ATOM 1317 C C . PHE A 1 176 ? 8.736 -3.731 18.296 1.00 26.05 175 PHE A C 1
ATOM 1318 O O . PHE A 1 176 ? 9.822 -3.547 18.854 1.00 26.26 175 PHE A O 1
ATOM 1320 N N . SER A 1 177 ? 7.843 -2.757 18.084 1.00 25.12 176 SER A N 1
ATOM 1321 C CA . SER A 1 177 ? 8.116 -1.328 18.344 1.00 24.01 176 SER A CA 1
ATOM 1322 C C . SER A 1 177 ? 9.414 -0.876 17.664 1.00 21.86 176 SER A C 1
ATOM 1323 O O . SER A 1 177 ? 10.316 -0.294 18.298 1.00 22.53 176 SER A O 1
ATOM 1326 N N . ASN A 1 178 ? 9.481 -1.135 16.359 1.00 18.67 177 ASN A N 1
ATOM 1327 C CA . ASN A 1 178 ? 10.724 -1.077 15.618 1.00 16.03 177 ASN A CA 1
ATOM 1328 C C . ASN A 1 178 ? 10.982 0.190 14.824 1.00 13.05 177 ASN A C 1
ATOM 1329 O O . ASN A 1 178 ? 12.024 0.281 14.193 1.00 12.26 177 ASN A O 1
ATOM 1334 N N . TYR A 1 179 ? 10.078 1.165 14.838 1.00 10.76 178 TYR A N 1
ATOM 1335 C CA . TYR A 1 179 ? 10.268 2.312 13.939 1.00 9.88 178 TYR A CA 1
ATOM 1336 C C . TYR A 1 179 ? 11.603 3.005 14.197 1.00 9.67 178 TYR A C 1
ATOM 1337 O O . TYR A 1 179 ? 12.328 3.362 13.256 1.00 9.25 178 TYR A O 1
ATOM 1346 N N . SER A 1 180 ? 11.934 3.190 15.472 1.00 9.37 179 SER A N 1
ATOM 1347 C CA . SER A 1 180 ? 13.162 3.879 15.845 1.00 10.17 179 SER A CA 1
ATOM 1348 C C . SER A 1 180 ? 14.403 3.092 15.391 1.00 10.32 179 SER A C 1
ATOM 1349 O O . SER A 1 180 ? 15.413 3.683 14.961 1.00 10.73 179 SER A O 1
ATOM 1352 N N . SER A 1 181 ? 14.322 1.763 15.454 1.00 10.79 180 SER A N 1
ATOM 1353 C CA A SER A 1 181 ? 15.458 0.928 15.066 0.50 11.31 180 SER A CA 1
ATOM 1354 C CA B SER A 1 181 ? 15.426 0.891 15.066 0.50 10.71 180 SER A CA 1
ATOM 1355 C C . SER A 1 181 ? 15.611 0.872 13.543 1.00 10.90 180 SER A C 1
ATOM 1356 O O . SER A 1 181 ? 16.727 0.957 13.042 1.00 10.64 180 SER A O 1
ATOM 1361 N N . TRP A 1 182 ? 14.506 0.765 12.801 1.00 10.68 181 TRP A N 1
ATOM 1362 C CA . TRP A 1 182 ? 14.580 0.862 11.328 1.00 10.33 181 TRP A CA 1
ATOM 1363 C C . TRP A 1 182 ? 15.104 2.232 10.904 1.00 9.79 181 TRP A C 1
ATOM 1364 O O . TRP A 1 182 ? 15.945 2.346 10.017 1.00 9.50 181 TRP A O 1
ATOM 1375 N N . HIS A 1 183 ? 14.616 3.283 11.548 1.00 9.20 182 HIS A N 1
ATOM 1376 C CA . HIS A 1 183 ? 15.131 4.608 11.257 1.00 9.11 182 HIS A CA 1
ATOM 1377 C C . HIS A 1 183 ? 16.659 4.669 11.404 1.00 9.38 182 HIS A C 1
ATOM 1378 O O . HIS A 1 183 ? 17.361 5.191 10.535 1.00 9.22 182 HIS A O 1
ATOM 1385 N N . TYR A 1 184 ? 17.172 4.136 12.510 1.00 10.01 183 TYR A N 1
ATOM 1386 C CA . TYR A 1 184 ? 18.605 4.154 12.758 1.00 10.87 183 TYR A CA 1
ATOM 1387 C C . TYR A 1 184 ? 19.353 3.411 11.648 1.00 11.18 183 TYR A C 1
ATOM 1388 O O . TYR A 1 184 ? 20.360 3.900 11.134 1.00 10.68 183 TYR A O 1
ATOM 1397 N N . ARG A 1 185 ? 18.833 2.258 11.228 1.00 11.92 184 ARG A N 1
ATOM 1398 C CA . ARG A 1 185 ? 19.434 1.533 10.094 1.00 13.02 184 ARG A CA 1
ATOM 1399 C C . ARG A 1 185 ? 19.535 2.378 8.825 1.00 12.59 184 ARG A C 1
ATOM 1400 O O . ARG A 1 185 ? 20.534 2.302 8.096 1.00 12.73 184 ARG A O 1
ATOM 1408 N N . SER A 1 186 ? 18.491 3.162 8.551 1.00 12.36 185 SER A N 1
ATOM 1409 C CA . SER A 1 186 ? 18.442 3.992 7.347 1.00 11.88 185 SER A CA 1
ATOM 1410 C C . SER A 1 186 ? 19.559 5.024 7.355 1.00 12.51 185 SER A C 1
ATOM 1411 O O . SER A 1 186 ? 19.994 5.457 6.290 1.00 12.93 185 SER A O 1
ATOM 1414 N N . CYS A 1 187 ? 19.995 5.426 8.553 1.00 12.92 186 CYS A N 1
ATOM 1415 C CA . CYS A 1 187 ? 21.118 6.353 8.718 1.00 13.96 186 CYS A CA 1
ATOM 1416 C C . CYS A 1 187 ? 22.468 5.663 8.689 1.00 13.72 186 CYS A C 1
ATOM 1417 O O . CYS A 1 187 ? 23.440 6.221 8.185 1.00 13.69 186 CYS A O 1
ATOM 1420 N N . LEU A 1 188 ? 22.536 4.455 9.242 1.00 13.63 187 LEU A N 1
ATOM 1421 C CA . LEU A 1 188 ? 23.803 3.721 9.326 1.00 14.41 187 LEU A CA 1
ATOM 1422 C C . LEU A 1 188 ? 24.241 3.104 7.988 1.00 15.82 187 LEU A C 1
ATOM 1423 O O . LEU A 1 188 ? 25.424 3.126 7.649 1.00 16.69 187 LEU A O 1
ATOM 1428 N N . LEU A 1 189 ? 23.301 2.545 7.231 1.00 18.02 188 LEU A N 1
ATOM 1429 C CA . LEU A 1 189 ? 23.650 1.865 5.968 1.00 20.28 188 LEU A CA 1
ATOM 1430 C C . LEU A 1 189 ? 24.379 2.749 4.953 1.00 21.73 188 LEU A C 1
ATOM 1431 O O . LEU A 1 189 ? 25.378 2.317 4.381 1.00 22.50 188 LEU A O 1
ATOM 1436 N N . PRO A 1 190 ? 23.867 3.965 4.683 1.00 23.90 189 PRO A N 1
ATOM 1437 C CA . PRO A 1 190 ? 24.616 4.879 3.802 1.00 25.68 189 PRO A CA 1
ATOM 1438 C C . PRO A 1 190 ? 26.030 5.243 4.282 1.00 27.46 189 PRO A C 1
ATOM 1439 O O . PRO A 1 190 ? 26.859 5.643 3.466 1.00 27.70 189 PRO A O 1
ATOM 1443 N N . GLN A 1 191 ? 26.301 5.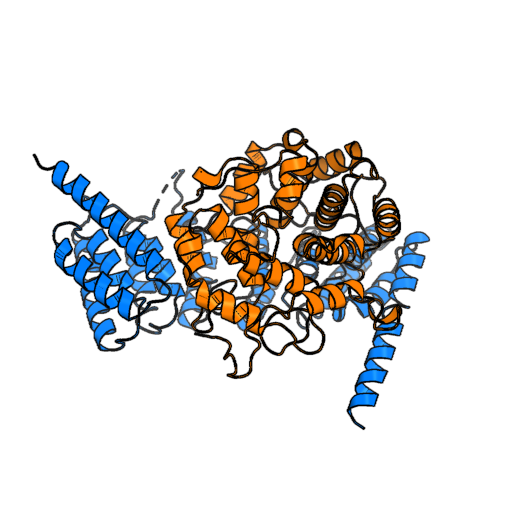126 5.580 1.00 29.43 190 GLN A N 1
ATOM 1444 C CA . GLN A 1 191 ? 27.657 5.345 6.107 1.00 30.97 190 GLN A CA 1
ATOM 1445 C C . GLN A 1 191 ? 28.616 4.213 5.783 1.00 33.42 190 GLN A C 1
ATOM 1446 O O . GLN A 1 191 ? 29.792 4.453 5.509 1.00 33.59 190 GLN A O 1
ATOM 1452 N N . LEU A 1 192 ? 28.123 2.982 5.840 1.00 36.30 191 LEU A N 1
ATOM 1453 C CA . LEU A 1 192 ? 28.941 1.819 5.519 1.00 38.92 191 LEU A CA 1
ATOM 1454 C C . LEU A 1 192 ? 29.205 1.737 4.023 1.00 41.34 191 LEU A C 1
ATOM 1455 O O . LEU A 1 192 ? 30.038 0.951 3.571 1.00 41.34 191 LEU A O 1
ATOM 1460 N N . HIS A 1 193 ? 28.486 2.564 3.267 1.00 44.55 192 HIS A N 1
ATOM 1461 C CA . HIS A 1 193 ? 28.538 2.566 1.820 1.00 47.01 192 HIS A CA 1
ATOM 1462 C C . HIS A 1 193 ? 28.423 4.017 1.340 1.00 50.16 192 HIS A C 1
ATOM 1463 O O . HIS A 1 193 ? 27.476 4.367 0.634 1.00 50.55 192 HIS A O 1
ATOM 1470 N N . PRO A 1 194 ? 29.400 4.870 1.719 1.00 53.77 193 PRO A N 1
ATOM 1471 C CA . PRO A 1 194 ? 29.197 6.313 1.579 1.00 55.82 193 PRO A CA 1
ATOM 1472 C C . PRO A 1 194 ? 29.484 6.847 0.176 1.00 57.83 193 PRO A C 1
ATOM 1473 O O . PRO A 1 194 ? 30.552 6.583 -0.380 1.00 58.05 193 PRO A O 1
ATOM 1477 N N . GLN A 1 195 ? 28.519 7.582 -0.378 1.00 59.96 194 GLN A N 1
ATOM 1478 C CA . GLN A 1 195 ? 28.673 8.256 -1.668 1.00 61.56 194 GLN A CA 1
ATOM 1479 C C . GLN A 1 195 ? 28.703 9.779 -1.451 1.00 62.49 194 GLN A C 1
ATOM 1480 O O . GLN A 1 195 ? 28.104 10.270 -0.493 1.00 62.68 194 GLN A O 1
ATOM 1486 N N . PRO A 1 196 ? 29.391 10.526 -2.341 1.00 63.52 195 PRO A N 1
ATOM 1487 C CA . PRO A 1 196 ? 29.708 11.952 -2.164 1.00 63.89 195 PRO A CA 1
ATOM 1488 C C . PRO A 1 196 ? 28.636 12.777 -1.446 1.00 64.04 195 PRO A C 1
ATOM 1489 O O . PRO A 1 196 ? 27.510 12.888 -1.933 1.00 64.09 195 PRO A O 1
ATOM 1493 N N . ARG A 1 203 ? 20.758 5.736 -1.879 1.00 38.28 202 ARG A N 1
ATOM 1494 C CA . ARG A 1 203 ? 21.351 5.188 -3.098 1.00 37.94 202 ARG A CA 1
ATOM 1495 C C . ARG A 1 203 ? 22.280 4.006 -2.777 1.00 36.53 202 ARG A C 1
ATOM 1496 O O . ARG A 1 203 ? 23.485 4.051 -3.049 1.00 36.98 202 ARG A O 1
ATOM 1498 N N . LEU A 1 204 ? 21.695 2.949 -2.216 1.00 33.67 203 LEU A N 1
ATOM 1499 C CA . LEU A 1 204 ? 22.437 1.776 -1.730 1.00 31.16 203 LEU A CA 1
ATOM 1500 C C . LEU A 1 204 ? 22.928 0.850 -2.856 1.00 28.81 203 LEU A C 1
ATOM 1501 O O . LEU A 1 204 ? 22.257 0.730 -3.885 1.00 28.43 203 LEU A O 1
ATOM 1506 N N . PRO A 1 205 ? 24.080 0.168 -2.651 1.00 26.01 204 PRO A N 1
ATOM 1507 C CA . PRO A 1 205 ? 24.504 -0.872 -3.600 1.00 24.22 204 PRO A CA 1
ATOM 1508 C C . PRO A 1 205 ? 23.548 -2.058 -3.602 1.00 22.77 204 PRO A C 1
ATOM 1509 O O . PRO A 1 205 ? 22.967 -2.399 -2.563 1.00 21.38 204 PRO A O 1
ATOM 1513 N N . GLU A 1 206 ? 23.406 -2.702 -4.752 1.00 21.77 205 GLU A N 1
ATOM 1514 C CA . GLU A 1 206 ? 22.362 -3.707 -4.909 1.00 21.77 205 GLU A CA 1
ATOM 1515 C C . GLU A 1 206 ? 22.508 -4.901 -3.968 1.00 21.57 205 GLU A C 1
ATOM 1516 O O . GLU A 1 206 ? 21.511 -5.392 -3.453 1.00 20.92 205 GLU A O 1
ATOM 1522 N N . ASN A 1 207 ? 23.729 -5.374 -3.734 1.00 22.03 206 ASN A N 1
ATOM 1523 C CA . ASN A 1 207 ? 23.896 -6.510 -2.829 1.00 22.79 206 ASN A CA 1
ATOM 1524 C C . ASN A 1 207 ? 23.414 -6.156 -1.416 1.00 21.84 206 ASN A C 1
ATOM 1525 O O . ASN A 1 207 ? 22.778 -6.968 -0.751 1.00 21.79 206 ASN A O 1
ATOM 1530 N N . VAL A 1 208 ? 23.686 -4.924 -0.992 1.00 20.65 207 VAL A N 1
ATOM 1531 C CA . VAL A 1 208 ? 23.220 -4.416 0.299 1.00 20.19 207 VAL A CA 1
ATOM 1532 C C . VAL A 1 208 ? 21.702 -4.298 0.313 1.00 19.12 207 VAL A C 1
ATOM 1533 O O . VAL A 1 208 ? 21.039 -4.694 1.267 1.00 18.46 207 VAL A O 1
ATOM 1537 N N . LEU A 1 209 ? 21.165 -3.732 -0.756 1.00 18.28 208 LEU A N 1
ATOM 1538 C CA . LEU A 1 209 ? 19.732 -3.529 -0.892 1.00 18.52 208 LEU A CA 1
ATOM 1539 C C . LEU A 1 209 ? 18.979 -4.858 -0.831 1.00 17.75 208 LEU A C 1
ATOM 1540 O O . LEU A 1 209 ? 17.980 -4.987 -0.122 1.00 16.59 208 LEU A O 1
ATOM 1545 N N . LEU A 1 210 ? 19.480 -5.856 -1.555 1.00 17.79 209 LEU A N 1
ATOM 1546 C CA . LEU A 1 210 ? 18.834 -7.164 -1.585 1.00 18.63 209 LEU A CA 1
ATOM 1547 C C . LEU A 1 210 ? 18.795 -7.836 -0.205 1.00 18.83 209 LEU A C 1
ATOM 1548 O O . LEU A 1 210 ? 17.791 -8.452 0.146 1.00 19.15 209 LEU A O 1
ATOM 1553 N N . LYS A 1 211 ? 19.865 -7.700 0.577 1.00 19.17 210 LYS A N 1
ATOM 1554 C CA . LYS A 1 211 ? 19.890 -8.215 1.948 1.00 20.18 210 LYS A CA 1
ATOM 1555 C C . LYS A 1 211 ? 18.885 -7.495 2.853 1.00 18.48 210 LYS A C 1
ATOM 1556 O O . LYS A 1 211 ? 18.236 -8.124 3.690 1.00 17.93 210 LYS A O 1
ATOM 1562 N N . GLU A 1 212 ? 18.761 -6.179 2.684 1.00 17.37 211 GLU A N 1
ATOM 1563 C CA . GLU A 1 212 ? 17.783 -5.395 3.435 1.00 16.78 211 GLU A CA 1
ATOM 1564 C C . GLU A 1 212 ? 16.354 -5.768 3.092 1.00 16.93 211 GLU A C 1
ATOM 1565 O O . GLU A 1 212 ? 15.497 -5.832 3.979 1.00 16.31 211 GLU A O 1
ATOM 1571 N N . LEU A 1 213 ? 16.092 -5.994 1.808 1.00 17.42 212 LEU A N 1
ATOM 1572 C CA . LEU A 1 213 ? 14.759 -6.388 1.372 1.00 18.27 212 LEU A CA 1
ATOM 1573 C C . LEU A 1 213 ? 14.388 -7.710 2.025 1.00 18.52 212 LEU A C 1
ATOM 1574 O O . LEU A 1 213 ? 13.258 -7.893 2.457 1.00 18.25 212 LEU A O 1
ATOM 1579 N N . GLU A 1 214 ? 15.348 -8.627 2.102 1.00 19.31 213 GLU A N 1
ATOM 1580 C CA . GLU A 1 214 ? 15.127 -9.906 2.770 1.00 20.69 213 GLU A CA 1
ATOM 1581 C C . GLU A 1 214 ? 14.796 -9.700 4.250 1.00 19.55 213 GLU A C 1
ATOM 1582 O O . GLU A 1 214 ? 13.845 -10.285 4.767 1.00 19.64 213 GLU A O 1
ATOM 1588 N N . LEU A 1 215 ? 15.565 -8.845 4.914 1.00 18.75 214 LEU A N 1
ATOM 1589 C CA . LEU A 1 215 ? 15.361 -8.570 6.334 1.00 18.47 214 LEU A CA 1
ATOM 1590 C C . LEU A 1 215 ? 13.994 -7.947 6.607 1.00 17.35 214 LEU A C 1
ATOM 1591 O O . LEU A 1 215 ? 13.279 -8.354 7.523 1.00 16.68 214 LEU A O 1
ATOM 1596 N N . VAL A 1 216 ? 13.627 -6.954 5.809 1.00 16.96 215 VAL A N 1
ATOM 1597 C CA . VAL A 1 216 ? 12.380 -6.233 6.050 1.00 17.10 215 VAL A CA 1
ATOM 1598 C C . VAL A 1 216 ? 11.168 -7.103 5.697 1.00 17.41 215 VAL A C 1
ATOM 1599 O O . VAL A 1 216 ? 10.144 -7.069 6.376 1.00 16.68 215 VAL A O 1
ATOM 1603 N N . GLN A 1 217 ? 11.303 -7.922 4.662 1.00 18.72 216 GLN A N 1
ATOM 1604 C CA . GLN A 1 217 ? 10.216 -8.791 4.248 1.00 20.69 216 GLN A CA 1
ATOM 1605 C C . GLN A 1 217 ? 9.920 -9.853 5.332 1.00 20.30 216 GLN A C 1
ATOM 1606 O O . GLN A 1 217 ? 8.757 -10.157 5.595 1.00 20.52 216 GLN A O 1
ATOM 1612 N N . ASN A 1 218 ? 10.962 -10.370 5.991 1.00 20.15 217 ASN A N 1
ATOM 1613 C CA A ASN A 1 218 ? 10.794 -11.229 7.179 0.70 20.67 217 ASN A CA 1
ATOM 1614 C CA B ASN A 1 218 ? 10.767 -11.243 7.138 0.30 19.90 217 ASN A CA 1
ATOM 1615 C C . ASN A 1 218 ? 9.957 -10.523 8.222 1.00 20.09 217 ASN A C 1
ATOM 1616 O O . ASN A 1 218 ? 9.071 -11.112 8.840 1.00 20.13 217 ASN A O 1
ATOM 1625 N N . ALA A 1 219 ? 10.271 -9.250 8.433 1.00 19.82 218 ALA A N 1
ATOM 1626 C CA . ALA A 1 219 ? 9.634 -8.451 9.460 1.00 20.05 218 ALA A CA 1
ATOM 1627 C C . ALA A 1 219 ? 8.154 -8.252 9.189 1.00 20.20 218 ALA A C 1
ATOM 1628 O O . ALA A 1 219 ? 7.339 -8.454 10.090 1.00 20.26 218 ALA A O 1
ATOM 1630 N N . PHE A 1 220 ? 7.781 -7.872 7.967 1.00 20.67 219 PHE A N 1
ATOM 1631 C CA . PHE A 1 220 ? 6.359 -7.609 7.729 1.00 21.25 219 PHE A CA 1
ATOM 1632 C C . PHE A 1 220 ? 5.518 -8.880 7.532 1.00 23.34 219 PHE A C 1
ATOM 1633 O O . PHE A 1 220 ? 4.310 -8.857 7.749 1.00 23.27 219 PHE A O 1
ATOM 1641 N N . PHE A 1 221 ? 6.151 -10.004 7.211 1.00 26.13 220 PHE A N 1
ATOM 1642 C CA . PHE A 1 221 ? 5.446 -11.283 7.263 1.00 28.66 220 PHE A CA 1
ATOM 1643 C C . PHE A 1 221 ? 5.323 -11.843 8.701 1.00 28.70 220 PHE A C 1
ATOM 1644 O O . PHE A 1 221 ? 4.394 -12.597 8.981 1.00 28.80 220 PHE A O 1
ATOM 1652 N N . THR A 1 222 ? 6.229 -11.461 9.607 1.00 28.42 221 THR A N 1
ATOM 1653 C CA . THR A 1 222 ? 6.092 -11.783 11.041 1.00 28.12 221 THR A CA 1
ATOM 1654 C C . THR A 1 222 ? 4.994 -10.964 11.729 1.00 27.37 221 THR A C 1
ATOM 1655 O O . THR A 1 222 ? 4.211 -11.501 12.525 1.00 27.29 221 THR A O 1
ATOM 1659 N N . ASP A 1 223 ? 4.965 -9.664 11.440 1.00 26.21 222 ASP A N 1
ATOM 1660 C CA . ASP A 1 223 ? 4.024 -8.730 12.064 1.00 25.62 222 ASP A CA 1
ATOM 1661 C C . ASP A 1 223 ? 3.445 -7.783 11.002 1.00 24.34 222 ASP A C 1
ATOM 1662 O O . ASP A 1 223 ? 3.798 -6.600 10.948 1.00 23.72 222 ASP A O 1
ATOM 1667 N N . PRO A 1 224 ? 2.544 -8.303 10.154 1.00 23.68 223 PRO A N 1
ATOM 1668 C CA . PRO A 1 224 ? 1.997 -7.548 9.013 1.00 23.62 223 PRO A CA 1
ATOM 1669 C C . PRO A 1 224 ? 1.257 -6.255 9.377 1.00 24.42 223 PRO A C 1
ATOM 1670 O O . PRO A 1 224 ? 1.108 -5.367 8.530 1.00 23.00 223 PRO A O 1
ATOM 1674 N N . ASN A 1 225 ? 0.812 -6.151 10.623 1.00 26.31 224 ASN A N 1
ATOM 1675 C CA . ASN A 1 225 ? 0.065 -4.985 11.082 1.00 28.80 224 ASN A CA 1
ATOM 1676 C C . ASN A 1 225 ? 0.905 -3.771 11.424 1.00 29.19 224 ASN A C 1
ATOM 1677 O O . ASN A 1 225 ? 0.386 -2.647 11.418 1.00 29.96 224 ASN A O 1
ATOM 1682 N N . ASP A 1 226 ? 2.181 -3.981 11.731 1.00 28.87 225 ASP A N 1
ATOM 1683 C CA . ASP A 1 226 ? 3.045 -2.878 12.118 1.00 28.49 225 ASP A CA 1
ATOM 1684 C C . ASP A 1 226 ? 3.577 -2.123 10.906 1.00 25.92 225 ASP A C 1
ATOM 1685 O O . ASP A 1 226 ? 4.147 -2.704 9.985 1.00 25.97 225 ASP A O 1
ATOM 1690 N N . GLN A 1 227 ? 3.421 -0.812 10.949 1.00 22.72 226 GLN A N 1
ATOM 1691 C CA . GLN A 1 227 ? 3.762 0.032 9.822 1.00 19.91 226 GLN A CA 1
ATOM 1692 C C . GLN A 1 227 ? 5.253 0.223 9.587 1.00 16.83 226 GLN A C 1
ATOM 1693 O O . GLN A 1 227 ? 5.633 0.553 8.466 1.00 15.55 226 GLN A O 1
ATOM 1699 N N . SER A 1 228 ? 6.102 0.030 10.601 1.00 14.29 227 SER A N 1
ATOM 1700 C CA . SER A 1 228 ? 7.517 0.439 10.468 1.00 13.44 227 SER A CA 1
ATOM 1701 C C . SER A 1 228 ? 8.221 -0.251 9.309 1.00 12.27 227 SER A C 1
ATOM 1702 O O . SER A 1 228 ? 8.861 0.410 8.498 1.00 12.38 227 SER A O 1
ATOM 1705 N N . ALA A 1 229 ? 8.090 -1.568 9.211 1.00 11.46 228 ALA A N 1
ATOM 1706 C CA . ALA A 1 229 ? 8.721 -2.314 8.116 1.00 11.04 228 ALA A CA 1
ATOM 1707 C C . ALA A 1 229 ? 8.209 -1.874 6.728 1.00 10.55 228 ALA A C 1
ATOM 1708 O O . ALA A 1 229 ? 8.976 -1.815 5.771 1.00 10.96 228 ALA A O 1
ATOM 1710 N N . TRP A 1 230 ? 6.924 -1.541 6.634 1.00 10.46 229 TRP A N 1
ATOM 1711 C CA . TRP A 1 230 ? 6.327 -1.105 5.369 1.00 10.19 229 TRP A CA 1
ATOM 1712 C C . TRP A 1 230 ? 6.865 0.260 4.926 1.00 9.64 229 TRP A C 1
ATOM 1713 O O . TRP A 1 230 ? 7.112 0.477 3.739 1.00 9.52 229 TRP A O 1
ATOM 1724 N N . PHE A 1 231 ? 7.029 1.179 5.875 1.00 9.28 230 PHE A N 1
ATOM 1725 C CA . PHE A 1 231 ? 7.660 2.474 5.587 1.00 9.23 230 PHE A CA 1
ATOM 1726 C C . PHE A 1 231 ? 9.105 2.299 5.150 1.00 8.72 230 PHE A C 1
ATOM 1727 O O . PHE A 1 231 ? 9.542 2.936 4.205 1.00 9.95 230 PHE A O 1
ATOM 1735 N N . TYR A 1 232 ? 9.840 1.439 5.840 1.00 8.53 231 TYR A N 1
ATOM 1736 C CA . TYR A 1 232 ? 11.246 1.197 5.509 1.00 8.82 231 TYR A CA 1
ATOM 1737 C C . TYR A 1 232 ? 11.355 0.537 4.133 1.00 8.54 231 TYR A C 1
ATOM 1738 O O . TYR A 1 232 ? 12.193 0.918 3.306 1.00 9.60 231 TYR A O 1
ATOM 1747 N N . HIS A 1 233 ? 10.493 -0.444 3.884 1.00 8.40 232 HIS A N 1
ATOM 1748 C CA . HIS A 1 233 ? 10.444 -1.105 2.584 1.00 8.21 232 HIS A CA 1
ATOM 1749 C C . HIS A 1 233 ? 10.198 -0.135 1.422 1.00 8.13 232 HIS A C 1
ATOM 1750 O O . HIS A 1 233 ? 10.828 -0.257 0.371 1.00 8.40 232 HIS A O 1
ATOM 1757 N N . ARG A 1 234 ? 9.297 0.824 1.606 1.00 8.19 233 ARG A N 1
ATOM 1758 C CA . ARG A 1 234 ? 9.027 1.815 0.558 1.00 9.02 233 ARG A CA 1
ATOM 1759 C C . ARG A 1 234 ? 10.287 2.619 0.230 1.00 9.09 233 ARG A C 1
ATOM 1760 O O . ARG A 1 234 ? 10.562 2.917 -0.932 1.00 8.86 233 ARG A O 1
ATOM 1768 N N . TRP A 1 235 ? 11.046 2.972 1.264 1.00 9.22 234 TRP A N 1
ATOM 1769 C CA . TRP A 1 235 ? 12.318 3.650 1.081 1.00 9.42 234 TRP A CA 1
ATOM 1770 C C . TRP A 1 235 ? 13.286 2.796 0.248 1.00 9.55 234 TRP A C 1
ATOM 1771 O O . TRP A 1 235 ? 13.894 3.289 -0.709 1.00 9.65 234 TRP A O 1
ATOM 1782 N N . LEU A 1 236 ? 13.406 1.522 0.608 1.00 10.13 235 LEU A N 1
ATOM 1783 C CA . LEU A 1 236 ? 14.286 0.585 -0.099 1.00 11.45 235 LEU A CA 1
ATOM 1784 C C . LEU A 1 236 ? 13.941 0.467 -1.575 1.00 12.82 235 LEU A C 1
ATOM 1785 O O . LEU A 1 236 ? 14.822 0.392 -2.433 1.00 12.98 235 LEU A O 1
ATOM 1790 N N . LEU A 1 237 ? 12.649 0.482 -1.864 1.00 14.99 236 LEU A N 1
ATOM 1791 C CA . LEU A 1 237 ? 12.158 0.331 -3.225 1.00 17.90 236 LEU A CA 1
ATOM 1792 C C . LEU A 1 237 ? 12.587 1.532 -4.102 1.00 19.52 236 LEU A C 1
ATOM 1793 O O . LEU A 1 237 ? 12.713 1.397 -5.321 1.00 20.36 236 LEU A O 1
ATOM 1798 N N . GLY A 1 238 ? 12.838 2.687 -3.484 1.00 21.44 237 GLY A N 1
ATOM 1799 C CA . GLY A 1 238 ? 13.388 3.858 -4.190 1.00 22.74 237 GLY A CA 1
ATOM 1800 C C . GLY A 1 238 ? 14.905 4.020 -4.157 1.00 24.34 237 GLY A C 1
ATOM 1801 O O . GLY A 1 238 ? 15.458 4.868 -4.865 1.00 24.28 237 GLY A O 1
ATOM 1802 N N . ALA A 1 239 ? 15.587 3.200 -3.362 1.00 26.48 238 ALA A N 1
ATOM 1803 C CA . ALA A 1 239 ? 17.013 3.388 -3.065 1.00 28.77 238 ALA A CA 1
ATOM 1804 C C . ALA A 1 239 ? 17.951 2.659 -4.033 1.00 31.49 238 ALA A C 1
ATOM 1805 O O . ALA A 1 239 ? 19.160 2.577 -3.791 1.00 31.93 238 ALA A O 1
ATOM 1807 N N . GLY A 1 240 ? 17.404 2.155 -5.132 1.00 34.61 239 GLY A N 1
ATOM 1808 C CA . GLY A 1 240 ? 18.141 1.255 -6.006 1.00 37.02 239 GLY A CA 1
ATOM 1809 C C . GLY A 1 240 ? 18.357 1.766 -7.410 1.00 39.04 239 GLY A C 1
ATOM 1810 O O . GLY A 1 240 ? 18.464 2.973 -7.639 1.00 39.18 239 GLY A O 1
ATOM 1811 N N . SER A 1 241 ? 18.393 0.815 -8.345 1.00 41.22 240 SER A N 1
ATOM 1812 C CA . SER A 1 241 ? 18.862 1.022 -9.716 1.00 42.50 240 SER A CA 1
ATOM 1813 C C . SER A 1 241 ? 17.905 1.804 -10.628 1.00 42.79 240 SER A C 1
ATOM 1814 O O . SER A 1 241 ? 18.347 2.643 -11.424 1.00 43.18 240 SER A O 1
ATOM 1817 N N . GLY A 1 242 ? 16.606 1.526 -10.515 1.00 42.16 241 GLY A N 1
ATOM 1818 C CA . GLY A 1 242 ? 15.615 2.003 -11.488 1.00 41.04 241 GLY A CA 1
ATOM 1819 C C . GLY A 1 242 ? 15.098 0.836 -12.318 1.00 39.56 241 GLY A C 1
ATOM 1820 O O . GLY A 1 242 ? 15.848 -0.104 -12.601 1.00 39.31 241 GLY A O 1
ATOM 1821 N N . ARG A 1 243 ? 13.829 0.917 -12.729 1.00 38.06 242 ARG A N 1
ATOM 1822 C CA A ARG A 1 243 ? 13.162 -0.217 -13.366 0.70 37.93 242 ARG A CA 1
ATOM 1823 C CA B ARG A 1 243 ? 13.118 -0.188 -13.414 0.30 37.04 242 ARG A CA 1
ATOM 1824 C C . ARG A 1 243 ? 13.824 -0.631 -14.684 1.00 37.79 242 ARG A C 1
ATOM 1825 O O . ARG A 1 243 ? 13.970 -1.828 -14.952 1.00 37.61 242 ARG A O 1
ATOM 1840 N N . CYS A 1 244 ? 14.223 0.353 -15.490 1.00 38.45 243 CYS A N 1
ATOM 1841 C CA . CYS A 1 244 ? 14.846 0.096 -16.795 1.00 39.09 243 CYS A CA 1
ATOM 1842 C C . CYS A 1 244 ? 16.233 -0.514 -16.634 1.00 37.76 243 CYS A C 1
ATOM 1843 O O . CYS A 1 244 ? 16.891 -0.869 -17.619 1.00 37.52 243 CYS A O 1
ATOM 1846 N N . GLU A 1 245 ? 16.651 -0.631 -15.377 1.00 35.86 244 GLU A N 1
ATOM 1847 C CA . GLU A 1 245 ? 17.970 -1.080 -14.997 1.00 34.69 244 GLU A CA 1
ATOM 1848 C C . GLU A 1 245 ? 17.944 -2.386 -14.191 1.00 31.20 244 GLU A C 1
ATOM 1849 O O . GLU A 1 245 ? 19.006 -2.872 -13.799 1.00 30.88 244 GLU A O 1
ATOM 1855 N N . LEU A 1 246 ? 16.759 -2.955 -13.945 1.00 27.26 245 LEU A N 1
ATOM 1856 C CA . LEU A 1 246 ? 16.649 -4.140 -13.077 1.00 24.44 245 LEU A CA 1
ATOM 1857 C C . LEU A 1 246 ? 17.502 -5.313 -13.547 1.00 22.27 245 LEU A C 1
ATOM 1858 O O . LEU A 1 246 ? 17.399 -5.752 -14.692 1.00 21.82 245 LEU A O 1
ATOM 1863 N N . SER A 1 247 ? 18.335 -5.818 -12.645 1.00 20.23 246 SER A N 1
ATOM 1864 C CA . SER A 1 247 ? 19.063 -7.063 -12.866 1.00 19.06 246 SER A CA 1
ATOM 1865 C C . SER A 1 247 ? 18.083 -8.243 -12.889 1.00 18.51 246 SER A C 1
ATOM 1866 O O . SER A 1 247 ? 16.951 -8.133 -12.405 1.00 17.60 246 SER A O 1
ATOM 1869 N N . VAL A 1 248 ? 18.496 -9.392 -13.409 1.00 18.36 247 VAL A N 1
ATOM 1870 C CA . VAL A 1 248 ? 17.578 -10.533 -13.325 1.00 19.07 247 VAL A CA 1
ATOM 1871 C C . VAL A 1 248 ? 17.329 -10.950 -11.855 1.00 19.31 247 VAL A C 1
ATOM 1872 O O . VAL A 1 248 ? 16.199 -11.290 -11.494 1.00 18.64 247 VAL A O 1
ATOM 1876 N N . GLU A 1 249 ? 18.337 -10.850 -10.993 1.00 19.98 248 GLU A N 1
ATOM 1877 C CA . GLU A 1 249 ? 18.128 -11.206 -9.589 1.00 20.95 248 GLU A CA 1
ATOM 1878 C C . GLU A 1 249 ? 17.126 -10.264 -8.911 1.00 19.70 248 GLU A C 1
ATOM 1879 O O . GLU A 1 249 ? 16.228 -10.720 -8.194 1.00 19.37 248 GLU A O 1
ATOM 1885 N N . LYS A 1 250 ? 17.279 -8.964 -9.135 1.00 18.80 249 LYS A N 1
ATOM 1886 C CA . LYS A 1 250 ? 16.394 -7.978 -8.495 1.00 18.37 249 LYS A CA 1
ATOM 1887 C C . LYS A 1 250 ? 14.975 -8.065 -9.047 1.00 17.76 249 LYS A C 1
ATOM 1888 O O . LYS A 1 250 ? 14.000 -7.974 -8.298 1.00 17.13 249 LYS A O 1
ATOM 1894 N N . SER A 1 251 ? 14.859 -8.229 -10.364 1.00 17.44 250 SER A N 1
ATOM 1895 C CA . SER A 1 251 ? 13.572 -8.453 -11.001 1.00 18.43 250 SER A CA 1
ATOM 1896 C C . SER A 1 251 ? 12.876 -9.647 -10.344 1.00 18.04 250 SER A C 1
ATOM 1897 O O . SER A 1 251 ? 11.703 -9.575 -9.967 1.00 17.95 250 SER A O 1
ATOM 1900 N N . THR A 1 252 ? 13.618 -10.737 -10.175 1.00 18.01 251 THR A N 1
ATOM 1901 C CA . THR A 1 252 ? 13.064 -11.966 -9.635 1.00 18.64 251 THR A CA 1
ATOM 1902 C C . THR A 1 252 ? 12.663 -11.806 -8.166 1.00 17.54 251 THR A C 1
ATOM 1903 O O . THR A 1 252 ? 11.609 -12.287 -7.750 1.00 17.22 251 THR A O 1
ATOM 1907 N N . VAL A 1 253 ? 13.497 -11.115 -7.400 1.00 16.85 252 VAL A N 1
ATOM 1908 C CA . VAL A 1 253 ? 13.212 -10.829 -5.992 1.00 17.34 252 VAL A CA 1
ATOM 1909 C C . VAL A 1 253 ? 11.935 -9.988 -5.840 1.00 16.65 252 VAL A C 1
ATOM 1910 O O . VAL A 1 253 ? 11.063 -10.299 -5.013 1.00 16.62 252 VAL A O 1
ATOM 1914 N N . LEU A 1 254 ? 11.813 -8.942 -6.648 1.00 16.42 253 LEU A N 1
ATOM 1915 C CA . LEU A 1 254 ? 10.639 -8.068 -6.563 1.00 16.72 253 LEU A CA 1
ATOM 1916 C C . LEU A 1 254 ? 9.356 -8.792 -6.999 1.00 16.71 253 LEU A C 1
ATOM 1917 O O . LEU A 1 254 ? 8.300 -8.597 -6.391 1.00 16.08 253 LEU A O 1
ATOM 1922 N N . GLN A 1 255 ? 9.443 -9.624 -8.040 1.00 17.13 254 GLN A N 1
ATOM 1923 C CA . GLN A 1 255 ? 8.307 -10.467 -8.435 1.00 18.38 254 GLN A CA 1
ATOM 1924 C C . GLN A 1 255 ? 7.918 -11.451 -7.333 1.00 18.31 254 GLN A C 1
ATOM 1925 O O . GLN A 1 255 ? 6.738 -11.692 -7.119 1.00 18.02 254 GLN A O 1
ATOM 1931 N N . SER A 1 256 ? 8.906 -12.019 -6.643 1.00 18.66 255 SER A N 1
ATOM 1932 C CA . SER A 1 256 ? 8.642 -12.913 -5.515 1.00 19.54 255 SER A CA 1
ATOM 1933 C C . SER A 1 256 ? 7.940 -12.170 -4.375 1.00 18.24 255 SER A C 1
ATOM 1934 O O . SER A 1 256 ? 6.982 -12.687 -3.778 1.00 17.50 255 SER A O 1
ATOM 1937 N N . GLU A 1 257 ? 8.408 -10.955 -4.094 1.00 16.87 256 GLU A N 1
ATOM 1938 C CA . GLU A 1 257 ? 7.770 -10.085 -3.091 1.00 16.45 256 GLU A CA 1
ATOM 1939 C C . GLU A 1 257 ? 6.318 -9.779 -3.449 1.00 15.30 256 GLU A C 1
ATOM 1940 O O . GLU A 1 257 ? 5.436 -9.771 -2.578 1.00 15.40 256 GLU A O 1
ATOM 1946 N N . LEU A 1 258 ? 6.076 -9.502 -4.727 1.00 14.82 257 LEU A N 1
ATOM 1947 C CA . LEU A 1 258 ? 4.719 -9.259 -5.221 1.00 15.17 257 LEU A CA 1
ATOM 1948 C C . LEU A 1 258 ? 3.795 -10.449 -4.946 1.00 15.64 257 LEU A C 1
ATOM 1949 O O . LEU A 1 258 ? 2.691 -10.275 -4.431 1.00 16.31 257 LEU A O 1
ATOM 1954 N N . GLU A 1 259 ? 4.245 -11.660 -5.261 1.00 16.56 258 GLU A N 1
ATOM 1955 C CA . GLU A 1 259 ? 3.444 -12.855 -4.969 1.00 17.82 258 GLU A CA 1
ATOM 1956 C C . GLU A 1 259 ? 3.249 -13.099 -3.465 1.00 17.87 258 GLU A C 1
ATOM 1957 O O . GLU A 1 259 ? 2.165 -13.517 -3.038 1.00 17.65 258 GLU A O 1
ATOM 1963 N N . SER A 1 260 ? 4.267 -12.796 -2.660 1.00 17.92 259 SER A N 1
ATOM 1964 C CA . SER A 1 260 ? 4.163 -12.973 -1.217 1.00 18.47 259 SER A CA 1
ATOM 1965 C C . SER A 1 260 ? 3.168 -11.988 -0.606 1.00 17.18 259 SER A C 1
ATOM 1966 O O . SER A 1 260 ? 2.402 -12.359 0.290 1.00 16.30 259 SER A O 1
ATOM 1969 N N . CYS A 1 261 ? 3.140 -10.755 -1.120 1.00 16.37 260 CYS A N 1
ATOM 1970 C CA . CYS A 1 261 ? 2.166 -9.766 -0.657 1.00 16.58 260 CYS A CA 1
ATOM 1971 C C . CYS A 1 261 ? 0.746 -10.173 -1.026 1.00 17.16 260 CYS A C 1
ATOM 1972 O O . CYS A 1 261 ? -0.195 -9.909 -0.274 1.00 17.30 260 CYS A O 1
ATOM 1975 N N . LYS A 1 262 ? 0.575 -10.809 -2.184 1.00 18.12 261 LYS A N 1
ATOM 1976 C CA . LYS A 1 262 ? -0.754 -11.289 -2.558 1.00 19.73 261 LYS A CA 1
ATOM 1977 C C . LYS A 1 262 ? -1.203 -12.395 -1.602 1.00 20.49 261 LYS A C 1
ATOM 1978 O O . LYS A 1 262 ? -2.383 -12.492 -1.278 1.00 20.83 261 LYS A O 1
ATOM 1984 N N . GLU A 1 263 ? -0.260 -13.208 -1.132 1.00 21.49 262 GLU A N 1
ATOM 1985 C CA . GLU A 1 263 ? -0.587 -14.265 -0.173 1.00 22.21 262 GLU A CA 1
ATOM 1986 C C . GLU A 1 263 ? -0.969 -13.673 1.180 1.00 22.41 262 GLU A C 1
ATOM 1987 O O . GLU A 1 263 ? -1.873 -14.178 1.856 1.00 22.55 262 GLU A O 1
ATOM 1989 N N . LEU A 1 264 ? -0.288 -12.600 1.574 1.00 22.29 263 LEU A N 1
ATOM 1990 C CA . LEU A 1 264 ? -0.645 -11.879 2.785 1.00 22.42 263 LEU A CA 1
ATOM 1991 C C . LEU A 1 264 ? -2.036 -11.241 2.661 1.00 22.39 263 LEU A C 1
ATOM 1992 O O . LEU A 1 264 ? -2.833 -11.283 3.611 1.00 22.30 263 LEU A O 1
ATOM 1997 N N . GLN A 1 265 ? -2.330 -10.677 1.489 1.00 22.31 264 GLN A N 1
ATOM 1998 C CA . GLN A 1 265 ? -3.637 -10.081 1.216 1.00 22.75 264 GLN A CA 1
ATOM 1999 C C . GLN A 1 265 ? -4.762 -11.081 1.483 1.00 23.25 264 GLN A C 1
ATOM 2000 O O . GLN A 1 265 ? -5.816 -10.711 2.005 1.00 23.24 264 GLN A O 1
ATOM 2006 N N . GLU A 1 266 ? -4.530 -12.342 1.128 1.00 24.06 265 GLU A N 1
ATOM 2007 C CA . GLU A 1 266 ? -5.496 -13.415 1.402 1.00 25.75 265 GLU A CA 1
ATOM 2008 C C . GLU A 1 266 ? -5.623 -13.718 2.897 1.00 24.77 265 GLU A C 1
ATOM 2009 O O . GLU A 1 266 ? -6.722 -13.985 3.383 1.00 24.41 265 GLU A O 1
ATOM 2015 N N . LEU A 1 267 ? -4.509 -13.673 3.624 1.00 24.98 266 LEU A N 1
ATOM 2016 C CA . LEU A 1 267 ? -4.514 -13.932 5.067 1.00 25.72 266 LEU A CA 1
ATOM 2017 C C . LEU A 1 267 ? -5.129 -12.793 5.864 1.00 25.69 266 LEU A C 1
ATOM 2018 O O . LEU A 1 267 ? -5.781 -13.027 6.880 1.00 25.34 266 LEU A O 1
ATOM 2023 N N . GLU A 1 268 ? -4.892 -11.564 5.410 1.00 26.10 267 GLU A N 1
ATOM 2024 C CA . GLU A 1 268 ? -5.332 -10.370 6.115 1.00 27.08 267 GLU A CA 1
ATOM 2025 C C . GLU A 1 268 ? -6.029 -9.419 5.141 1.00 27.44 267 GLU A C 1
ATOM 2026 O O . GLU A 1 268 ? -5.422 -8.453 4.668 1.00 27.25 267 GLU A O 1
ATOM 2032 N N . PRO A 1 269 ? -7.310 -9.694 4.834 1.00 28.21 268 PRO A N 1
ATOM 2033 C CA . PRO A 1 269 ? -8.077 -8.853 3.904 1.00 28.31 268 PRO A CA 1
ATOM 2034 C C . PRO A 1 269 ? -8.335 -7.402 4.350 1.00 27.70 268 PRO A C 1
ATOM 2035 O O . PRO A 1 269 ? -8.826 -6.608 3.555 1.00 27.76 268 PRO A O 1
ATOM 2039 N N . GLU A 1 270 ? -8.039 -7.051 5.595 1.00 26.96 269 GLU A N 1
ATOM 2040 C CA . GLU A 1 270 ? -8.185 -5.663 6.021 1.00 26.76 269 GLU A CA 1
ATOM 2041 C C . GLU A 1 270 ? -6.842 -4.922 6.069 1.00 24.27 269 GLU A C 1
ATOM 2042 O O . GLU A 1 270 ? -6.793 -3.765 6.458 1.00 23.63 269 GLU A O 1
ATOM 2048 N N . ASN A 1 271 ? -5.766 -5.582 5.648 1.00 21.74 270 ASN A N 1
ATOM 2049 C CA . ASN A 1 271 ? -4.428 -5.002 5.748 1.00 19.86 270 ASN A CA 1
ATOM 2050 C C . ASN A 1 271 ? -4.144 -4.079 4.569 1.00 18.04 270 ASN A C 1
ATOM 2051 O O . ASN A 1 271 ? -3.897 -4.523 3.446 1.00 18.04 270 ASN A O 1
ATOM 2056 N N . LYS A 1 272 ? -4.143 -2.783 4.830 1.00 15.63 271 LYS A N 1
ATOM 2057 C CA . LYS A 1 272 ? -3.951 -1.829 3.760 1.00 14.67 271 LYS A CA 1
ATOM 2058 C C . LYS A 1 272 ? -2.483 -1.723 3.322 1.00 13.41 271 LYS A C 1
ATOM 2059 O O . LYS A 1 272 ? -2.206 -1.359 2.181 1.00 13.63 271 LYS A O 1
ATOM 2065 N N . TRP A 1 273 ? -1.545 -2.027 4.218 1.00 12.94 272 TRP A N 1
ATOM 2066 C CA . TRP A 1 273 ? -0.113 -1.856 3.903 1.00 12.93 272 TRP A CA 1
ATOM 2067 C C . TRP A 1 273 ? 0.333 -2.770 2.777 1.00 13.06 272 TRP A C 1
ATOM 2068 O O . TRP A 1 273 ? 1.133 -2.395 1.911 1.00 12.69 272 TRP A O 1
ATOM 2079 N N . CYS A 1 274 ? -0.180 -3.986 2.799 1.00 13.95 273 CYS A N 1
ATOM 2080 C CA A CYS A 1 274 ? 0.202 -4.950 1.766 0.50 13.90 273 CYS A CA 1
ATOM 2081 C CA B CYS A 1 274 ? 0.106 -4.987 1.795 0.50 14.31 273 CYS A CA 1
ATOM 2082 C C . CYS A 1 274 ? -0.382 -4.545 0.414 1.00 13.79 273 CYS A C 1
ATOM 2083 O O . CYS A 1 274 ? 0.282 -4.728 -0.601 1.00 14.27 273 CYS A O 1
ATOM 2088 N N . LEU A 1 275 ? -1.582 -3.973 0.399 1.00 13.07 274 LEU A N 1
ATOM 2089 C CA . LEU A 1 275 ? -2.200 -3.504 -0.852 1.00 12.21 274 LEU A CA 1
ATOM 2090 C C . LEU A 1 275 ? -1.394 -2.358 -1.447 1.00 11.86 274 LEU A C 1
ATOM 2091 O O . LEU A 1 275 ? -1.122 -2.333 -2.658 1.00 11.73 274 LEU A O 1
ATOM 2096 N N . LEU A 1 276 ? -1.010 -1.397 -0.606 1.00 11.52 275 LEU A N 1
ATOM 2097 C CA . LEU A 1 276 ? -0.212 -0.274 -1.088 1.00 11.74 275 LEU A CA 1
ATOM 2098 C C . LEU A 1 276 ? 1.119 -0.776 -1.636 1.00 11.02 275 LEU A C 1
ATOM 2099 O O . LEU A 1 276 ? 1.599 -0.336 -2.675 1.00 11.01 275 LEU A O 1
ATOM 2104 N N . THR A 1 277 ? 1.718 -1.720 -0.936 1.00 11.00 276 THR A N 1
ATOM 2105 C CA . THR A 1 277 ? 2.999 -2.254 -1.364 1.00 11.29 276 THR A CA 1
ATOM 2106 C C . THR A 1 277 ? 2.908 -3.026 -2.690 1.00 11.17 276 THR A C 1
ATOM 2107 O O . THR A 1 277 ? 3.814 -2.939 -3.507 1.00 11.97 276 THR A O 1
ATOM 2111 N N . ILE A 1 278 ? 1.810 -3.739 -2.911 1.00 11.56 277 ILE A N 1
ATOM 2112 C CA . ILE A 1 278 ? 1.555 -4.404 -4.197 1.00 12.11 277 ILE A CA 1
ATOM 2113 C C . ILE A 1 278 ? 1.594 -3.377 -5.351 1.00 11.87 277 ILE A C 1
ATOM 2114 O O . ILE A 1 278 ? 2.257 -3.578 -6.374 1.00 11.65 277 ILE A O 1
ATOM 2119 N N . ILE A 1 279 ? 0.913 -2.252 -5.159 1.00 11.55 278 ILE A N 1
ATOM 2120 C CA . ILE A 1 279 ? 0.926 -1.167 -6.133 1.00 11.78 278 ILE A CA 1
ATOM 2121 C C . ILE A 1 279 ? 2.355 -0.656 -6.372 1.00 11.44 278 ILE A C 1
ATOM 2122 O O . ILE A 1 279 ? 2.797 -0.512 -7.513 1.00 11.78 278 ILE A O 1
ATOM 2127 N N . LEU A 1 280 ? 3.084 -0.393 -5.291 1.00 11.68 279 LEU A N 1
ATOM 2128 C CA . LEU A 1 280 ? 4.443 0.139 -5.408 1.00 12.13 279 LEU A CA 1
ATOM 2129 C C . LEU A 1 280 ? 5.400 -0.847 -6.091 1.00 12.30 279 LEU A C 1
ATOM 2130 O O . LEU A 1 280 ? 6.275 -0.449 -6.870 1.00 12.59 279 LEU A O 1
ATOM 2135 N N . LEU A 1 281 ? 5.229 -2.133 -5.802 1.00 12.70 280 LEU A N 1
ATOM 2136 C CA . LEU A 1 281 ? 6.017 -3.173 -6.473 1.00 12.92 280 LEU A CA 1
ATOM 2137 C C . LEU A 1 281 ? 5.707 -3.230 -7.969 1.00 13.27 280 LEU A C 1
ATOM 2138 O O . LEU A 1 281 ? 6.615 -3.337 -8.784 1.00 13.51 280 LEU A O 1
ATOM 2143 N N . MET A 1 282 ? 4.433 -3.158 -8.339 1.00 13.20 281 MET A N 1
ATOM 2144 C CA . MET A 1 282 ? 4.086 -3.140 -9.763 1.00 13.89 281 MET A CA 1
ATOM 2145 C C . MET A 1 282 ? 4.693 -1.932 -10.479 1.00 14.01 281 MET A C 1
ATOM 2146 O O . MET A 1 282 ? 5.171 -2.061 -11.602 1.00 14.76 281 MET A O 1
ATOM 2151 N N . ARG A 1 283 ? 4.713 -0.779 -9.819 1.00 14.66 282 ARG A N 1
ATOM 2152 C CA . ARG A 1 283 ? 5.393 0.404 -10.360 1.00 15.95 282 ARG A CA 1
ATOM 2153 C C . ARG A 1 283 ? 6.879 0.205 -10.553 1.00 15.81 282 ARG A C 1
ATOM 2154 O O . ARG A 1 283 ? 7.426 0.695 -11.519 1.00 16.05 282 ARG A O 1
ATOM 2162 N N . ALA A 1 284 ? 7.520 -0.472 -9.599 1.00 16.10 283 ALA A N 1
ATOM 2163 C CA . ALA A 1 284 ? 8.962 -0.726 -9.627 1.00 16.70 283 ALA A CA 1
ATOM 2164 C C . ALA A 1 284 ? 9.331 -1.729 -10.712 1.00 17.14 283 ALA A C 1
ATOM 2165 O O . ALA A 1 284 ? 10.457 -1.716 -11.212 1.00 17.93 283 ALA A O 1
ATOM 2167 N N . LEU A 1 285 ? 8.380 -2.593 -11.061 1.00 16.91 284 LEU A N 1
ATOM 2168 C CA . LEU A 1 285 ? 8.595 -3.639 -12.070 1.00 16.99 284 LEU A CA 1
ATOM 2169 C C . LEU A 1 285 ? 8.295 -3.181 -13.505 1.00 17.57 284 LEU A C 1
ATOM 2170 O O . LEU A 1 285 ? 9.153 -3.305 -14.395 1.00 18.02 284 LEU A O 1
ATOM 2175 N N . ASP A 1 286 ? 7.085 -2.671 -13.739 1.00 17.75 285 ASP A N 1
ATOM 2176 C CA . ASP A 1 286 ? 6.644 -2.308 -15.104 1.00 18.08 285 ASP A CA 1
ATOM 2177 C C . ASP A 1 286 ? 5.287 -1.595 -15.046 1.00 18.39 285 ASP A C 1
ATOM 2178 O O . ASP A 1 286 ? 4.236 -2.239 -15.102 1.00 17.64 285 ASP A O 1
ATOM 2183 N N . PRO A 1 287 ? 5.310 -0.256 -14.922 1.00 18.85 286 PRO A N 1
ATOM 2184 C CA . PRO A 1 287 ? 4.079 0.522 -14.744 1.00 18.95 286 PRO A CA 1
ATOM 2185 C C . PRO A 1 287 ? 3.035 0.305 -15.840 1.00 18.51 286 PRO A C 1
ATOM 2186 O O . PRO A 1 287 ? 1.849 0.164 -15.542 1.00 17.89 286 PRO A O 1
ATOM 2190 N N . LEU A 1 288 ? 3.464 0.266 -17.098 1.00 18.56 287 LEU A N 1
ATOM 2191 C CA . LEU A 1 288 ? 2.506 0.132 -18.192 1.00 18.54 287 LEU A CA 1
ATOM 2192 C C . LEU A 1 288 ? 1.923 -1.276 -18.269 1.00 18.32 287 LEU A C 1
ATOM 2193 O O . LEU A 1 288 ? 0.718 -1.448 -18.452 1.00 18.09 287 LEU A O 1
ATOM 2198 N N . LEU A 1 289 ? 2.772 -2.282 -18.106 1.00 17.81 288 LEU A N 1
ATOM 2199 C CA . LEU A 1 289 ? 2.309 -3.660 -18.155 1.00 17.36 288 LEU A CA 1
ATOM 2200 C C . LEU A 1 289 ? 1.283 -3.943 -17.051 1.00 16.43 288 LEU A C 1
ATOM 2201 O O . LEU A 1 289 ? 0.302 -4.647 -17.286 1.00 16.17 288 LEU A O 1
ATOM 2206 N N . TYR A 1 290 ? 1.502 -3.376 -15.859 1.00 15.29 289 TYR A N 1
ATOM 2207 C CA . TYR A 1 290 ? 0.613 -3.596 -14.717 1.00 14.98 289 TYR A CA 1
ATOM 2208 C C . TYR A 1 290 ? -0.440 -2.500 -14.508 1.00 15.23 289 TYR A C 1
ATOM 2209 O O . TYR A 1 290 ? -1.043 -2.428 -13.438 1.00 15.36 289 TYR A O 1
ATOM 2218 N N . GLU A 1 291 ? -0.670 -1.654 -15.513 1.00 15.94 290 GLU A N 1
ATOM 2219 C CA . GLU A 1 291 ? -1.652 -0.574 -15.372 1.00 16.86 290 GLU A CA 1
ATOM 2220 C C . GLU A 1 291 ? -3.037 -1.063 -14.914 1.00 16.64 290 GLU A C 1
ATOM 2221 O O . GLU A 1 291 ? -3.615 -0.505 -13.979 1.00 15.84 290 GLU A O 1
ATOM 2227 N N . LYS A 1 292 ? -3.556 -2.104 -15.564 1.00 17.03 291 LYS A N 1
ATOM 2228 C CA . LYS A 1 292 ? -4.877 -2.647 -15.231 1.00 18.48 291 LYS A CA 1
ATOM 2229 C C . LYS A 1 292 ? -4.953 -3.075 -13.764 1.00 16.87 291 LYS A C 1
ATOM 2230 O O . LYS A 1 292 ? -5.894 -2.726 -13.054 1.00 16.38 291 LYS A O 1
ATOM 2236 N N . GLU A 1 293 ? -3.949 -3.819 -13.311 1.00 15.58 292 GLU A N 1
ATOM 2237 C CA . GLU A 1 293 ? -3.958 -4.339 -11.949 1.00 14.74 292 GLU A CA 1
ATOM 2238 C C . GLU A 1 293 ? -3.766 -3.216 -10.937 1.00 13.74 292 GLU A C 1
ATOM 2239 O O . GLU A 1 293 ? -4.333 -3.247 -9.845 1.00 14.14 292 GLU A O 1
ATOM 2245 N N . THR A 1 294 ? -2.966 -2.220 -11.302 1.00 13.04 293 THR A N 1
ATOM 2246 C CA . THR A 1 294 ? -2.719 -1.085 -10.433 1.00 12.87 293 THR A CA 1
ATOM 2247 C C . THR A 1 294 ? -4.039 -0.371 -10.142 1.00 12.81 293 THR A C 1
ATOM 2248 O O . THR A 1 294 ? -4.344 -0.078 -8.995 1.00 12.15 293 THR A O 1
ATOM 2252 N N . LEU A 1 295 ? -4.830 -0.118 -11.181 1.00 13.57 294 LEU A N 1
ATOM 2253 C CA . LEU A 1 295 ? -6.128 0.539 -10.995 1.00 15.29 294 LEU A CA 1
ATOM 2254 C C . LEU A 1 295 ? -7.095 -0.287 -10.145 1.00 15.51 294 LEU A C 1
ATOM 2255 O O . LEU A 1 295 ? -7.843 0.272 -9.329 1.00 15.29 294 LEU A O 1
ATOM 2260 N N . GLN A 1 296 ? -7.064 -1.607 -10.327 1.00 16.28 295 GLN A N 1
ATOM 2261 C CA . GLN A 1 296 ? -7.876 -2.527 -9.534 1.00 17.67 295 GLN A CA 1
ATOM 2262 C C . GLN A 1 296 ? -7.479 -2.459 -8.067 1.00 16.24 295 GLN A C 1
ATOM 2263 O O . GLN A 1 296 ? -8.342 -2.393 -7.186 1.00 16.42 295 GLN A O 1
ATOM 2269 N N . TYR A 1 297 ? -6.175 -2.446 -7.804 1.00 15.28 296 TYR A N 1
ATOM 2270 C CA . TYR A 1 297 ? -5.691 -2.356 -6.431 1.00 14.83 296 TYR A CA 1
ATOM 2271 C C . TYR A 1 297 ? -6.005 -1.012 -5.780 1.00 14.30 296 TYR A C 1
ATOM 2272 O O . TYR A 1 297 ? -6.297 -0.971 -4.599 1.00 13.84 296 TYR A O 1
ATOM 2281 N N . PHE A 1 298 ? -5.988 0.079 -6.534 1.00 14.06 297 PHE A N 1
ATOM 2282 C CA . PHE A 1 298 ? -6.378 1.366 -5.942 1.00 14.03 297 PHE A CA 1
ATOM 2283 C C . PHE A 1 298 ? -7.837 1.326 -5.454 1.00 15.14 297 PHE A C 1
ATOM 2284 O O . PHE A 1 298 ? -8.152 1.844 -4.387 1.00 15.15 297 PHE A O 1
ATOM 2292 N N . SER A 1 299 ? -8.716 0.680 -6.210 1.00 16.43 298 SER A N 1
ATOM 2293 C CA . SER A 1 299 ? -10.116 0.558 -5.796 1.00 18.17 298 SER A CA 1
ATOM 2294 C C . SER A 1 299 ? -10.283 -0.225 -4.508 1.00 18.25 298 SER A C 1
ATOM 2295 O O . SER A 1 299 ? -11.032 0.193 -3.615 1.00 18.75 298 SER A O 1
ATOM 2298 N N . THR A 1 300 ? -9.600 -1.361 -4.416 1.00 18.31 299 THR A N 1
ATOM 2299 C CA . THR A 1 300 ? -9.670 -2.184 -3.220 1.00 18.27 299 THR A CA 1
ATOM 2300 C C . THR A 1 300 ? -9.092 -1.408 -2.036 1.00 17.01 299 THR A C 1
ATOM 2301 O O . THR A 1 300 ? -9.665 -1.401 -0.946 1.00 16.95 299 THR A O 1
ATOM 2305 N N . LEU A 1 301 ? -7.958 -0.755 -2.267 1.00 15.10 300 LEU A N 1
ATOM 2306 C CA . LEU A 1 301 ? -7.262 -0.054 -1.205 1.00 14.50 300 LEU A CA 1
ATOM 2307 C C . LEU A 1 301 ? -8.085 1.118 -0.656 1.00 14.13 300 LEU A C 1
ATOM 2308 O O . LEU A 1 301 ? -8.153 1.301 0.551 1.00 14.27 300 LEU A O 1
ATOM 2313 N N . LYS A 1 302 ? -8.732 1.887 -1.525 1.00 14.46 301 LYS A N 1
ATOM 2314 C CA . LYS A 1 302 ? -9.594 2.979 -1.042 1.00 15.25 301 LYS A CA 1
ATOM 2315 C C . LYS A 1 302 ? -10.779 2.480 -0.217 1.00 16.45 301 LYS A C 1
ATOM 2316 O O . LYS A 1 302 ? -11.226 3.163 0.707 1.00 17.03 301 LYS A O 1
ATOM 2322 N N . ALA A 1 303 ? -11.281 1.297 -0.542 1.00 17.48 302 ALA A N 1
ATOM 2323 C CA . ALA A 1 303 ? -12.366 0.686 0.224 1.00 18.21 302 ALA A CA 1
ATOM 2324 C C . ALA A 1 303 ? -11.898 0.205 1.608 1.00 18.06 302 ALA A C 1
ATOM 2325 O O . ALA A 1 303 ? -12.642 0.290 2.587 1.00 18.23 302 ALA A O 1
ATOM 2327 N N . VAL A 1 304 ? -10.661 -0.278 1.678 1.00 17.45 303 VAL A N 1
ATOM 2328 C CA . VAL A 1 304 ? -10.072 -0.790 2.912 1.00 17.31 303 VAL A CA 1
ATOM 2329 C C . VAL A 1 304 ? -9.552 0.363 3.796 1.00 16.38 303 VAL A C 1
ATOM 2330 O O . VAL A 1 304 ? -9.603 0.274 5.022 1.00 16.31 303 VAL A O 1
ATOM 2334 N N . ASP A 1 305 ? -9.077 1.446 3.180 1.00 15.45 304 ASP A N 1
ATOM 2335 C CA . ASP A 1 305 ? -8.479 2.574 3.920 1.00 15.43 304 ASP A CA 1
ATOM 2336 C C . ASP A 1 305 ? -9.101 3.918 3.480 1.00 15.43 304 ASP A C 1
ATOM 2337 O O . ASP A 1 305 ? -8.415 4.793 2.944 1.00 15.41 304 ASP A O 1
ATOM 2342 N N . PRO A 1 306 ? -10.407 4.091 3.721 1.00 16.41 305 PRO A N 1
ATOM 2343 C CA . PRO A 1 306 ? -11.123 5.277 3.217 1.00 16.39 305 PRO A CA 1
ATOM 2344 C C . PRO A 1 306 ? -10.647 6.625 3.761 1.00 16.04 305 PRO A C 1
ATOM 2345 O O . PRO A 1 306 ? -10.819 7.639 3.081 1.00 15.69 305 PRO A O 1
ATOM 2349 N N . MET A 1 307 ? -10.061 6.663 4.957 1.00 16.02 306 MET A N 1
ATOM 2350 C CA . MET A 1 307 ? -9.528 7.934 5.459 1.00 17.06 306 MET A CA 1
ATOM 2351 C C . MET A 1 307 ? -8.432 8.498 4.551 1.00 16.34 306 MET A C 1
ATOM 2352 O O . MET A 1 307 ? -8.265 9.710 4.483 1.00 17.50 306 MET A O 1
ATOM 2357 N N . ARG A 1 308 ? -7.697 7.613 3.874 1.00 15.49 307 ARG A N 1
ATOM 2358 C CA . ARG A 1 308 ? -6.608 7.981 2.963 1.00 14.95 307 ARG A CA 1
ATOM 2359 C C . ARG A 1 308 ? -7.061 8.118 1.504 1.00 13.92 307 ARG A C 1
ATOM 2360 O O . ARG A 1 308 ? -6.220 8.171 0.618 1.00 13.54 307 ARG A O 1
ATOM 2368 N N . ALA A 1 309 ? -8.367 8.187 1.246 1.00 12.93 308 ALA A N 1
ATOM 2369 C CA . ALA A 1 309 ? -8.855 8.191 -0.140 1.00 12.60 308 ALA A CA 1
ATOM 2370 C C . ALA A 1 309 ? -8.300 9.340 -0.980 1.00 12.02 308 ALA A C 1
ATOM 2371 O O . ALA A 1 309 ? -7.999 9.150 -2.158 1.00 11.21 308 ALA A O 1
ATOM 2373 N N . ALA A 1 310 ? -8.168 10.532 -0.396 1.00 11.71 309 ALA A N 1
ATOM 2374 C CA . ALA A 1 310 ? -7.655 11.677 -1.162 1.00 11.97 309 ALA A CA 1
ATOM 2375 C C . ALA A 1 310 ? -6.158 11.529 -1.481 1.00 11.51 309 ALA A C 1
ATOM 2376 O O . ALA A 1 310 ? -5.693 11.892 -2.572 1.00 11.44 309 ALA A O 1
ATOM 2378 N N . TYR A 1 311 ? -5.407 10.973 -0.540 1.00 10.71 310 TYR A N 1
ATOM 2379 C CA . TYR A 1 311 ? -4.009 10.658 -0.792 1.00 10.50 310 TYR A CA 1
ATOM 2380 C C . TYR A 1 311 ? -3.909 9.659 -1.951 1.00 10.55 310 TYR A C 1
ATOM 2381 O O . TYR A 1 311 ? -3.111 9.828 -2.880 1.00 10.64 310 TYR A O 1
ATOM 2390 N N . LEU A 1 312 ? -4.725 8.614 -1.875 1.00 10.25 311 LEU A N 1
ATOM 2391 C CA . LEU A 1 312 ? -4.666 7.530 -2.847 1.00 9.75 311 LEU A CA 1
ATOM 2392 C C . LEU A 1 312 ? -5.080 7.999 -4.237 1.00 9.93 311 LEU A C 1
ATOM 2393 O O . LEU A 1 312 ? -4.495 7.567 -5.234 1.00 10.05 311 LEU A O 1
ATOM 2398 N N . ASP A 1 313 ? -6.063 8.900 -4.300 1.00 10.00 312 ASP A N 1
ATOM 2399 C CA . ASP A 1 313 ? -6.451 9.525 -5.584 1.00 10.56 312 ASP A CA 1
ATOM 2400 C C . ASP A 1 313 ? -5.327 10.384 -6.169 1.00 10.28 312 ASP A C 1
ATOM 2401 O O . ASP A 1 313 ? -5.075 10.333 -7.374 1.00 9.97 312 ASP A O 1
ATOM 2406 N N . ASP A 1 314 ? -4.666 11.181 -5.328 1.00 9.99 313 ASP A N 1
ATOM 2407 C CA . ASP A 1 314 ? -3.506 11.956 -5.792 1.00 10.48 313 ASP A CA 1
ATOM 2408 C C . ASP A 1 314 ? -2.348 11.044 -6.262 1.00 10.52 313 ASP A C 1
ATOM 2409 O O . ASP A 1 314 ? -1.717 11.292 -7.299 1.00 9.89 313 ASP A O 1
ATOM 2414 N N . LEU A 1 315 ? -2.102 9.964 -5.530 1.00 10.86 314 LEU A N 1
ATOM 2415 C CA . LEU A 1 315 ? -1.069 9.010 -5.923 1.00 10.78 314 LEU A CA 1
ATOM 2416 C C . LEU A 1 315 ? -1.402 8.357 -7.268 1.00 11.17 314 LEU A C 1
ATOM 2417 O O . LEU A 1 315 ? -0.574 8.286 -8.171 1.00 10.89 314 LEU A O 1
ATOM 2422 N N . ARG A 1 316 ? -2.635 7.898 -7.402 1.00 11.29 315 ARG A N 1
ATOM 2423 C CA . ARG A 1 316 ? -3.079 7.333 -8.648 1.00 11.84 315 ARG A CA 1
ATOM 2424 C C . ARG A 1 316 ? -2.981 8.353 -9.796 1.00 11.89 315 ARG A C 1
ATOM 2425 O O . ARG A 1 316 ? -2.527 8.016 -10.880 1.00 12.04 315 ARG A O 1
ATOM 2433 N N . SER A 1 317 ? -3.405 9.596 -9.566 1.00 12.27 316 SER A N 1
ATOM 2434 C CA . SER A 1 317 ? -3.278 10.644 -10.599 1.00 12.84 316 SER A CA 1
ATOM 2435 C C . SER A 1 317 ? -1.823 10.825 -11.041 1.00 13.17 316 SER A C 1
ATOM 2436 O O . SER A 1 317 ? -1.549 10.950 -12.239 1.00 13.73 316 SER A O 1
ATOM 2439 N N . LYS A 1 318 ? -0.903 10.865 -10.073 1.00 13.53 317 LYS A N 1
ATOM 2440 C CA . LYS A 1 318 ? 0.535 10.974 -10.338 1.00 14.80 317 LYS A CA 1
ATOM 2441 C C . LYS A 1 318 ? 1.014 9.806 -11.194 1.00 14.73 317 LYS A C 1
ATOM 2442 O O . LYS A 1 318 ? 1.707 10.000 -12.195 1.00 14.92 317 LYS A O 1
ATOM 2448 N N . PHE A 1 319 ? 0.653 8.594 -10.783 1.00 15.33 318 PHE A N 1
ATOM 2449 C CA . PHE A 1 319 ? 1.040 7.388 -11.529 1.00 16.50 318 PHE A CA 1
ATOM 2450 C C . PHE A 1 319 ? 0.460 7.377 -12.950 1.00 17.42 318 PHE A C 1
ATOM 2451 O O . PHE A 1 319 ? 1.135 6.964 -13.904 1.00 17.95 318 PHE A O 1
ATOM 2459 N N . LEU A 1 320 ? -0.774 7.837 -13.114 1.00 18.66 319 LEU A N 1
ATOM 2460 C CA . LEU A 1 320 ? -1.374 7.875 -14.460 1.00 19.84 319 LEU A CA 1
ATOM 2461 C C . LEU A 1 320 ? -0.727 8.910 -15.372 1.00 19.77 319 LEU A C 1
ATOM 2462 O O . LEU A 1 320 ? -0.606 8.696 -16.575 1.00 19.27 319 LEU A O 1
ATOM 2467 N N . LEU A 1 321 ? -0.324 10.034 -14.795 1.00 19.80 320 LEU A N 1
ATOM 2468 C CA . LEU A 1 321 ? 0.453 11.022 -15.529 1.00 20.94 320 LEU A CA 1
ATOM 2469 C C . LEU A 1 321 ? 1.826 10.450 -15.942 1.00 19.64 320 LEU A C 1
ATOM 2470 O O . LEU A 1 321 ? 2.265 10.660 -17.076 1.00 19.28 320 LEU A O 1
ATOM 2475 N N . GLU A 1 322 ? 2.479 9.705 -15.044 1.00 19.06 321 GLU A N 1
ATOM 2476 C CA . GLU A 1 322 ? 3.743 9.020 -15.367 1.00 19.43 321 GLU A CA 1
ATOM 2477 C C . GLU A 1 322 ? 3.549 8.056 -16.538 1.00 18.88 321 GLU A C 1
ATOM 2478 O O . GLU A 1 322 ? 4.359 8.003 -17.461 1.00 18.44 321 GLU A O 1
ATOM 2484 N N . ASN A 1 323 ? 2.460 7.298 -16.490 1.00 19.06 322 ASN A N 1
ATOM 2485 C CA . ASN A 1 323 ? 2.130 6.376 -17.573 1.00 19.64 322 ASN A CA 1
ATOM 2486 C C . ASN A 1 323 ? 1.941 7.079 -18.915 1.00 20.54 322 ASN A C 1
ATOM 2487 O O . ASN A 1 323 ? 2.499 6.650 -19.930 1.00 20.71 322 ASN A O 1
ATOM 2492 N N . SER A 1 324 ? 1.176 8.165 -18.919 1.00 21.65 323 SER A N 1
ATOM 2493 C CA . SER A 1 324 ? 0.996 8.966 -20.142 1.00 22.58 323 SER A CA 1
ATOM 2494 C C . SER A 1 324 ? 2.334 9.387 -20.755 1.00 22.44 323 SER A C 1
ATOM 2495 O O . SER A 1 324 ? 2.537 9.266 -21.968 1.00 22.31 323 SER A O 1
ATOM 2498 N N . VAL A 1 325 ? 3.241 9.871 -19.912 1.00 22.46 324 VAL A N 1
ATOM 2499 C CA . VAL A 1 325 ? 4.585 10.261 -20.348 1.00 23.01 324 VAL A CA 1
ATOM 2500 C C . VAL A 1 325 ? 5.357 9.063 -20.913 1.00 23.01 324 VAL A C 1
ATOM 2501 O O . VAL A 1 325 ? 6.039 9.192 -21.928 1.00 22.78 324 VAL A O 1
ATOM 2505 N N . LEU A 1 326 ? 5.241 7.907 -20.263 1.00 22.96 325 LEU A N 1
ATOM 2506 C CA . LEU A 1 326 ? 5.866 6.676 -20.760 1.00 23.65 325 LEU A CA 1
ATOM 2507 C C . LEU A 1 326 ? 5.315 6.249 -22.115 1.00 24.67 325 LEU A C 1
ATOM 2508 O O . LEU A 1 326 ? 6.085 5.855 -22.987 1.00 24.96 325 LEU A O 1
ATOM 2513 N N . LYS A 1 327 ? 3.993 6.301 -22.279 1.00 26.28 326 LYS A N 1
ATOM 2514 C CA . LYS A 1 327 ? 3.364 5.951 -23.561 1.00 28.44 326 LYS A CA 1
ATOM 2515 C C . LYS A 1 327 ? 3.736 6.952 -24.670 1.00 29.46 326 LYS A C 1
ATOM 2516 O O . LYS A 1 327 ? 3.844 6.567 -25.831 1.00 29.29 326 LYS A O 1
ATOM 2522 N N . MET A 1 328 ? 3.922 8.227 -24.319 1.00 31.46 327 MET A N 1
ATOM 2523 C CA . MET A 1 328 ? 4.318 9.253 -25.304 1.00 33.62 327 MET A CA 1
ATOM 2524 C C . MET A 1 328 ? 5.777 9.139 -25.762 1.00 34.72 327 MET A C 1
ATOM 2525 O O . MET A 1 328 ? 6.126 9.621 -26.846 1.00 34.55 327 MET A O 1
ATOM 2530 N N . GLU A 1 329 ? 6.624 8.517 -24.941 1.00 36.50 328 GLU A N 1
ATOM 2531 C CA . GLU A 1 329 ? 8.004 8.197 -25.328 1.00 38.39 328 GLU A CA 1
ATOM 2532 C C . GLU A 1 329 ? 8.056 7.177 -26.466 1.00 38.61 328 GLU A C 1
ATOM 2533 O O . GLU A 1 329 ? 9.105 6.990 -27.086 1.00 38.72 328 GLU A O 1
ATOM 2539 N N . TYR A 1 330 ? 6.934 6.500 -26.712 1.00 39.16 329 TYR A N 1
ATOM 2540 C CA . TYR A 1 330 ? 6.867 5.434 -27.711 1.00 39.41 329 TYR A CA 1
ATOM 2541 C C . TYR A 1 330 ? 7.322 5.901 -29.085 1.00 40.97 329 TYR A C 1
ATOM 2542 O O . TYR A 1 330 ? 6.809 6.880 -29.625 1.00 40.93 329 TYR A O 1
ATOM 2551 N N . ALA A 1 331 ? 8.301 5.183 -29.629 1.00 42.74 330 ALA A N 1
ATOM 2552 C CA . ALA A 1 331 ? 8.870 5.471 -30.941 1.00 43.91 330 ALA A CA 1
ATOM 2553 C C . ALA A 1 331 ? 7.806 5.494 -32.042 1.00 44.29 330 ALA A C 1
ATOM 2554 O O . ALA A 1 331 ? 6.736 4.898 -31.906 1.00 44.50 330 ALA A O 1
ATOM 2556 N N . GLN B 2 5 ? -2.995 1.654 15.268 1.00 43.09 5 GLN B N 1
ATOM 2557 C CA . GLN B 2 5 ? -3.789 0.614 16.004 1.00 42.65 5 GLN B CA 1
ATOM 2558 C C . GLN B 2 5 ? -4.038 0.959 17.486 1.00 39.90 5 GLN B C 1
ATOM 2559 O O . GLN B 2 5 ? -5.167 0.815 17.946 1.00 39.73 5 GLN B O 1
ATOM 2565 N N . LYS B 2 6 ? -3.019 1.397 18.234 1.00 36.61 6 LYS B N 1
ATOM 2566 C CA . LYS B 2 6 ? -3.294 2.069 19.511 1.00 34.21 6 LYS B CA 1
ATOM 2567 C C . LYS B 2 6 ? -4.132 3.280 19.158 1.00 31.46 6 LYS B C 1
ATOM 2568 O O . LYS B 2 6 ? -3.752 4.056 18.284 1.00 30.73 6 LYS B O 1
ATOM 2574 N N . ASP B 2 7 ? -5.249 3.459 19.845 1.00 29.02 7 ASP B N 1
ATOM 2575 C CA . ASP B 2 7 ? -6.138 4.566 19.557 1.00 27.65 7 ASP B CA 1
ATOM 2576 C C . ASP B 2 7 ? -6.978 4.840 20.795 1.00 27.92 7 ASP B C 1
ATOM 2577 O O . ASP B 2 7 ? -6.959 4.059 21.756 1.00 26.98 7 ASP B O 1
ATOM 2582 N N . VAL B 2 8 ? -7.679 5.967 20.792 1.00 28.84 8 VAL B N 1
ATOM 2583 C CA . VAL B 2 8 ? -8.674 6.239 21.818 1.00 30.53 8 VAL B CA 1
ATOM 2584 C C . VAL B 2 8 ? -10.033 5.847 21.245 1.00 32.00 8 VAL B C 1
ATOM 2585 O O . VAL B 2 8 ? -10.192 5.742 20.032 1.00 31.67 8 VAL B O 1
ATOM 2589 N N . THR B 2 9 ? -11.001 5.599 22.116 1.00 34.30 9 THR B N 1
ATOM 2590 C CA . THR B 2 9 ? -12.367 5.346 21.676 1.00 36.03 9 THR B CA 1
ATOM 2591 C C . THR B 2 9 ? -13.222 6.498 22.170 1.00 36.14 9 THR B C 1
ATOM 2592 O O . THR B 2 9 ? -13.281 6.756 23.370 1.00 36.29 9 THR B O 1
ATOM 2596 N N . ILE B 2 10 ? -13.875 7.193 21.246 1.00 36.16 10 ILE B N 1
ATOM 2597 C CA . ILE B 2 10 ? -14.714 8.326 21.610 1.00 36.07 10 ILE B CA 1
ATOM 2598 C C . ILE B 2 10 ? -16.090 7.806 21.989 1.00 36.51 10 ILE B C 1
ATOM 2599 O O . ILE B 2 10 ? -16.656 6.958 21.298 1.00 36.14 10 ILE B O 1
ATOM 2604 N N . LYS B 2 11 ? -16.622 8.322 23.089 1.00 37.24 11 LYS B N 1
ATOM 2605 C CA . LYS B 2 11 ? -17.914 7.859 23.580 1.00 38.73 11 LYS B CA 1
ATOM 2606 C C . LYS B 2 11 ? -19.034 8.597 22.864 1.00 39.05 11 LYS B C 1
ATOM 2607 O O . LYS B 2 11 ? -18.842 9.693 22.338 1.00 38.70 11 LYS B O 1
ATOM 2613 N N . SER B 2 12 ? -20.206 7.971 22.844 1.00 40.35 12 SER B N 1
ATOM 2614 C CA . SER B 2 12 ? -21.336 8.453 22.057 1.00 41.38 12 SER B CA 1
ATOM 2615 C C . SER B 2 12 ? -21.825 9.824 22.528 1.00 41.69 12 SER B C 1
ATOM 2616 O O . SER B 2 12 ? -22.426 10.575 21.756 1.00 41.93 12 SER B O 1
ATOM 2619 N N . ASP B 2 13 ? -21.554 10.141 23.794 1.00 41.61 13 ASP B N 1
ATOM 2620 C CA . ASP B 2 13 ? -22.002 11.387 24.413 1.00 41.33 13 ASP B CA 1
ATOM 2621 C C . ASP B 2 13 ? -20.944 12.499 24.380 1.00 38.99 13 ASP B C 1
ATOM 2622 O O . ASP B 2 13 ? -21.109 13.533 25.034 1.00 38.79 13 ASP B O 1
ATOM 2627 N N . ALA B 2 14 ? -19.861 12.291 23.630 1.00 35.96 14 ALA B N 1
ATOM 2628 C CA . ALA B 2 14 ? -18.802 13.294 23.532 1.00 33.48 14 ALA B CA 1
ATOM 2629 C C . ALA B 2 14 ? -19.340 14.568 22.888 1.00 31.26 14 ALA B C 1
ATOM 2630 O O . ALA B 2 14 ? -20.206 14.497 22.023 1.00 30.47 14 ALA B O 1
ATOM 2632 N N . PRO B 2 15 ? -18.809 15.738 23.286 1.00 29.29 15 PRO B N 1
ATOM 2633 C CA . P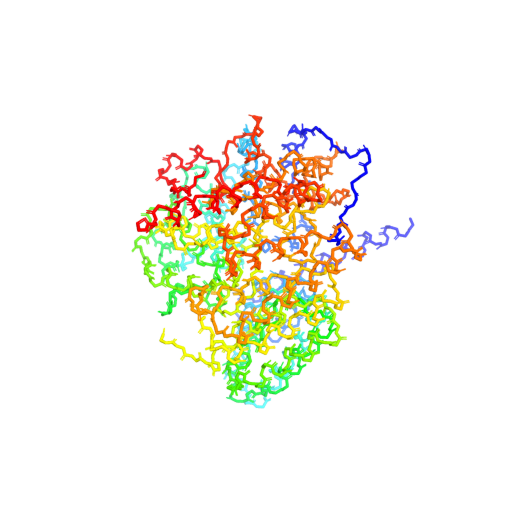RO B 2 15 ? -19.266 16.993 22.685 1.00 28.20 15 PRO B CA 1
ATOM 2634 C C . PRO B 2 15 ? -19.079 16.981 21.175 1.00 27.61 15 PRO B C 1
ATOM 2635 O O . PRO B 2 15 ? -18.050 16.503 20.686 1.00 26.90 15 PRO B O 1
ATOM 2639 N N . ASP B 2 16 ? -20.068 17.500 20.453 1.00 27.53 16 ASP B N 1
ATOM 2640 C CA . ASP B 2 16 ? -20.052 17.497 18.990 1.00 27.81 16 ASP B CA 1
ATOM 2641 C C . ASP B 2 16 ? -20.447 18.848 18.404 1.00 27.42 16 ASP B C 1
ATOM 2642 O O . ASP B 2 16 ? -20.867 18.939 17.248 1.00 27.54 16 ASP B O 1
ATOM 2647 N N . THR B 2 17 ? -20.298 19.888 19.214 1.00 26.85 17 THR B N 1
ATOM 2648 C CA . THR B 2 17 ? -20.619 21.254 18.843 1.00 27.07 17 THR B CA 1
ATOM 2649 C C . THR B 2 17 ? -19.506 22.130 19.407 1.00 25.85 17 THR B C 1
ATOM 2650 O O . THR B 2 17 ? -18.946 21.816 20.448 1.00 25.71 17 THR B O 1
ATOM 2654 N N . LEU B 2 18 ? -19.183 23.216 18.725 1.00 24.71 18 LEU B N 1
ATOM 2655 C CA . LEU B 2 18 ? -18.159 24.136 19.216 1.00 24.09 18 LEU B CA 1
ATOM 2656 C C . LEU B 2 18 ? -18.697 25.063 20.316 1.00 23.35 18 LEU B C 1
ATOM 2657 O O . LEU B 2 18 ? -19.689 25.757 20.107 1.00 23.83 18 LEU B O 1
ATOM 2662 N N . LEU B 2 19 ? -18.012 25.095 21.460 1.00 22.25 19 LEU B N 1
ATOM 2663 C CA . LEU B 2 19 ? -18.470 25.809 22.661 1.00 22.28 19 LEU B CA 1
ATOM 2664 C C . LEU B 2 19 ? -17.625 27.056 22.923 1.00 22.35 19 LEU B C 1
ATOM 2665 O O . LEU B 2 19 ? -16.983 27.186 23.967 1.00 22.18 19 LEU B O 1
ATOM 2670 N N . LEU B 2 20 ? -17.670 27.987 21.979 1.00 22.89 20 LEU B N 1
ATOM 2671 C CA . LEU B 2 20 ? -16.736 29.120 21.949 1.00 24.05 20 LEU B CA 1
ATOM 2672 C C . LEU B 2 20 ? -16.870 30.043 23.165 1.00 23.69 20 LEU B C 1
ATOM 2673 O O . LEU B 2 20 ? -15.863 30.492 23.720 1.00 22.84 20 LEU B O 1
ATOM 2678 N N . GLU B 2 21 ? -18.106 30.315 23.587 1.00 24.10 21 GLU B N 1
ATOM 2679 C CA . GLU B 2 21 ? -18.343 31.123 24.794 1.00 24.99 21 GLU B CA 1
ATOM 2680 C C . GLU B 2 21 ? -17.689 30.535 26.034 1.00 23.23 21 GLU B C 1
ATOM 2681 O O . GLU B 2 21 ? -17.074 31.259 26.820 1.00 22.62 21 GLU B O 1
ATOM 2687 N N . LYS B 2 22 ? -17.830 29.227 26.203 1.00 22.07 22 LYS B N 1
ATOM 2688 C CA . LYS B 2 22 ? -17.217 28.527 27.328 1.00 21.98 22 LYS B CA 1
ATOM 2689 C C . LYS B 2 22 ? -15.693 28.563 27.268 1.00 20.19 22 LYS B C 1
ATOM 2690 O O . LYS B 2 22 ? -15.019 28.645 28.301 1.00 19.06 22 LYS B O 1
ATOM 2696 N N . HIS B 2 23 ? -15.143 28.494 26.061 1.00 18.83 23 HIS B N 1
ATOM 2697 C CA . HIS B 2 23 ? -13.692 28.507 25.920 1.00 17.98 23 HIS B CA 1
ATOM 2698 C C . HIS B 2 23 ? -13.125 29.867 26.269 1.00 17.85 23 HIS B C 1
ATOM 2699 O O . HIS B 2 23 ? -12.115 29.954 26.961 1.00 17.75 23 HIS B O 1
ATOM 2706 N N . ALA B 2 24 ? -13.782 30.927 25.806 1.00 18.03 24 ALA B N 1
ATOM 2707 C CA . ALA B 2 24 ? -13.357 32.292 26.133 1.00 18.09 24 ALA B CA 1
ATOM 2708 C C . ALA B 2 24 ? -13.461 32.562 27.639 1.00 18.44 24 ALA B C 1
ATOM 2709 O O . ALA B 2 24 ? -12.561 33.166 28.233 1.00 17.67 24 ALA B O 1
ATOM 2711 N N . ASP B 2 25 ? -14.556 32.113 28.254 1.00 18.67 25 ASP B N 1
ATOM 2712 C CA . ASP B 2 25 ? -14.721 32.236 29.710 1.00 19.62 25 ASP B CA 1
ATOM 2713 C C . ASP B 2 25 ? -13.611 31.490 30.452 1.00 18.84 25 ASP B C 1
ATOM 2714 O O . ASP B 2 25 ? -13.051 31.993 31.432 1.00 19.32 25 ASP B O 1
ATOM 2719 N N . TYR B 2 26 ? -13.298 30.289 29.972 1.00 18.16 26 TYR B N 1
ATOM 2720 C CA . TYR B 2 26 ? -12.285 29.445 30.591 1.00 17.31 26 TYR B CA 1
ATOM 2721 C C . TYR B 2 26 ? -10.918 30.129 30.608 1.00 16.89 26 TYR B C 1
ATOM 2722 O O . TYR B 2 26 ? -10.253 30.188 31.652 1.00 17.02 26 TYR B O 1
ATOM 2731 N N . ILE B 2 27 ? -10.512 30.644 29.451 1.00 16.50 27 ILE B N 1
ATOM 2732 C CA . ILE B 2 27 ? -9.203 31.286 29.308 1.00 16.56 27 ILE B CA 1
ATOM 2733 C C . ILE B 2 27 ? -9.172 32.623 30.065 1.00 17.03 27 ILE B C 1
ATOM 2734 O O . ILE B 2 27 ? -8.179 32.955 30.716 1.00 17.04 27 ILE B O 1
ATOM 2739 N N . ALA B 2 28 ? -10.258 33.383 29.986 1.00 17.64 28 ALA B N 1
ATOM 2740 C CA . ALA B 2 28 ? -10.349 34.649 30.721 1.00 18.22 28 ALA B CA 1
ATOM 2741 C C . ALA B 2 28 ? -10.204 34.453 32.240 1.00 19.41 28 ALA B C 1
ATOM 2742 O O . ALA B 2 28 ? -9.665 35.323 32.927 1.00 19.76 28 ALA B O 1
ATOM 2744 N N . SER B 2 29 ? -10.671 33.315 32.756 1.00 20.89 29 SER B N 1
ATOM 2745 C CA . SER B 2 29 ? -10.588 33.018 34.193 1.00 22.76 29 SER B CA 1
ATOM 2746 C C . SER B 2 29 ? -9.385 32.175 34.606 1.00 23.19 29 SER B C 1
ATOM 2747 O O . SER B 2 29 ? -9.192 31.918 35.802 1.00 23.00 29 SER B O 1
ATOM 2750 N N . TYR B 2 30 ? -8.576 31.751 33.637 1.00 24.09 30 TYR B N 1
ATOM 2751 C CA . TYR B 2 30 ? -7.458 30.864 33.927 1.00 24.92 30 TYR B CA 1
ATOM 2752 C C . TYR B 2 30 ? -6.421 31.574 34.789 1.00 26.66 30 TYR B C 1
ATOM 2753 O O . TYR B 2 30 ? -6.008 32.697 34.487 1.00 26.98 30 TYR B O 1
ATOM 2762 N N . GLY B 2 31 ? -5.998 30.908 35.855 1.00 28.79 31 GLY B N 1
ATOM 2763 C CA . GLY B 2 31 ? -4.984 31.461 36.738 1.00 31.13 31 GLY B CA 1
ATOM 2764 C C . GLY B 2 31 ? -5.589 32.300 37.850 1.00 33.40 31 GLY B C 1
ATOM 2765 O O . GLY B 2 31 ? -4.857 32.893 38.639 1.00 33.84 31 GLY B O 1
ATOM 2766 N N . SER B 2 32 ? -6.923 32.363 37.896 1.00 36.03 32 SER B N 1
ATOM 2767 C CA . SER B 2 32 ? -7.660 32.974 39.008 1.00 38.01 32 SER B CA 1
ATOM 2768 C C . SER B 2 32 ? -8.377 31.916 39.854 1.00 39.79 32 SER B C 1
ATOM 2769 O O . SER B 2 32 ? -8.890 32.226 40.933 1.00 39.84 32 SER B O 1
ATOM 2772 N N . LYS B 2 33 ? -8.412 30.676 39.364 1.00 41.97 33 LYS B N 1
ATOM 2773 C CA . LYS B 2 33 ? -9.259 29.630 39.942 1.00 43.50 33 LYS B CA 1
ATOM 2774 C C . LYS B 2 33 ? -8.671 29.006 41.209 1.00 43.52 33 LYS B C 1
ATOM 2775 O O . LYS B 2 33 ? -9.412 28.711 42.145 1.00 43.73 33 LYS B O 1
ATOM 2781 N N . LYS B 2 34 ? -7.355 28.797 41.240 1.00 43.18 34 LYS B N 1
ATOM 2782 C CA . LYS B 2 34 ? -6.695 28.271 42.442 1.00 42.83 34 LYS B CA 1
ATOM 2783 C C . LYS B 2 34 ? -5.934 29.382 43.159 1.00 42.22 34 LYS B C 1
ATOM 2784 O O . LYS B 2 34 ? -5.833 30.509 42.664 1.00 41.78 34 LYS B O 1
ATOM 2790 N N . ASP B 2 35 ? -5.388 29.034 44.322 1.00 41.77 35 ASP B N 1
ATOM 2791 C CA . ASP B 2 35 ? -4.458 29.902 45.035 1.00 41.65 35 ASP B CA 1
ATOM 2792 C C . ASP B 2 35 ? -3.179 30.098 44.223 1.00 41.64 35 ASP B C 1
ATOM 2793 O O . ASP B 2 35 ? -2.762 29.216 43.471 1.00 41.31 35 ASP B O 1
ATOM 2798 N N . ASP B 2 36 ? -2.572 31.270 44.390 1.00 41.81 36 ASP B N 1
ATOM 2799 C CA . ASP B 2 36 ? -1.375 31.666 43.646 1.00 42.12 36 ASP B CA 1
ATOM 2800 C C . ASP B 2 36 ? -0.265 30.617 43.683 1.00 41.57 36 ASP B C 1
ATOM 2801 O O . ASP B 2 36 ? 0.285 30.253 42.641 1.00 41.28 36 ASP B O 1
ATOM 2806 N N . TYR B 2 37 ? 0.052 30.139 44.889 1.00 41.50 37 TYR B N 1
ATOM 2807 C CA . TYR B 2 37 ? 1.137 29.172 45.093 1.00 41.97 37 TYR B CA 1
ATOM 2808 C C . TYR B 2 37 ? 0.903 27.844 44.381 1.00 41.59 37 TYR B C 1
ATOM 2809 O O . TYR B 2 37 ? 1.820 27.035 44.277 1.00 41.20 37 TYR B O 1
ATOM 2818 N N . GLU B 2 38 ? -0.325 27.601 43.930 1.00 41.61 38 GLU B N 1
ATOM 2819 C CA . GLU B 2 38 ? -0.655 26.339 43.289 1.00 42.56 38 GLU B CA 1
ATOM 2820 C C . GLU B 2 38 ? -0.220 26.239 41.832 1.00 41.84 38 GLU B C 1
ATOM 2821 O O . GLU B 2 38 ? -0.299 25.146 41.268 1.00 41.76 38 GLU B O 1
ATOM 2827 N N . TYR B 2 39 ? 0.235 27.331 41.206 1.00 41.79 39 TYR B N 1
ATOM 2828 C CA . TYR B 2 39 ? 0.330 27.299 39.736 1.00 41.79 39 TYR B CA 1
ATOM 2829 C C . TYR B 2 39 ? 1.625 27.624 38.944 1.00 40.16 39 TYR B C 1
ATOM 2830 O O . TYR B 2 39 ? 1.573 27.433 37.728 1.00 40.13 39 TYR B O 1
ATOM 2839 N N . CYS B 2 40 ? 2.793 28.020 39.478 1.00 37.90 40 CYS B N 1
ATOM 2840 C CA . CYS B 2 40 ? 3.634 27.497 40.593 1.00 36.17 40 CYS B CA 1
ATOM 2841 C C . CYS B 2 40 ? 4.601 26.552 39.902 1.00 34.16 40 CYS B C 1
ATOM 2842 O O . CYS B 2 40 ? 5.773 26.870 39.689 1.00 33.58 40 CYS B O 1
ATOM 2845 N N . MET B 2 41 ? 4.069 25.398 39.519 1.00 32.27 41 MET B N 1
ATOM 2846 C CA . MET B 2 41 ? 4.865 24.349 38.918 1.00 31.42 41 MET B CA 1
ATOM 2847 C C . MET B 2 41 ? 5.092 24.591 37.438 1.00 28.46 41 MET B C 1
ATOM 2848 O O . MET B 2 41 ? 5.949 23.954 36.832 1.00 27.63 41 MET B O 1
ATOM 2853 N N . SER B 2 42 ? 4.296 25.482 36.856 1.00 25.96 42 SER B N 1
ATOM 2854 C CA . SER B 2 42 ? 4.416 25.813 35.441 1.00 24.34 42 SER B CA 1
ATOM 2855 C C . SER B 2 42 ? 4.956 27.225 35.207 1.00 22.62 42 SER B C 1
ATOM 2856 O O . SER B 2 42 ? 4.904 27.722 34.082 1.00 21.15 42 SER B O 1
ATOM 2859 N N . GLU B 2 43 ? 5.474 27.865 36.257 1.00 21.44 43 GLU B N 1
ATOM 2860 C CA . GLU B 2 43 ? 6.084 29.195 36.144 1.00 21.66 43 GLU B CA 1
ATOM 2861 C C . GLU B 2 43 ? 7.241 29.187 35.127 1.00 18.48 43 GLU B C 1
ATOM 2862 O O . GLU B 2 43 ? 7.470 30.180 34.438 1.00 17.55 43 GLU B O 1
ATOM 2868 N N . TYR B 2 44 ? 7.931 28.052 35.006 1.00 16.29 44 TYR B N 1
ATOM 2869 C CA . TYR B 2 44 ? 9.024 27.898 34.045 1.00 15.19 44 TYR B CA 1
ATOM 2870 C C . TYR B 2 44 ? 8.604 28.061 32.568 1.00 13.88 44 TYR B C 1
ATOM 2871 O O . TYR B 2 44 ? 9.465 28.175 31.702 1.00 13.39 44 TYR B O 1
ATOM 2880 N N . LEU B 2 45 ? 7.303 28.059 32.260 1.00 13.00 45 LEU B N 1
ATOM 2881 C CA . LEU B 2 45 ? 6.867 28.292 30.871 1.00 12.92 45 LEU B CA 1
ATOM 2882 C C . LEU B 2 45 ? 5.842 29.429 30.764 1.00 11.19 45 LEU B C 1
ATOM 2883 O O . LEU B 2 45 ? 5.129 29.545 29.761 1.00 10.82 45 LEU B O 1
ATOM 2888 N N . ARG B 2 46 ? 5.797 30.277 31.792 1.00 10.37 46 ARG B N 1
ATOM 2889 C CA . ARG B 2 46 ? 4.734 31.260 31.934 1.00 10.52 46 ARG B CA 1
ATOM 2890 C C . ARG B 2 46 ? 4.586 32.096 30.686 1.00 9.45 46 ARG B C 1
ATOM 2891 O O . ARG B 2 46 ? 3.468 32.295 30.232 1.00 10.23 46 ARG B O 1
ATOM 2899 N N . MET B 2 47 ? 5.697 32.571 30.117 1.00 9.10 47 MET B N 1
ATOM 2900 C CA . MET B 2 47 ? 5.611 33.444 28.922 1.00 8.93 47 MET B CA 1
ATOM 2901 C C . MET B 2 47 ? 4.895 32.749 27.769 1.00 8.66 47 MET B C 1
ATOM 2902 O O . MET B 2 47 ? 4.112 33.362 27.039 1.00 7.83 47 MET B O 1
ATOM 2907 N N . SER B 2 48 ? 5.179 31.467 27.591 1.00 9.15 48 SER B N 1
ATOM 2908 C CA . SER B 2 48 ? 4.506 30.689 26.556 1.00 9.59 48 SER B CA 1
ATOM 2909 C C . SER B 2 48 ? 3.034 30.467 26.911 1.00 9.19 48 SER B C 1
ATOM 2910 O O . SER B 2 48 ? 2.159 30.538 26.029 1.00 8.91 48 SER B O 1
ATOM 2913 N N . GLY B 2 49 ? 2.760 30.206 28.190 1.00 9.29 49 GLY B N 1
ATOM 2914 C CA . GLY B 2 49 ? 1.392 30.132 28.713 1.00 9.35 49 GLY B CA 1
ATOM 2915 C C . GLY B 2 49 ? 0.588 31.374 28.394 1.00 9.72 49 GLY B C 1
ATOM 2916 O O . GLY B 2 49 ? -0.574 31.288 27.968 1.00 10.34 49 GLY B O 1
ATOM 2917 N N . VAL B 2 50 ? 1.211 32.533 28.590 1.00 9.52 50 VAL B N 1
ATOM 2918 C CA . VAL B 2 50 ? 0.580 33.811 28.277 1.00 9.92 50 VAL B CA 1
ATOM 2919 C C . VAL B 2 50 ? 0.264 33.887 26.785 1.00 9.61 50 VAL B C 1
ATOM 2920 O O . VAL B 2 50 ? -0.855 34.248 26.416 1.00 9.91 50 VAL B O 1
ATOM 2924 N N . TYR B 2 51 ? 1.246 33.541 25.948 1.00 9.66 51 TYR B N 1
ATOM 2925 C CA . TYR B 2 51 ? 1.088 33.489 24.486 1.00 9.30 51 TYR B CA 1
ATOM 2926 C C . TYR B 2 51 ? -0.088 32.573 24.093 1.00 8.98 51 TYR B C 1
ATOM 2927 O O . TYR B 2 51 ? -0.922 32.961 23.281 1.00 8.92 51 TYR B O 1
ATOM 2936 N N . TRP B 2 52 ? -0.182 31.385 24.690 1.00 9.22 52 TRP B N 1
ATOM 2937 C CA . TRP B 2 52 ? -1.270 30.460 24.337 1.00 9.15 52 TRP B CA 1
ATOM 2938 C C . TRP B 2 52 ? -2.638 31.073 24.615 1.00 9.11 52 TRP B C 1
ATOM 2939 O O . TRP B 2 52 ? -3.525 31.033 23.763 1.00 9.36 52 TRP B O 1
ATOM 2950 N N . GLY B 2 53 ? -2.788 31.661 25.794 1.00 9.47 53 GLY B N 1
ATOM 2951 C CA . GLY B 2 53 ? -4.057 32.253 26.201 1.00 9.49 53 GLY B CA 1
ATOM 2952 C C . GLY B 2 53 ? -4.448 33.443 25.347 1.00 9.96 53 GLY B C 1
ATOM 2953 O O . GLY B 2 53 ? -5.595 33.539 24.903 1.00 10.43 53 GLY B O 1
ATOM 2954 N N . LEU B 2 54 ? -3.493 34.335 25.097 1.00 10.00 54 LEU B N 1
ATOM 2955 C CA . LEU B 2 54 ? -3.752 35.531 24.306 1.00 11.42 54 LEU B CA 1
ATOM 2956 C C . LEU B 2 54 ? -4.085 35.203 22.867 1.00 10.61 54 LEU B C 1
ATOM 2957 O O . LEU B 2 54 ? -4.994 35.796 22.284 1.00 10.43 54 LEU B O 1
ATOM 2962 N N . THR B 2 55 ? -3.352 34.253 22.294 1.00 9.95 55 THR B N 1
ATOM 2963 C CA . THR B 2 55 ? -3.553 33.903 20.895 1.00 10.15 55 THR B CA 1
ATOM 2964 C C . THR B 2 55 ? -4.905 33.239 20.683 1.00 9.84 55 THR B C 1
ATOM 2965 O O . THR B 2 55 ? -5.587 33.568 19.718 1.00 9.84 55 THR B O 1
ATOM 2969 N N . VAL B 2 56 ? -5.316 32.348 21.589 1.00 9.59 56 VAL B N 1
ATOM 2970 C CA . VAL B 2 56 ? -6.599 31.671 21.414 1.00 10.17 56 VAL B CA 1
ATOM 2971 C C . VAL B 2 56 ? -7.745 32.675 21.610 1.00 10.48 56 VAL B C 1
ATOM 2972 O O . VAL B 2 56 ? -8.745 32.639 20.894 1.00 10.02 56 VAL B O 1
ATOM 2976 N N . MET B 2 57 ? -7.568 33.610 22.537 1.00 11.28 57 MET B N 1
ATOM 2977 C CA . MET B 2 57 ? -8.566 34.663 22.728 1.00 11.14 57 MET B CA 1
ATOM 2978 C C . MET B 2 57 ? -8.692 35.536 21.484 1.00 11.47 57 MET B C 1
ATOM 2979 O O . MET B 2 57 ? -9.805 35.836 21.049 1.00 11.72 57 MET B O 1
ATOM 2984 N N . ASP B 2 58 ? -7.571 35.917 20.883 1.00 11.87 58 ASP B N 1
ATOM 2985 C CA . ASP B 2 58 ? -7.625 36.708 19.652 1.00 12.57 58 ASP B CA 1
ATOM 2986 C C . ASP B 2 58 ? -8.291 35.941 18.495 1.00 12.21 58 ASP B C 1
ATOM 2987 O O . ASP B 2 58 ? -9.113 36.505 17.780 1.00 12.27 58 ASP B O 1
ATOM 2992 N N . LEU B 2 59 ? -7.952 34.662 18.324 1.00 11.93 59 LEU B N 1
ATOM 2993 C CA . LEU B 2 59 ? -8.623 33.816 17.326 1.00 11.68 59 LEU B CA 1
ATOM 2994 C C . LEU B 2 59 ? -10.141 33.760 17.527 1.00 12.69 59 LEU B C 1
ATOM 2995 O O . LEU B 2 59 ? -10.889 33.613 16.554 1.00 12.42 59 LEU B O 1
ATOM 3000 N N . MET B 2 60 ? -10.582 33.896 18.781 1.00 13.84 60 MET B N 1
ATOM 3001 C CA . MET B 2 60 ? -12.002 33.883 19.129 1.00 15.81 60 MET B CA 1
ATOM 3002 C C . MET B 2 60 ? -12.631 35.289 19.184 1.00 16.29 60 MET B C 1
ATOM 3003 O O . MET B 2 60 ? -13.812 35.420 19.504 1.00 16.15 60 MET B O 1
ATOM 3008 N N . GLY B 2 61 ? -11.853 36.323 18.859 1.00 16.60 61 GLY B N 1
ATOM 3009 C CA . GLY B 2 61 ? -12.338 37.707 18.872 1.00 16.92 61 GLY B CA 1
ATOM 3010 C C . GLY B 2 61 ? -12.517 38.288 20.264 1.00 16.73 61 GLY B C 1
ATOM 3011 O O . GLY B 2 61 ? -13.278 39.235 20.444 1.00 16.54 61 GLY B O 1
ATOM 3012 N N . GLN B 2 62 ? -11.814 37.733 21.250 1.00 16.08 62 GLN B N 1
ATOM 3013 C CA . GLN B 2 62 ? -12.002 38.123 22.651 1.00 16.32 62 GLN B CA 1
ATOM 3014 C C . GLN B 2 62 ? -10.733 38.629 23.326 1.00 15.20 62 GLN B C 1
ATOM 3015 O O . GLN B 2 62 ? -10.654 38.606 24.550 1.00 14.68 62 GLN B O 1
ATOM 3021 N N . LEU B 2 63 ? -9.746 39.090 22.555 1.00 14.55 63 LEU B N 1
ATOM 3022 C CA . LEU B 2 63 ? -8.450 39.463 23.136 1.00 14.62 63 LEU B CA 1
ATOM 3023 C C . LEU B 2 63 ? -8.565 40.546 24.212 1.00 14.95 63 LEU B C 1
ATOM 3024 O O . LEU B 2 63 ? -7.821 40.557 25.187 1.00 14.69 63 LEU B O 1
ATOM 3029 N N . HIS B 2 64 ? -9.492 41.467 24.012 1.00 15.64 64 HIS B N 1
ATOM 3030 C CA . HIS B 2 64 ? -9.693 42.577 24.951 1.00 15.90 64 HIS B CA 1
ATOM 3031 C C . HIS B 2 64 ? -10.000 42.150 26.385 1.00 15.59 64 HIS B C 1
ATOM 3032 O O . HIS B 2 64 ? -9.810 42.935 27.315 1.00 15.09 64 HIS B O 1
ATOM 3039 N N . ARG B 2 65 ? -10.482 40.924 26.571 1.00 14.86 65 ARG B N 1
ATOM 3040 C CA . ARG B 2 65 ? -10.782 40.416 27.912 1.00 14.82 65 ARG B CA 1
ATOM 3041 C C . ARG B 2 65 ? -9.542 40.067 28.734 1.00 14.50 65 ARG B C 1
ATOM 3042 O O . ARG B 2 65 ? -9.642 39.837 29.938 1.00 14.36 65 ARG B O 1
ATOM 3050 N N . MET B 2 66 ? -8.378 40.040 28.090 1.00 14.15 66 MET B N 1
ATOM 3051 C CA . MET B 2 66 ? -7.114 39.823 28.793 1.00 14.31 66 MET B CA 1
ATOM 3052 C C . MET B 2 66 ? -6.518 41.183 29.183 1.00 14.88 66 MET B C 1
ATOM 3053 O O . MET B 2 66 ? -7.026 42.224 28.764 1.00 14.62 66 MET B O 1
ATOM 3058 N N . ASN B 2 67 ? -5.444 41.165 29.975 1.00 15.45 67 ASN B N 1
ATOM 3059 C CA A ASN B 2 67 ? -4.873 42.398 30.552 0.70 15.62 67 ASN B CA 1
ATOM 3060 C CA B ASN B 2 67 ? -4.871 42.381 30.558 0.30 15.41 67 ASN B CA 1
ATOM 3061 C C . ASN B 2 67 ? -3.620 42.856 29.814 1.00 14.89 67 ASN B C 1
ATOM 3062 O O . ASN B 2 67 ? -2.502 42.490 30.172 1.00 14.52 67 ASN B O 1
ATOM 3071 N N . LYS B 2 68 ? -3.810 43.681 28.791 1.00 13.87 68 LYS B N 1
ATOM 3072 C CA . LYS B 2 68 ? -2.697 44.120 27.945 1.00 13.84 68 LYS B CA 1
ATOM 3073 C C . LYS B 2 68 ? -1.586 44.835 28.707 1.00 14.33 68 LYS B C 1
ATOM 3074 O O . LYS B 2 68 ? -0.429 44.453 28.612 1.00 13.75 68 LYS B O 1
ATOM 3080 N N . GLU B 2 69 ? -1.929 45.858 29.480 1.00 15.23 69 GLU B N 1
ATOM 3081 C CA . GLU B 2 69 ? -0.895 46.641 30.151 1.00 16.65 69 GLU B CA 1
ATOM 3082 C C . GLU B 2 69 ? -0.057 45.805 31.116 1.00 15.45 69 GLU B C 1
ATOM 3083 O O . GLU B 2 69 ? 1.162 45.964 31.188 1.00 15.31 69 GLU B O 1
ATOM 3089 N N . GLU B 2 70 ? -0.715 44.931 31.867 1.00 15.00 70 GLU B N 1
ATOM 3090 C CA . GLU B 2 70 ? -0.026 44.040 32.807 1.00 15.54 70 GLU B CA 1
ATOM 3091 C C . GLU B 2 70 ? 0.977 43.140 32.089 1.00 13.99 70 GLU B C 1
ATOM 3092 O O . GLU B 2 70 ? 2.109 42.957 32.532 1.00 13.52 70 GLU B O 1
ATOM 3098 N N . ILE B 2 71 ? 0.531 42.563 30.985 1.00 12.57 71 ILE B N 1
ATOM 3099 C CA . ILE B 2 71 ? 1.379 41.686 30.174 1.00 12.69 71 ILE B CA 1
ATOM 3100 C C . ILE B 2 71 ? 2.586 42.419 29.554 1.00 12.20 71 ILE B C 1
ATOM 3101 O O . ILE B 2 71 ? 3.688 41.881 29.535 1.00 11.48 71 ILE B O 1
ATOM 3106 N N . LEU B 2 72 ? 2.395 43.637 29.055 1.00 12.97 72 LEU B N 1
ATOM 3107 C CA . LEU B 2 72 ? 3.521 44.395 28.494 1.00 13.39 72 LEU B CA 1
ATOM 3108 C C . LEU B 2 72 ? 4.602 44.701 29.539 1.00 13.77 72 LEU B C 1
ATOM 3109 O O . LEU B 2 72 ? 5.800 44.616 29.252 1.00 13.85 72 LEU B O 1
ATOM 3114 N N . VAL B 2 73 ? 4.174 45.052 30.745 1.00 13.66 73 VAL B N 1
ATOM 3115 C CA . VAL B 2 73 ? 5.101 45.284 31.850 1.00 14.46 73 VAL B CA 1
ATOM 3116 C C . VAL B 2 73 ? 5.848 44.004 32.212 1.00 13.92 73 VAL B C 1
ATOM 3117 O O . VAL B 2 73 ? 7.062 44.025 32.436 1.00 14.04 73 VAL B O 1
ATOM 3121 N N . PHE B 2 74 ? 5.119 42.890 32.239 1.00 13.32 74 PHE B N 1
ATOM 3122 C CA . PHE B 2 74 ? 5.697 41.571 32.492 1.00 12.49 74 PHE B CA 1
ATOM 3123 C C . PHE B 2 74 ? 6.783 41.226 31.477 1.00 11.54 74 PHE B C 1
ATOM 3124 O O . PHE B 2 74 ? 7.879 40.816 31.852 1.00 11.71 74 PHE B O 1
ATOM 3132 N N . ILE B 2 75 ? 6.492 41.435 30.198 1.00 11.13 75 ILE B N 1
ATOM 3133 C CA . ILE B 2 75 ? 7.444 41.107 29.140 1.00 10.95 75 ILE B CA 1
ATOM 3134 C C . ILE B 2 75 ? 8.708 41.938 29.270 1.00 11.68 75 ILE B C 1
ATOM 3135 O O . ILE B 2 75 ? 9.828 41.410 29.197 1.00 11.64 75 ILE B O 1
ATOM 3140 N N . LYS B 2 76 ? 8.538 43.238 29.469 1.00 13.01 76 LYS B N 1
ATOM 3141 C CA . LYS B 2 76 ? 9.676 44.115 29.682 1.00 16.16 76 LYS B CA 1
ATOM 3142 C C . LYS B 2 76 ? 10.548 43.597 30.838 1.00 14.90 76 LYS B C 1
ATOM 3143 O O . LYS B 2 76 ? 11.768 43.560 30.713 1.00 15.38 76 LYS B O 1
ATOM 3149 N N . SER B 2 77 ? 9.926 43.141 31.925 1.00 14.66 77 SER B N 1
ATOM 3150 C CA A SER B 2 77 ? 10.679 42.670 33.090 0.50 14.89 77 SER B CA 1
ATOM 3151 C CA B SER B 2 77 ? 10.656 42.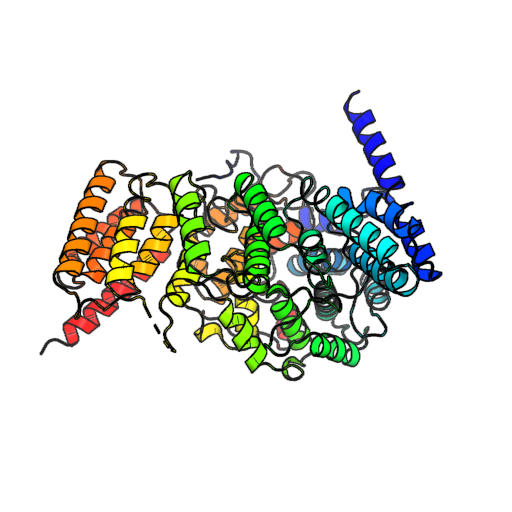651 33.094 0.50 14.41 77 SER B CA 1
ATOM 3152 C C . SER B 2 77 ? 11.393 41.342 32.834 1.00 14.26 77 SER B C 1
ATOM 3153 O O . SER B 2 77 ? 12.313 40.978 33.568 1.00 14.38 77 SER B O 1
ATOM 3158 N N . CYS B 2 78 ? 10.987 40.629 31.786 1.00 13.19 78 CYS B N 1
ATOM 3159 C CA . CYS B 2 78 ? 11.591 39.345 31.458 1.00 12.25 78 CYS B CA 1
ATOM 3160 C C . CYS B 2 78 ? 12.734 39.428 30.441 1.00 11.75 78 CYS B C 1
ATOM 3161 O O . CYS B 2 78 ? 13.329 38.406 30.131 1.00 11.57 78 CYS B O 1
ATOM 3164 N N . GLN B 2 79 ? 13.034 40.613 29.905 1.00 11.34 79 GLN B N 1
ATOM 3165 C CA . GLN B 2 79 ? 14.173 40.746 29.000 1.00 11.52 79 GLN B CA 1
ATOM 3166 C C . GLN B 2 79 ? 15.441 40.971 29.806 1.00 12.63 79 GLN B C 1
ATOM 3167 O O . GLN B 2 79 ? 15.508 41.875 30.649 1.00 13.21 79 GLN B O 1
ATOM 3173 N N . HIS B 2 80 ? 16.439 40.135 29.552 1.00 13.66 80 HIS B N 1
ATOM 3174 C CA . HIS B 2 80 ? 17.712 40.201 30.264 1.00 15.22 80 HIS B CA 1
ATOM 3175 C C . HIS B 2 80 ? 18.718 41.090 29.547 1.00 16.80 80 HIS B C 1
ATOM 3176 O O . HIS B 2 80 ? 18.478 41.530 28.427 1.00 15.76 80 HIS B O 1
ATOM 3183 N N . GLU B 2 81 ? 19.839 41.358 30.217 1.00 19.25 81 GLU B N 1
ATOM 3184 C CA . GLU B 2 81 ? 20.860 42.269 29.700 1.00 22.01 81 GLU B CA 1
ATOM 3185 C C . GLU B 2 81 ? 21.467 41.769 28.382 1.00 20.27 81 GLU B C 1
ATOM 3186 O O . GLU B 2 81 ? 21.896 42.567 27.560 1.00 20.50 81 GLU B O 1
ATOM 3192 N N . CYS B 2 82 ? 21.460 40.450 28.176 1.00 18.77 82 CYS B N 1
ATOM 3193 C CA . CYS B 2 82 ? 21.936 39.832 26.930 1.00 17.82 82 CYS B CA 1
ATOM 3194 C C . CYS B 2 82 ? 20.973 39.990 25.743 1.00 16.27 82 CYS B C 1
ATOM 3195 O O . CYS B 2 82 ? 21.335 39.690 24.598 1.00 16.64 82 CYS B O 1
ATOM 3198 N N . GLY B 2 83 ? 19.752 40.442 26.020 1.00 14.51 83 GLY B N 1
ATOM 3199 C CA . GLY B 2 83 ? 18.729 40.641 24.999 1.00 13.41 83 GLY B CA 1
ATOM 3200 C C . GLY B 2 83 ? 17.676 39.550 24.962 1.00 12.19 83 GLY B C 1
ATOM 3201 O O . GLY B 2 83 ? 16.578 39.763 24.439 1.00 11.94 83 GLY B O 1
ATOM 3202 N N . GLY B 2 84 ? 18.005 38.378 25.511 1.00 11.36 84 GLY B N 1
ATOM 3203 C CA . GLY B 2 84 ? 17.071 37.254 25.524 1.00 10.71 84 GLY B CA 1
ATOM 3204 C C . GLY B 2 84 ? 15.969 37.443 26.544 1.00 10.00 84 GLY B C 1
ATOM 3205 O O . GLY B 2 84 ? 16.096 38.231 27.480 1.00 10.62 84 GLY B O 1
ATOM 3206 N N . VAL B 2 85 ? 14.880 36.715 26.361 1.00 9.59 85 VAL B N 1
ATOM 3207 C CA . VAL B 2 85 ? 13.726 36.824 27.239 1.00 8.90 85 VAL B CA 1
ATOM 3208 C C . VAL B 2 85 ? 13.528 35.491 27.961 1.00 8.93 85 VAL B C 1
ATOM 3209 O O . VAL B 2 85 ? 13.645 34.429 27.344 1.00 8.51 85 VAL B O 1
ATOM 3213 N N . SER B 2 86 ? 13.218 35.566 29.258 1.00 8.89 86 SER B N 1
ATOM 3214 C CA . SER B 2 86 ? 12.934 34.393 30.093 1.00 9.51 86 SER B CA 1
ATOM 3215 C C . SER B 2 86 ? 11.436 34.117 30.184 1.00 9.85 86 SER B C 1
ATOM 3216 O O . SER B 2 86 ? 10.607 34.949 29.778 1.00 9.76 86 SER B O 1
ATOM 3219 N N . ALA B 2 87 ? 11.093 32.942 30.715 1.00 10.13 87 ALA B N 1
ATOM 3220 C CA . ALA B 2 87 ? 9.695 32.525 30.861 1.00 10.33 87 ALA B CA 1
ATOM 3221 C C . ALA B 2 87 ? 8.959 33.329 31.927 1.00 10.57 87 ALA B C 1
ATOM 3222 O O . ALA B 2 87 ? 7.746 33.528 31.839 1.00 10.20 87 ALA B O 1
ATOM 3224 N N . SER B 2 88 ? 9.708 33.768 32.935 1.00 11.00 88 SER B N 1
ATOM 3225 C CA . SER B 2 88 ? 9.167 34.491 34.069 1.00 12.27 88 SER B CA 1
ATOM 3226 C C . SER B 2 88 ? 10.298 35.265 34.744 1.00 13.75 88 SER B C 1
ATOM 3227 O O . SER B 2 88 ? 11.485 35.081 34.419 1.00 12.86 88 SER B O 1
ATOM 3230 N N . ILE B 2 89 ? 9.939 36.133 35.685 1.00 16.27 89 ILE B N 1
ATOM 3231 C CA . ILE B 2 89 ? 10.933 36.992 36.322 1.00 18.70 89 ILE B CA 1
ATOM 3232 C C . ILE B 2 89 ? 11.861 36.136 37.189 1.00 18.55 89 ILE B C 1
ATOM 3233 O O . ILE B 2 89 ? 11.409 35.301 37.967 1.00 18.52 89 ILE B O 1
ATOM 3238 N N . GLY B 2 90 ? 13.165 36.316 37.001 1.00 19.19 90 GLY B N 1
ATOM 3239 C CA . GLY B 2 90 ? 14.177 35.545 37.733 1.00 19.34 90 GLY B CA 1
ATOM 3240 C C . GLY B 2 90 ? 14.560 34.231 37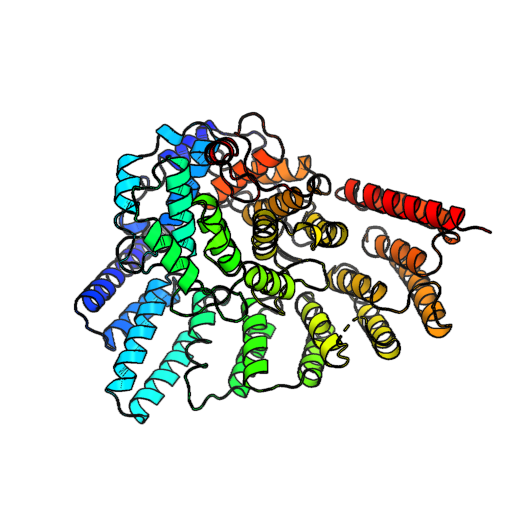.073 1.00 18.32 90 GLY B C 1
ATOM 3241 O O . GLY B 2 90 ? 15.526 33.581 37.489 1.00 19.22 90 GLY B O 1
ATOM 3242 N N . HIS B 2 91 ? 13.803 33.814 36.062 1.00 16.22 91 HIS B N 1
ATOM 3243 C CA . HIS B 2 91 ? 14.170 32.635 35.280 1.00 14.48 91 HIS B CA 1
ATOM 3244 C C . HIS B 2 91 ? 15.164 33.081 34.212 1.00 13.58 91 HIS B C 1
ATOM 3245 O O . HIS B 2 91 ? 15.388 34.282 34.029 1.00 13.95 91 HIS B O 1
ATOM 3252 N N . ASP B 2 92 ? 15.776 32.125 33.521 1.00 12.00 92 ASP B N 1
ATOM 3253 C CA . ASP B 2 92 ? 16.860 32.432 32.580 1.00 11.43 92 ASP B CA 1
ATOM 3254 C C . ASP B 2 92 ? 16.360 32.581 31.144 1.00 10.52 92 ASP B C 1
ATOM 3255 O O . ASP B 2 92 ? 15.400 31.927 30.760 1.00 10.68 92 ASP B O 1
ATOM 3260 N N . PRO B 2 93 ? 17.021 33.438 30.341 1.00 9.61 93 PRO B N 1
ATOM 3261 C CA . PRO B 2 93 ? 16.537 33.658 28.975 1.00 8.69 93 PRO B CA 1
ATOM 3262 C C . PRO B 2 93 ? 16.687 32.409 28.112 1.00 8.46 93 PRO B C 1
ATOM 3263 O O . PRO B 2 93 ? 17.556 31.567 28.370 1.00 9.21 93 PRO B O 1
ATOM 3267 N N . HIS B 2 94 ? 15.838 32.291 27.101 1.00 8.14 94 HIS B N 1
ATOM 3268 C CA . HIS B 2 94 ? 15.878 31.153 26.206 1.00 8.27 94 HIS B CA 1
ATOM 3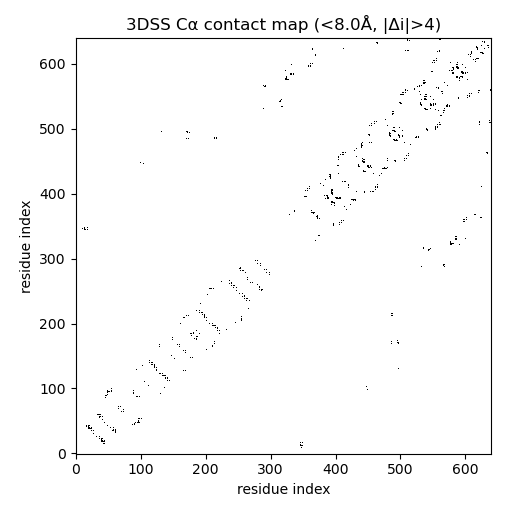269 C C . HIS B 2 94 ? 15.155 31.539 24.926 1.00 8.21 94 HIS B C 1
ATOM 3270 O O . HIS B 2 94 ? 14.219 32.364 24.949 1.00 8.37 94 HIS B O 1
ATOM 3277 N N . LEU B 2 95 ? 15.586 30.963 23.808 1.00 8.52 95 LEU B N 1
ATOM 3278 C CA . LEU B 2 95 ? 14.907 31.211 22.541 1.00 8.38 95 LEU B CA 1
ATOM 3279 C C . LEU B 2 95 ? 13.412 30.883 22.570 1.00 8.18 95 LEU B C 1
ATOM 3280 O O . LEU B 2 95 ? 12.634 31.536 21.896 1.00 8.37 95 LEU B O 1
ATOM 3285 N N . LEU B 2 96 ? 12.989 29.874 23.322 1.00 7.98 96 LEU B N 1
ATOM 3286 C CA . LEU B 2 96 ? 11.561 29.523 23.343 1.00 8.25 96 LEU B CA 1
ATOM 3287 C C . LEU B 2 96 ? 10.712 30.714 23.808 1.00 8.02 96 LEU B C 1
ATOM 3288 O O . LEU B 2 96 ? 9.675 31.025 23.212 1.00 8.55 96 LEU B O 1
ATOM 3293 N N . TYR B 2 97 ? 11.156 31.362 24.879 1.00 8.30 97 TYR B N 1
ATOM 3294 C CA . TYR B 2 97 ? 10.384 32.434 25.518 1.00 8.35 97 TYR B CA 1
ATOM 3295 C C . TYR B 2 97 ? 10.630 33.758 24.847 1.00 7.73 97 TYR B C 1
ATOM 3296 O O . TYR B 2 97 ? 9.784 34.644 24.909 1.00 7.89 97 TYR B O 1
ATOM 3305 N N . THR B 2 98 ? 11.760 33.875 24.164 1.00 7.21 98 THR B N 1
ATOM 3306 C CA . THR B 2 98 ? 12.024 35.021 23.307 1.00 7.71 98 THR B CA 1
ATOM 3307 C C . THR B 2 98 ? 11.015 35.019 22.158 1.00 7.62 98 THR B C 1
ATOM 3308 O O . THR B 2 98 ? 10.404 36.048 21.847 1.00 7.75 98 THR B O 1
ATOM 3312 N N . LEU B 2 99 ? 10.797 33.857 21.556 1.00 7.86 99 LEU B N 1
ATOM 3313 C CA . LEU B 2 99 ? 9.763 33.751 20.538 1.00 7.76 99 LEU B CA 1
ATOM 3314 C C . LEU B 2 99 ? 8.381 34.085 21.077 1.00 7.98 99 LEU B C 1
ATOM 3315 O O . LEU B 2 99 ? 7.667 34.908 20.492 1.00 7.77 99 LEU B O 1
ATOM 3320 N N . SER B 2 100 ? 7.987 33.438 22.174 1.00 8.07 100 SER B N 1
ATOM 3321 C CA . SER B 2 100 ? 6.671 33.673 22.761 1.00 8.14 100 SER B CA 1
ATOM 3322 C C . SER B 2 100 ? 6.426 35.161 23.033 1.00 8.44 100 SER B C 1
ATOM 3323 O O . SER B 2 100 ? 5.355 35.692 22.714 1.00 8.02 100 SER B O 1
ATOM 3326 N N . ALA B 2 101 ? 7.428 35.831 23.598 1.00 8.30 101 ALA B N 1
ATOM 3327 C CA . ALA B 2 101 ? 7.339 37.260 23.894 1.00 9.11 101 ALA B CA 1
ATOM 3328 C C . ALA B 2 101 ? 7.138 38.104 22.632 1.00 9.12 101 ALA B C 1
ATOM 3329 O O . ALA B 2 101 ? 6.261 38.968 22.588 1.00 9.20 101 ALA B O 1
ATOM 3331 N N . VAL B 2 102 ? 7.931 37.837 21.599 1.00 9.00 102 VAL B N 1
ATOM 3332 C CA . VAL B 2 102 ? 7.812 38.567 20.335 1.00 9.20 102 VAL B CA 1
ATOM 3333 C C . VAL B 2 102 ? 6.466 38.276 19.650 1.00 8.69 102 VAL B C 1
ATOM 3334 O O . VAL B 2 102 ? 5.876 39.166 19.014 1.00 8.37 102 VAL B O 1
ATOM 3338 N N . GLN B 2 103 ? 5.954 37.055 19.805 1.00 8.31 103 GLN B N 1
ATOM 3339 C CA . GLN B 2 103 ? 4.623 36.732 19.293 1.00 8.12 103 GLN B CA 1
ATOM 3340 C C . GLN B 2 103 ? 3.547 37.559 20.008 1.00 8.18 103 GLN B C 1
ATOM 3341 O O . GLN B 2 103 ? 2.642 38.108 19.371 1.00 8.41 103 GLN B O 1
ATOM 3347 N N . ILE B 2 104 ? 3.650 37.645 21.327 1.00 8.50 104 ILE B N 1
ATOM 3348 C CA . ILE B 2 104 ? 2.698 38.427 22.119 1.00 8.76 104 ILE B CA 1
ATOM 3349 C C . ILE B 2 104 ? 2.754 39.895 21.705 1.00 9.22 104 ILE B C 1
ATOM 3350 O O . ILE B 2 104 ? 1.713 40.528 21.471 1.00 9.84 104 ILE B O 1
ATOM 3355 N N . LEU B 2 105 ? 3.963 40.436 21.613 1.00 9.76 105 LEU B N 1
ATOM 3356 C CA . LEU B 2 105 ? 4.123 41.851 21.283 1.00 10.43 105 LEU B CA 1
ATOM 3357 C C . LEU B 2 105 ? 3.620 42.168 19.886 1.00 11.14 105 LEU B C 1
ATOM 3358 O O . LEU B 2 105 ? 3.134 43.285 19.635 1.00 11.87 105 LEU B O 1
ATOM 3363 N N . THR B 2 106 ? 3.722 41.184 18.994 1.00 11.67 106 THR B N 1
ATOM 3364 C CA . THR B 2 106 ? 3.192 41.290 17.640 1.00 12.47 106 THR B CA 1
ATOM 3365 C C . THR B 2 106 ? 1.661 41.330 17.684 1.00 12.55 106 THR B C 1
ATOM 3366 O O . THR B 2 106 ? 1.059 42.187 17.029 1.00 13.06 106 THR B O 1
ATOM 3370 N N . LEU B 2 107 ? 1.036 40.460 18.482 1.00 12.38 107 LEU B N 1
ATOM 3371 C CA . LEU B 2 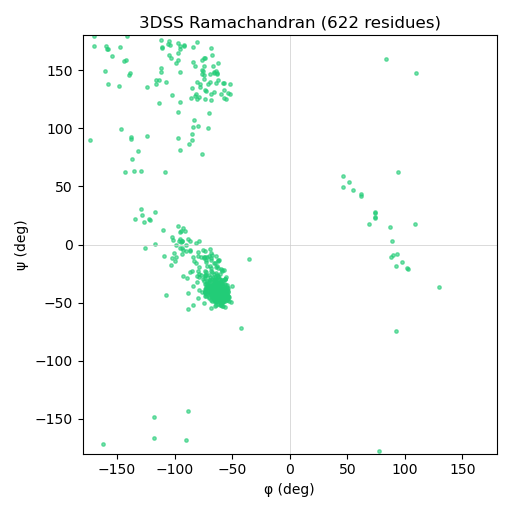107 ? -0.426 40.504 18.678 1.00 13.18 107 LEU B CA 1
ATOM 3372 C C . LEU B 2 107 ? -0.903 41.886 19.116 1.00 13.14 107 LEU B C 1
ATOM 3373 O O . LEU B 2 107 ? -1.950 42.362 18.677 1.00 13.67 107 LEU B O 1
ATOM 3378 N N . TYR B 2 108 ? -0.122 42.506 19.993 1.00 13.31 108 TYR B N 1
ATOM 3379 C CA . TYR B 2 108 ? -0.455 43.779 20.607 1.00 14.22 108 TYR B CA 1
ATOM 3380 C C . TYR B 2 108 ? 0.158 45.001 19.905 1.00 15.15 108 TYR B C 1
ATOM 3381 O O . TYR B 2 108 ? 0.015 46.135 20.391 1.00 16.15 108 TYR B O 1
ATOM 3390 N N . ASP B 2 109 ? 0.835 44.786 18.779 1.00 15.96 109 ASP B N 1
ATOM 3391 C CA . ASP B 2 109 ? 1.510 45.867 18.049 1.00 17.13 109 ASP B CA 1
ATOM 3392 C C . ASP B 2 109 ? 2.319 46.751 19.006 1.00 16.62 109 ASP B C 1
ATOM 3393 O O . ASP B 2 109 ? 2.232 47.984 18.976 1.00 16.06 109 ASP B O 1
ATOM 3398 N N . SER B 2 110 ? 3.122 46.097 19.842 1.00 16.04 110 SER B N 1
ATOM 3399 C CA A SER B 2 110 ? 3.856 46.763 20.911 0.50 16.18 110 SER B CA 1
ATOM 3400 C CA B SER B 2 110 ? 3.861 46.770 20.906 0.50 16.05 110 SER B CA 1
ATOM 3401 C C . SER B 2 110 ? 5.301 46.271 20.945 1.00 16.58 110 SER B C 1
ATOM 3402 O O . SER B 2 110 ? 5.894 46.103 22.005 1.00 15.81 110 SER B O 1
ATOM 3407 N N . ILE B 2 111 ? 5.871 46.050 19.771 1.00 18.16 111 ILE B N 1
ATOM 3408 C CA . ILE B 2 111 ? 7.192 45.461 19.688 1.00 20.91 111 ILE B CA 1
ATOM 3409 C C . ILE B 2 111 ? 8.285 46.297 20.396 1.00 21.02 111 ILE B C 1
ATOM 3410 O O . ILE B 2 111 ? 9.235 45.741 20.950 1.00 20.76 111 ILE B O 1
ATOM 3415 N N . HIS B 2 112 ? 8.106 47.617 20.417 1.00 21.49 112 HIS B N 1
ATOM 3416 C CA A HIS B 2 112 ? 9.173 48.425 21.018 0.50 21.36 112 HIS B CA 1
ATOM 3417 C CA B HIS B 2 112 ? 8.977 48.643 21.034 0.50 22.15 112 HIS B CA 1
ATOM 3418 C C . HIS B 2 112 ? 9.122 48.552 22.547 1.00 21.73 112 HIS B C 1
ATOM 3419 O O . HIS B 2 112 ? 9.980 49.213 23.146 1.00 21.55 112 HIS B O 1
ATOM 3432 N N . VAL B 2 113 ? 8.210 47.808 23.169 1.00 21.32 113 VAL B N 1
ATOM 3433 C CA . VAL B 2 113 ? 8.223 47.568 24.606 1.00 21.29 113 VAL B CA 1
ATOM 3434 C C . VAL B 2 113 ? 9.558 46.948 25.053 1.00 20.49 113 VAL B C 1
ATOM 3435 O O . VAL B 2 113 ? 10.050 47.237 26.152 1.00 20.26 113 VAL B O 1
ATOM 3439 N N . ILE B 2 114 ? 10.148 46.110 24.205 1.00 19.43 114 ILE B N 1
ATOM 3440 C CA . ILE B 2 114 ? 11.458 45.543 24.502 1.00 19.45 114 ILE B CA 1
ATOM 3441 C C . ILE B 2 114 ? 12.522 46.108 23.571 1.00 18.06 114 ILE B C 1
ATOM 3442 O O . ILE B 2 114 ? 12.220 46.813 22.603 1.00 18.05 114 ILE B O 1
ATOM 3447 N N . ASN B 2 115 ? 13.775 45.822 23.900 1.00 16.63 115 ASN B N 1
ATOM 3448 C CA . ASN B 2 115 ? 14.900 46.296 23.111 1.00 15.78 115 ASN B CA 1
ATOM 3449 C C . ASN B 2 115 ? 15.102 45.321 21.957 1.00 14.81 115 ASN B C 1
ATOM 3450 O O . ASN B 2 115 ? 15.675 44.244 22.145 1.00 14.31 115 ASN B O 1
ATOM 3455 N N . VAL B 2 116 ? 14.627 45.710 20.774 1.00 14.77 116 VAL B N 1
ATOM 3456 C CA . VAL B 2 116 ? 14.617 44.840 19.600 1.00 15.28 116 VAL B CA 1
ATOM 3457 C C . VAL B 2 116 ? 16.038 44.546 19.118 1.00 15.36 116 VAL B C 1
ATOM 3458 O O . VAL B 2 116 ? 16.361 43.403 18.802 1.00 14.91 116 VAL B O 1
ATOM 3462 N N . ASP B 2 117 ? 16.887 45.574 19.074 1.00 15.76 117 ASP B N 1
ATOM 3463 C CA . ASP B 2 117 ? 18.287 45.386 18.701 1.00 16.45 117 ASP B CA 1
ATOM 3464 C C . ASP B 2 117 ? 18.989 44.313 19.535 1.00 14.93 117 ASP B C 1
ATOM 3465 O O . ASP B 2 117 ? 19.758 43.511 18.996 1.00 14.35 117 ASP B O 1
ATOM 3470 N N . LYS B 2 118 ? 18.715 44.287 20.838 1.00 13.92 118 LYS B N 1
ATOM 3471 C CA . LYS B 2 118 ? 19.321 43.304 21.729 1.00 14.93 118 LYS B CA 1
ATOM 3472 C C . LYS B 2 118 ? 18.736 41.897 21.544 1.00 12.59 118 LYS B C 1
ATOM 3473 O O . LYS B 2 118 ? 19.462 40.921 21.684 1.00 11.72 118 LYS B O 1
ATOM 3479 N N . VAL B 2 119 ? 17.445 41.789 21.236 1.00 12.08 119 VAL B N 1
ATOM 3480 C CA . VAL B 2 119 ? 16.846 40.488 20.865 1.00 11.70 119 VAL B CA 1
ATOM 3481 C C . VAL B 2 119 ? 17.561 39.912 19.656 1.00 11.30 119 VAL B C 1
ATOM 3482 O O . VAL B 2 119 ? 17.960 38.753 19.642 1.00 10.72 119 VAL B O 1
ATOM 3486 N N . VAL B 2 120 ? 17.720 40.740 18.633 1.00 11.36 120 VAL B N 1
ATOM 3487 C CA . VAL B 2 120 ? 18.402 40.329 17.411 1.00 11.72 120 VAL B CA 1
ATOM 3488 C C . VAL B 2 120 ? 19.832 39.864 17.728 1.00 11.63 120 VAL B C 1
ATOM 3489 O O . VAL B 2 120 ? 20.249 38.813 17.267 1.00 11.47 120 VAL B O 1
ATOM 3493 N N . ALA B 2 121 ? 20.568 40.624 18.546 1.00 11.90 121 ALA B N 1
ATOM 3494 C CA . ALA B 2 121 ? 21.928 40.226 18.941 1.00 11.83 121 ALA B CA 1
ATOM 3495 C C . ALA B 2 121 ? 21.941 38.884 19.698 1.00 11.31 121 ALA B C 1
ATOM 3496 O O . ALA B 2 121 ? 22.809 38.044 19.468 1.00 10.58 121 ALA B O 1
ATOM 3498 N N . TYR B 2 122 ? 20.963 38.683 20.579 1.00 10.70 122 TYR B N 1
ATOM 3499 C CA . TYR B 2 122 ? 20.832 37.419 21.316 1.00 10.36 122 TYR B CA 1
ATOM 3500 C C . TYR B 2 122 ? 20.641 36.234 20.373 1.00 9.29 122 TYR B C 1
ATOM 3501 O O . TYR B 2 122 ? 21.360 35.233 20.458 1.00 9.69 122 TYR B O 1
ATOM 3510 N N . VAL B 2 123 ? 19.681 36.350 19.469 1.00 8.94 123 VAL B N 1
ATOM 3511 C CA . VAL B 2 123 ? 19.413 35.268 18.523 1.00 9.32 123 VAL B CA 1
ATOM 3512 C C . VAL B 2 123 ? 20.661 34.993 17.662 1.00 9.88 123 VAL B C 1
ATOM 3513 O O . VAL B 2 123 ? 21.075 33.837 17.488 1.00 9.90 123 VAL B O 1
ATOM 3517 N N . GLN B 2 124 ? 21.266 36.053 17.136 1.00 11.21 124 GLN B N 1
ATOM 3518 C CA . GLN B 2 124 ? 22.453 35.927 16.290 1.00 12.70 124 GLN B CA 1
ATOM 3519 C C . GLN B 2 124 ? 23.589 35.187 17.032 1.00 11.98 124 GLN B C 1
ATOM 3520 O O . GLN B 2 124 ? 24.304 34.369 16.440 1.00 12.31 124 GLN B O 1
ATOM 3526 N N . SER B 2 125 ? 23.714 35.450 18.332 1.00 11.54 125 SER B N 1
ATOM 3527 C CA . SER B 2 125 ? 24.769 34.869 19.170 1.00 11.05 125 SER B CA 1
ATOM 3528 C C . SER B 2 125 ? 24.637 33.364 19.394 1.00 10.70 125 SER B C 1
ATOM 3529 O O . SER B 2 125 ? 25.616 32.706 19.764 1.00 10.93 125 SER B O 1
ATOM 3532 N N . LEU B 2 126 ? 23.440 32.818 19.194 1.00 9.83 126 LEU B N 1
ATOM 3533 C CA . LEU B 2 126 ? 23.176 31.402 19.483 1.00 9.74 126 LEU B CA 1
ATOM 3534 C C . LEU B 2 126 ? 23.377 30.487 18.275 1.00 9.32 126 LEU B C 1
ATOM 3535 O O . LEU B 2 126 ? 23.292 29.251 18.400 1.00 9.58 126 LEU B O 1
ATOM 3540 N N . GLN B 2 127 ? 23.669 31.071 17.109 1.00 8.85 127 GLN B N 1
ATOM 3541 C CA . GLN B 2 127 ? 23.944 30.261 15.927 1.00 9.05 127 GLN B CA 1
ATOM 3542 C C .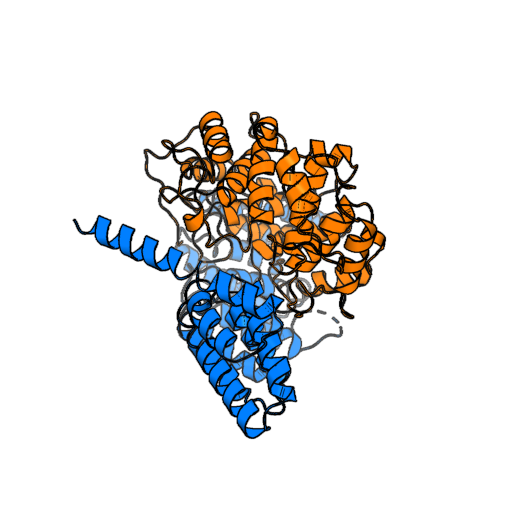 GLN B 2 127 ? 25.350 29.692 15.980 1.00 9.94 127 GLN B C 1
ATOM 3543 O O . GLN B 2 127 ? 26.316 30.392 16.329 1.00 10.36 127 GLN B O 1
ATOM 3549 N N . LYS B 2 128 ? 25.442 28.409 15.649 1.00 10.38 128 LYS B N 1
ATOM 3550 C CA . LYS B 2 128 ? 26.707 27.671 15.636 1.00 11.22 128 LYS B CA 1
ATOM 3551 C C . LYS B 2 128 ? 27.311 27.644 14.238 1.00 12.58 128 LYS B C 1
ATOM 3552 O O . LYS B 2 128 ? 26.655 28.018 13.254 1.00 12.13 128 LYS B O 1
ATOM 3558 N N . GLU B 2 129 ? 28.555 27.171 14.155 1.00 14.36 129 GLU B N 1
ATOM 3559 C CA . GLU B 2 129 ? 29.287 27.136 12.884 1.00 16.62 129 GLU B CA 1
ATOM 3560 C C . GLU B 2 129 ? 28.587 26.291 11.827 1.00 15.10 129 GLU B C 1
ATOM 3561 O O . GLU B 2 129 ? 28.661 26.611 10.649 1.00 15.48 129 GLU B O 1
ATOM 3567 N N . ASP B 2 130 ? 27.908 25.220 12.242 1.00 13.98 130 ASP B N 1
ATOM 3568 C CA . ASP B 2 130 ? 27.181 24.367 11.297 1.00 13.85 130 ASP B CA 1
ATOM 3569 C C . ASP B 2 130 ? 25.794 24.916 10.893 1.00 12.68 130 ASP B C 1
ATOM 3570 O O . ASP B 2 130 ? 25.081 24.282 10.119 1.00 13.00 130 ASP B O 1
ATOM 3575 N N . GLY B 2 131 ? 25.421 26.089 11.407 1.00 11.06 131 GLY B N 1
ATOM 3576 C CA . GLY B 2 131 ? 24.155 26.730 11.053 1.00 10.18 131 GLY B CA 1
ATOM 3577 C C . GLY B 2 131 ? 23.025 26.497 12.043 1.00 8.93 131 GLY B C 1
ATOM 3578 O O . GLY B 2 131 ? 21.996 27.189 12.003 1.00 8.39 131 GLY B O 1
ATOM 3579 N N . SER B 2 132 ? 23.215 25.516 12.926 1.00 8.65 132 SER B N 1
ATOM 3580 C CA . SER B 2 132 ? 22.233 25.186 13.949 1.00 8.32 132 SER B CA 1
ATOM 3581 C C . SER B 2 132 ? 22.141 26.302 14.984 1.00 8.07 132 SER B C 1
ATOM 3582 O O . SER B 2 132 ? 22.980 27.214 15.012 1.00 8.63 132 SER B O 1
ATOM 3585 N N . PHE B 2 133 ? 21.125 26.216 15.838 1.00 8.17 133 PHE B N 1
ATOM 3586 C CA . PHE B 2 133 ? 20.957 27.134 16.959 1.00 8.24 133 PHE B CA 1
ATOM 3587 C C . PHE B 2 133 ? 20.868 26.383 18.274 1.00 8.33 133 PHE B C 1
ATOM 3588 O O . PHE B 2 133 ? 20.174 25.366 18.381 1.00 8.76 133 PHE B O 1
ATOM 3596 N N . ALA B 2 134 ? 21.584 26.891 19.273 1.00 8.15 134 ALA B N 1
ATOM 3597 C CA . ALA B 2 134 ? 21.371 26.462 20.645 1.00 8.28 134 ALA B CA 1
ATOM 3598 C C . ALA B 2 134 ? 20.180 27.220 21.231 1.00 8.26 134 ALA B C 1
ATOM 3599 O O . ALA B 2 134 ? 19.865 28.334 20.808 1.00 8.99 134 ALA B O 1
ATOM 3601 N N . GLY B 2 135 ? 19.517 26.627 22.215 1.00 8.28 135 GLY B N 1
ATOM 3602 C CA . GLY B 2 135 ? 18.367 27.287 22.842 1.00 8.51 135 GLY B CA 1
ATOM 3603 C C . GLY B 2 135 ? 18.750 28.431 23.761 1.00 8.50 135 GLY B C 1
ATOM 3604 O O . GLY B 2 135 ? 17.960 29.357 23.996 1.00 8.73 135 GLY B O 1
ATOM 3605 N N . ASP B 2 136 ? 19.941 28.313 24.338 1.00 8.58 136 ASP B N 1
ATOM 3606 C CA . ASP B 2 136 ? 20.498 29.310 25.240 1.00 8.79 136 ASP B CA 1
ATOM 3607 C C . ASP B 2 136 ? 22.000 29.065 25.352 1.00 9.09 136 ASP B C 1
ATOM 3608 O O . ASP B 2 136 ? 22.556 28.251 24.610 1.00 8.95 136 ASP B O 1
ATOM 3613 N N . ILE B 2 137 ? 22.652 29.768 26.271 1.00 10.05 137 ILE B N 1
ATOM 3614 C CA . ILE B 2 137 ? 24.101 29.662 26.442 1.00 11.34 137 ILE B CA 1
ATOM 3615 C C . ILE B 2 137 ? 24.611 28.282 26.857 1.00 11.39 137 ILE B C 1
ATOM 3616 O O . ILE B 2 137 ? 25.813 28.036 26.803 1.00 11.86 137 ILE B O 1
ATOM 3621 N N . TRP B 2 138 ? 23.717 27.394 27.289 1.00 11.39 138 TRP B N 1
ATOM 3622 C CA . TRP B 2 138 ? 24.108 26.050 27.720 1.00 11.49 138 TRP B CA 1
ATOM 3623 C C . TRP B 2 138 ? 24.189 25.029 26.571 1.00 11.96 138 TRP B C 1
ATOM 3624 O O . TRP B 2 138 ? 24.569 23.884 26.792 1.00 12.30 138 TRP B O 1
ATOM 3635 N N . GLY B 2 139 ? 23.818 25.434 25.357 1.00 11.56 139 GLY B N 1
ATOM 3636 C CA . GLY B 2 139 ? 24.236 24.713 24.159 1.00 11.69 139 GLY B CA 1
ATOM 3637 C C . GLY B 2 139 ? 23.413 23.545 23.651 1.00 11.14 139 GLY B C 1
ATOM 3638 O O . GLY B 2 139 ? 23.890 22.787 22.789 1.00 11.93 139 GLY B O 1
ATOM 3639 N N . GLU B 2 140 ? 22.181 23.386 24.126 1.00 10.21 140 GLU B N 1
ATOM 3640 C CA . GLU B 2 140 ? 21.317 22.324 23.591 1.00 9.86 140 GLU B CA 1
ATOM 3641 C C . GLU B 2 140 ? 20.937 22.647 22.145 1.00 9.36 140 GLU B C 1
ATOM 3642 O O . GLU B 2 140 ? 20.398 23.717 21.880 1.00 9.11 140 GLU B O 1
ATOM 3648 N N . ILE B 2 141 ? 21.213 21.725 21.225 1.00 9.27 141 ILE B N 1
ATOM 3649 C CA . ILE B 2 141 ? 20.929 21.943 19.795 1.00 9.51 141 ILE B CA 1
ATOM 3650 C C . ILE B 2 141 ? 19.665 21.188 19.414 1.00 8.95 141 ILE B C 1
ATOM 3651 O O . ILE B 2 141 ? 19.565 19.992 19.671 1.00 9.35 141 ILE B O 1
ATOM 3656 N N . ASP B 2 142 ? 18.716 21.878 18.786 1.00 8.42 142 ASP B N 1
ATOM 3657 C CA . ASP B 2 142 ? 17.449 21.274 18.377 1.00 8.51 142 ASP B CA 1
ATOM 3658 C C . ASP B 2 142 ? 16.887 22.127 17.247 1.00 8.19 142 ASP B C 1
ATOM 3659 O O . ASP B 2 142 ? 16.951 23.364 17.291 1.00 7.49 142 ASP B O 1
ATOM 3664 N N . THR B 2 143 ? 16.356 21.469 16.223 1.00 8.08 143 THR B N 1
ATOM 3665 C CA . THR B 2 143 ? 15.687 22.180 15.136 1.00 7.88 143 THR B CA 1
ATOM 3666 C C . THR B 2 143 ? 14.504 23.021 15.627 1.00 7.69 143 THR B C 1
ATOM 3667 O O . THR B 2 143 ? 14.108 23.972 14.953 1.00 7.48 143 THR B O 1
ATOM 3671 N N . ARG B 2 144 ? 13.946 22.697 16.799 1.00 7.65 144 ARG B N 1
ATOM 3672 C CA . ARG B 2 144 ? 12.962 23.588 17.425 1.00 8.50 144 ARG B CA 1
ATOM 3673 C C . ARG B 2 144 ? 13.524 25.004 17.550 1.00 7.81 144 ARG B C 1
ATOM 3674 O O . ARG B 2 144 ? 12.798 25.987 17.387 1.00 7.53 144 ARG B O 1
ATOM 3682 N N . PHE B 2 145 ? 14.816 25.100 17.848 1.00 7.35 145 PHE B N 1
ATOM 3683 C CA . PHE B 2 145 ? 15.455 26.396 18.086 1.00 7.22 145 PHE B CA 1
ATOM 3684 C C . PHE B 2 145 ? 15.806 27.124 16.785 1.00 7.35 145 PHE B C 1
ATOM 3685 O O . PHE B 2 145 ? 15.858 28.361 16.756 1.00 7.69 145 PHE B O 1
ATOM 3693 N N . SER B 2 146 ? 16.039 26.367 15.712 1.00 7.72 146 SER B N 1
ATOM 3694 C CA . SER B 2 146 ? 16.155 26.957 14.369 1.00 8.01 146 SER B CA 1
ATOM 3695 C C . SER B 2 146 ? 14.869 27.678 14.007 1.00 7.90 146 SER B C 1
ATOM 3696 O O . SER B 2 146 ? 14.894 28.793 13.490 1.00 8.27 146 SER B O 1
ATOM 3699 N N . PHE B 2 147 ? 13.735 27.038 14.283 1.00 7.93 147 PHE B N 1
ATOM 3700 C CA . PHE B 2 147 ? 12.456 27.665 14.026 1.00 8.07 147 PHE B CA 1
ATOM 3701 C C . PHE B 2 147 ? 12.266 28.879 14.932 1.00 7.87 147 PHE B C 1
ATOM 3702 O O . PHE B 2 147 ? 11.868 29.941 14.457 1.00 8.41 147 PHE B O 1
ATOM 3710 N N . CYS B 2 148 ? 12.558 28.733 16.226 1.00 7.79 148 CYS B N 1
ATOM 3711 C CA . CYS B 2 148 ? 12.425 29.876 17.151 1.00 8.09 148 CYS B CA 1
ATOM 3712 C C . CYS B 2 148 ? 13.234 31.077 16.667 1.00 7.73 148 CYS B C 1
ATOM 3713 O O . CYS B 2 148 ? 12.766 32.215 16.728 1.00 7.69 148 CYS B O 1
ATOM 3716 N N . ALA B 2 149 ? 14.453 30.817 16.192 1.00 7.73 149 ALA B N 1
ATOM 3717 C CA . ALA B 2 149 ? 15.332 31.870 15.738 1.00 7.82 149 ALA B CA 1
ATOM 3718 C C . ALA B 2 149 ? 14.750 32.585 14.520 1.00 8.39 149 ALA B C 1
ATOM 3719 O O . ALA B 2 149 ? 14.647 33.817 14.511 1.00 8.76 149 ALA B O 1
ATOM 3721 N N . VAL B 2 150 ? 14.365 31.839 13.486 1.00 8.49 150 VAL B N 1
ATOM 3722 C CA . VAL B 2 150 ? 13.909 32.494 12.248 1.00 8.76 150 VAL B CA 1
ATOM 3723 C C . VAL B 2 150 ? 12.512 33.079 12.399 1.00 8.27 150 VAL B C 1
ATOM 3724 O O . VAL B 2 150 ? 12.207 34.089 11.790 1.00 8.64 150 VAL B O 1
ATOM 3728 N N . ALA B 2 151 ? 11.671 32.466 13.221 1.00 7.94 151 ALA B N 1
ATOM 3729 C CA . ALA B 2 151 ? 10.334 33.001 13.444 1.00 7.74 151 ALA B CA 1
ATOM 3730 C C . ALA B 2 151 ? 10.417 34.321 14.215 1.00 7.93 151 ALA B C 1
ATOM 3731 O O . ALA B 2 151 ? 9.760 35.300 13.847 1.00 8.63 151 ALA B O 1
ATOM 3733 N N . THR B 2 152 ? 11.275 34.371 15.233 1.00 7.79 152 THR B N 1
ATOM 3734 C CA . THR B 2 152 ? 11.486 35.605 15.995 1.00 8.02 152 THR B CA 1
ATOM 3735 C C . THR B 2 152 ? 11.973 36.707 15.070 1.00 8.09 152 THR B C 1
ATOM 3736 O O . THR B 2 152 ? 11.426 37.811 15.062 1.00 9.07 152 THR B O 1
ATOM 3740 N N . LEU B 2 153 ? 12.989 36.405 14.275 1.00 8.14 153 LEU B N 1
ATOM 3741 C CA . LEU B 2 153 ? 13.579 37.402 13.393 1.00 8.80 153 LEU B CA 1
ATOM 3742 C C . LEU B 2 153 ? 12.635 37.829 12.269 1.00 9.08 153 LEU B C 1
ATOM 3743 O O . LEU B 2 153 ? 12.589 39.013 11.933 1.00 10.45 153 LEU B O 1
ATOM 3748 N N . ALA B 2 154 ? 11.877 36.897 11.694 1.00 10.09 154 ALA B N 1
ATOM 3749 C CA . ALA B 2 154 ? 10.895 37.259 10.664 1.00 10.94 154 ALA B CA 1
ATOM 3750 C C . ALA B 2 154 ? 9.880 38.260 11.201 1.00 11.50 154 ALA B C 1
ATOM 3751 O O . ALA B 2 154 ? 9.537 39.246 10.525 1.00 12.00 154 ALA B O 1
ATOM 3753 N N . LEU B 2 155 ? 9.400 38.020 12.418 1.00 11.94 155 LEU B N 1
ATOM 3754 C CA . LEU B 2 155 ? 8.431 38.922 13.044 1.00 12.39 155 LEU B CA 1
ATOM 3755 C C . LEU B 2 155 ? 8.986 40.317 13.306 1.00 13.11 155 LEU B C 1
ATOM 3756 O O . LEU B 2 155 ? 8.228 41.304 13.299 1.00 14.03 155 LEU B O 1
ATOM 3761 N N . LEU B 2 156 ? 10.295 40.395 13.536 1.00 13.60 156 LEU B N 1
ATOM 3762 C CA . LEU B 2 156 ? 10.994 41.668 13.745 1.00 14.23 156 LEU B CA 1
ATOM 3763 C C . LEU B 2 156 ? 11.532 42.316 12.465 1.00 14.61 156 LEU B C 1
ATOM 3764 O O . LEU B 2 156 ? 12.057 43.437 12.506 1.00 15.14 156 LEU B O 1
ATOM 3769 N N . GLY B 2 157 ? 11.410 41.619 11.339 1.00 15.02 157 GLY B N 1
ATOM 3770 C CA . GLY B 2 157 ? 11.929 42.107 10.063 1.00 15.39 157 GLY B CA 1
ATOM 3771 C C . GLY B 2 157 ? 13.442 42.033 9.949 1.00 15.42 157 GLY B C 1
ATOM 3772 O O . GLY B 2 157 ? 14.049 42.810 9.204 1.00 14.81 157 GLY B O 1
ATOM 3773 N N . LYS B 2 158 ? 14.045 41.080 10.658 1.00 14.77 158 LYS B N 1
ATOM 3774 C CA . LYS B 2 158 ? 15.492 40.991 10.797 1.00 15.09 158 LYS B CA 1
ATOM 3775 C C . LYS B 2 158 ? 16.054 39.602 10.487 1.00 14.25 158 LYS B C 1
ATOM 3776 O O . LYS B 2 158 ? 17.082 39.220 11.026 1.00 13.21 158 LYS B O 1
ATOM 3782 N N . LEU B 2 159 ? 15.407 38.863 9.597 1.00 14.53 159 LEU B N 1
ATOM 3783 C CA . LEU B 2 159 ? 15.919 37.555 9.183 1.00 15.89 159 LEU B CA 1
ATOM 3784 C C . LEU B 2 159 ? 17.353 37.653 8.637 1.00 16.17 159 LEU B C 1
ATOM 3785 O O . LEU B 2 159 ? 18.135 36.706 8.764 1.00 16.22 159 LEU B O 1
ATOM 3790 N N . ASP B 2 160 ? 17.713 38.798 8.052 1.00 16.98 160 ASP B N 1
ATOM 3791 C CA . ASP B 2 160 ? 19.060 38.969 7.490 1.00 18.14 160 ASP B CA 1
ATOM 3792 C C . ASP B 2 160 ? 20.189 39.003 8.525 1.00 16.44 160 ASP B C 1
ATOM 3793 O O . ASP B 2 160 ? 21.346 38.978 8.142 1.00 16.51 160 ASP B O 1
ATOM 3798 N N . ALA B 2 161 ? 19.853 39.056 9.816 1.00 14.47 161 ALA B N 1
ATOM 3799 C CA . ALA B 2 161 ? 20.846 39.084 10.905 1.00 13.32 161 ALA B CA 1
ATOM 3800 C C . ALA B 2 161 ? 21.587 37.771 11.145 1.00 12.16 161 ALA B C 1
ATOM 3801 O O . ALA B 2 161 ? 22.630 37.763 11.796 1.00 12.89 161 ALA B O 1
ATOM 3803 N N . ILE B 2 162 ? 21.047 36.662 10.651 1.00 11.45 162 ILE B N 1
ATOM 3804 C CA . ILE B 2 162 ? 21.678 35.356 10.852 1.00 10.80 162 ILE B CA 1
ATOM 3805 C C . ILE B 2 162 ? 22.223 34.814 9.533 1.00 10.25 162 ILE B C 1
ATOM 3806 O O . ILE B 2 162 ? 21.984 35.388 8.457 1.00 10.26 162 ILE B O 1
ATOM 3811 N N . ASN B 2 163 ? 22.994 33.737 9.625 1.00 9.51 163 ASN B N 1
ATOM 3812 C CA . ASN B 2 163 ? 23.554 33.094 8.437 1.00 9.03 163 ASN B CA 1
ATOM 3813 C C . ASN B 2 163 ? 22.499 32.135 7.893 1.00 10.09 163 ASN B C 1
ATOM 3814 O O . ASN B 2 163 ? 22.367 31.000 8.359 1.00 9.86 163 ASN B O 1
ATOM 3819 N N . VAL B 2 164 ? 21.723 32.610 6.927 1.00 11.30 164 VAL B N 1
ATOM 3820 C CA . VAL B 2 164 ? 20.510 31.895 6.539 1.00 12.71 164 VAL B CA 1
ATOM 3821 C C . VAL B 2 164 ? 20.833 30.625 5.748 1.00 11.84 164 VAL B C 1
ATOM 3822 O O . VAL B 2 164 ? 20.233 29.577 5.974 1.00 10.71 164 VAL B O 1
ATOM 3826 N N . GLU B 2 165 ? 21.808 30.691 4.850 1.00 11.57 165 GLU B N 1
ATOM 3827 C CA . GLU B 2 165 ? 22.152 29.505 4.073 1.00 12.52 165 GLU B CA 1
ATOM 3828 C C . GLU B 2 165 ? 22.663 28.386 4.973 1.00 10.98 165 GLU B C 1
ATOM 3829 O O . GLU B 2 165 ? 22.333 27.217 4.776 1.00 10.86 165 GLU B O 1
ATOM 3835 N N . LYS B 2 166 ? 23.489 28.734 5.953 1.00 9.89 166 LYS B N 1
ATOM 3836 C CA . LYS B 2 166 ? 23.982 27.720 6.891 1.00 9.79 166 LYS B CA 1
ATOM 3837 C C . LYS B 2 166 ? 22.834 27.179 7.747 1.00 9.24 166 LYS B C 1
ATOM 3838 O O . LYS B 2 166 ? 22.778 25.975 8.021 1.00 9.53 166 LYS B O 1
ATOM 3844 N N . ALA B 2 167 ? 21.904 28.051 8.139 1.00 8.80 167 ALA B N 1
ATOM 3845 C CA . ALA B 2 167 ? 20.733 27.597 8.912 1.00 8.70 167 ALA B CA 1
ATOM 3846 C C . ALA B 2 167 ? 19.918 26.579 8.098 1.00 8.57 167 ALA B C 1
ATOM 3847 O O . ALA B 2 167 ? 19.470 25.564 8.630 1.00 9.05 167 ALA B O 1
ATOM 3849 N N . ILE B 2 168 ? 19.737 26.860 6.810 1.00 8.28 168 ILE B N 1
ATOM 3850 C CA . ILE B 2 168 ? 18.997 25.977 5.923 1.00 9.01 168 ILE B CA 1
ATOM 3851 C C . ILE B 2 168 ? 19.717 24.639 5.774 1.00 9.60 168 ILE B C 1
ATOM 3852 O O . ILE B 2 168 ? 19.105 23.569 5.840 1.00 9.96 168 ILE B O 1
ATOM 3857 N N . GLU B 2 169 ? 21.018 24.700 5.538 1.00 10.33 169 GLU B N 1
ATOM 3858 C CA . GLU B 2 169 ? 21.826 23.493 5.401 1.00 11.77 169 GLU B CA 1
ATOM 3859 C C . GLU B 2 169 ? 21.661 22.595 6.626 1.00 10.41 169 GLU B C 1
ATOM 3860 O O . GLU B 2 169 ? 21.441 21.380 6.500 1.00 10.61 169 GLU B O 1
ATOM 3866 N N . PHE B 2 170 ? 21.725 23.190 7.816 1.00 9.91 170 PHE B N 1
ATOM 3867 C CA . PHE B 2 170 ? 21.554 22.405 9.029 1.00 9.27 170 PHE B CA 1
ATOM 3868 C C . PHE B 2 170 ? 20.187 21.714 9.080 1.00 8.59 170 PHE B C 1
ATOM 3869 O O . PHE B 2 170 ? 20.099 20.508 9.353 1.00 9.39 170 PHE B O 1
ATOM 3877 N N . VAL B 2 171 ? 19.124 22.467 8.833 1.00 7.99 171 VAL B N 1
ATOM 3878 C CA . VAL B 2 171 ? 17.774 21.894 8.862 1.00 8.36 171 VAL B CA 1
ATOM 3879 C C . VAL B 2 171 ? 17.618 20.763 7.829 1.00 8.60 171 VAL B C 1
ATOM 3880 O O . VAL B 2 171 ? 17.081 19.694 8.146 1.00 8.45 171 VAL B O 1
ATOM 3884 N N . LEU B 2 172 ? 18.101 20.973 6.606 1.00 9.18 172 LEU B N 1
ATOM 3885 C CA . LEU B 2 172 ? 18.010 19.930 5.588 1.00 10.44 172 LEU B CA 1
ATOM 3886 C C . LEU B 2 172 ? 18.834 18.685 5.928 1.00 10.82 172 LEU B C 1
ATOM 3887 O O . LEU B 2 172 ? 18.462 17.568 5.534 1.00 11.10 172 LEU B O 1
ATOM 3892 N N . SER B 2 173 ? 19.910 18.854 6.698 1.00 10.92 173 SER B N 1
ATOM 3893 C CA . SER B 2 173 ? 20.692 17.712 7.171 1.00 11.58 173 SER B CA 1
ATOM 3894 C C . SER B 2 173 ? 19.931 16.850 8.198 1.00 11.45 173 SER B C 1
ATOM 3895 O O . SER B 2 173 ? 20.360 15.734 8.502 1.00 11.48 173 SER B O 1
ATOM 3898 N N . CYS B 2 174 ? 18.819 17.375 8.722 1.00 10.71 174 CYS B N 1
ATOM 3899 C CA . CYS B 2 174 ? 17.951 16.649 9.643 1.00 11.02 174 CYS B CA 1
ATOM 3900 C C . CYS B 2 174 ? 16.791 15.923 8.938 1.00 11.36 174 CYS B C 1
ATOM 3901 O O . CYS B 2 174 ? 15.947 15.311 9.597 1.00 11.42 174 CYS B O 1
ATOM 3904 N N . MET B 2 175 ? 16.747 15.987 7.609 1.00 11.67 175 MET B N 1
ATOM 3905 C CA . MET B 2 175 ? 15.707 15.306 6.840 1.00 13.55 175 MET B CA 1
ATOM 3906 C C . MET B 2 175 ? 16.005 13.804 6.725 1.00 11.85 175 MET B C 1
ATOM 3907 O O . MET B 2 175 ? 17.156 13.395 6.494 1.00 11.54 175 MET B O 1
ATOM 3912 N N . ASN B 2 176 ? 14.960 12.994 6.874 1.00 10.43 176 ASN B N 1
ATOM 3913 C CA . ASN B 2 176 ? 15.096 11.552 7.025 1.00 10.08 176 ASN B CA 1
ATOM 3914 C C . ASN B 2 176 ? 14.565 10.750 5.844 1.00 9.95 176 ASN B C 1
ATOM 3915 O O . ASN B 2 176 ? 13.979 11.310 4.909 1.00 9.65 176 ASN B O 1
ATOM 3920 N N . PHE B 2 177 ? 14.751 9.430 5.931 1.00 9.96 177 PHE B N 1
ATOM 3921 C CA . PHE B 2 177 ? 14.347 8.465 4.889 1.00 10.42 177 PHE B CA 1
ATOM 3922 C C . PHE B 2 177 ? 12.862 8.542 4.538 1.00 10.73 177 PHE B C 1
ATOM 3923 O O . PHE B 2 177 ? 12.480 8.288 3.395 1.00 11.86 177 PHE B O 1
ATOM 3931 N N . ASP B 2 178 ? 12.045 8.930 5.521 1.00 10.45 178 ASP B N 1
ATOM 3932 C CA . ASP B 2 178 ? 10.587 8.944 5.411 1.00 10.62 178 ASP B CA 1
ATOM 3933 C C . ASP B 2 178 ? 10.041 10.322 5.021 1.00 10.68 178 ASP B C 1
ATOM 3934 O O . ASP B 2 178 ? 8.827 10.503 4.951 1.00 11.95 178 ASP B O 1
ATOM 3939 N N . GLY B 2 179 ? 10.952 11.275 4.787 1.00 9.77 179 GLY B N 1
ATOM 3940 C CA . GLY B 2 179 ? 10.643 12.640 4.374 1.00 10.05 179 GLY B CA 1
ATOM 3941 C C . GLY B 2 179 ? 10.520 13.637 5.519 1.00 9.59 179 GLY B C 1
ATOM 3942 O O . GLY B 2 179 ? 10.390 14.842 5.276 1.00 10.85 179 GLY B O 1
ATOM 3943 N N . GLY B 2 180 ? 10.535 13.137 6.757 1.00 8.93 180 GLY B N 1
ATOM 3944 C CA . GLY B 2 180 ? 10.399 13.975 7.951 1.00 8.64 180 GLY B CA 1
ATOM 3945 C C . GLY B 2 180 ? 11.710 14.499 8.510 1.00 8.31 180 GLY B C 1
ATOM 3946 O O . GLY B 2 180 ? 12.761 14.404 7.870 1.00 8.71 180 GLY B O 1
ATOM 3947 N N . PHE B 2 181 ? 11.619 15.048 9.723 1.00 8.11 181 PHE B N 1
ATOM 3948 C CA . PHE B 2 181 ? 12.711 15.730 10.421 1.00 8.25 181 PHE B CA 1
ATOM 3949 C C . PHE B 2 181 ? 12.682 15.365 11.892 1.00 8.40 181 PHE B C 1
ATOM 3950 O O . PHE B 2 181 ? 11.598 15.193 12.466 1.00 7.89 181 PHE B O 1
ATOM 3958 N N . GLY B 2 182 ? 13.862 15.274 12.503 1.00 9.25 182 GLY B N 1
ATOM 3959 C CA . GLY B 2 182 ? 13.999 15.141 13.952 1.00 9.97 182 GLY B CA 1
ATOM 3960 C C . GLY B 2 182 ? 14.755 16.309 14.580 1.00 10.22 182 GLY B C 1
ATOM 3961 O O . GLY B 2 182 ? 14.963 17.330 13.932 1.00 10.77 182 GLY B O 1
ATOM 3962 N N . CYS B 2 183 ? 15.161 16.129 15.839 1.00 10.83 183 CYS B N 1
ATOM 3963 C CA . CYS B 2 183 ? 15.865 17.153 16.642 1.00 12.04 183 CYS B CA 1
ATOM 3964 C C . CYS B 2 183 ? 17.176 17.646 16.023 1.00 11.07 183 CYS B C 1
ATOM 3965 O O . CYS B 2 183 ? 17.462 18.858 15.978 1.00 10.72 183 CYS B O 1
ATOM 3968 N N . ARG B 2 184 ? 17.990 16.681 15.613 1.00 11.14 184 ARG B N 1
ATOM 3969 C CA . ARG B 2 184 ? 19.354 16.906 15.137 1.00 12.16 184 ARG B CA 1
ATOM 3970 C C . ARG B 2 184 ? 19.670 15.873 14.068 1.00 11.56 184 ARG B C 1
ATOM 3971 O O . ARG B 2 184 ? 18.899 14.935 13.878 1.00 10.72 184 ARG B O 1
ATOM 3979 N N . PRO B 2 185 ? 20.799 16.034 13.356 1.00 11.51 185 PRO B N 1
ATOM 3980 C CA . PRO B 2 185 ? 21.096 15.066 12.308 1.00 11.52 185 PRO B CA 1
ATOM 3981 C C . PRO B 2 185 ? 21.070 13.630 12.829 1.00 11.02 185 PRO B C 1
ATOM 3982 O O . PRO B 2 185 ? 21.658 13.338 13.868 1.00 11.62 185 PRO B O 1
ATOM 3986 N N . GLY B 2 186 ? 20.354 12.765 12.117 1.00 10.13 186 GLY B N 1
ATOM 3987 C CA . GLY B 2 186 ? 20.204 11.379 12.518 1.00 9.54 186 GLY B CA 1
ATOM 3988 C C . GLY B 2 186 ? 19.023 11.074 13.425 1.00 8.83 186 GLY B C 1
ATOM 3989 O O . GLY B 2 186 ? 18.739 9.898 13.680 1.00 8.59 186 GLY B O 1
ATOM 3990 N N . SER B 2 187 ? 18.339 12.106 13.923 1.00 8.59 187 SER B N 1
ATOM 3991 C CA . SER B 2 187 ? 17.186 11.917 14.818 1.00 9.27 187 SER B CA 1
ATOM 3992 C C . SER B 2 187 ? 15.980 11.444 14.040 1.00 9.03 187 SER B C 1
ATOM 3993 O O . SER B 2 187 ? 15.764 11.856 12.904 1.00 9.26 187 SER B O 1
ATOM 3996 N N . GLU B 2 188 ? 15.176 10.601 14.675 1.00 8.62 188 GLU B N 1
ATOM 3997 C CA . GLU B 2 188 ? 13.963 10.061 14.075 1.00 9.46 188 GLU B CA 1
ATOM 3998 C C . GLU B 2 188 ? 12.910 11.153 13.822 1.00 8.27 188 GLU B C 1
ATOM 3999 O O . GLU B 2 188 ? 12.782 12.130 14.578 1.00 6.73 188 GLU B O 1
ATOM 4005 N N . SER B 2 189 ? 12.130 10.971 12.770 1.00 8.02 189 SER B N 1
ATOM 4006 C CA . SER B 2 189 ? 11.050 11.898 12.451 1.00 7.76 189 SER B CA 1
ATOM 4007 C C . SER B 2 189 ? 9.974 11.925 13.530 1.00 7.60 189 SER B C 1
ATOM 4008 O O . SER B 2 189 ? 9.564 10.881 14.050 1.00 6.81 189 SER B O 1
ATOM 4011 N N . HIS B 2 190 ? 9.505 13.138 13.826 1.00 7.02 190 HIS B N 1
ATOM 4012 C CA . HIS B 2 190 ? 8.572 13.409 14.904 1.00 8.31 190 HIS B CA 1
ATOM 4013 C C . HIS B 2 190 ? 7.719 14.601 14.449 1.00 7.08 190 HIS B C 1
ATOM 4014 O O . HIS B 2 190 ? 8.263 15.557 13.919 1.00 6.72 190 HIS B O 1
ATOM 4021 N N . ALA B 2 191 ? 6.400 14.553 14.659 1.00 7.02 191 ALA B N 1
ATOM 4022 C CA . ALA B 2 191 ? 5.489 15.640 14.211 1.00 6.71 191 ALA B CA 1
ATOM 4023 C C . ALA B 2 191 ? 5.878 17.029 14.720 1.00 7.35 191 ALA B C 1
ATOM 4024 O O . ALA B 2 191 ? 5.730 18.017 14.004 1.00 7.62 191 ALA B O 1
ATOM 4026 N N . GLY B 2 192 ? 6.345 17.111 15.963 1.00 7.83 192 GLY B N 1
ATOM 4027 C CA . GLY B 2 192 ? 6.788 18.380 16.528 1.00 7.66 192 GLY B CA 1
ATOM 4028 C C . GLY B 2 192 ? 7.947 18.994 15.767 1.00 7.74 192 GLY B C 1
ATOM 4029 O O . GLY B 2 192 ? 7.958 20.204 15.499 1.00 7.24 192 GLY B O 1
ATOM 4030 N N . GLN B 2 193 ? 8.934 18.174 15.416 1.00 7.66 193 GLN B N 1
ATOM 4031 C CA . GLN B 2 193 ? 10.080 18.702 14.684 1.00 8.40 193 GLN B CA 1
ATOM 4032 C C . GLN B 2 193 ? 9.764 18.889 13.218 1.00 7.33 193 GLN B C 1
ATOM 4033 O O . GLN B 2 193 ? 10.332 19.773 12.574 1.00 7.54 193 GLN B O 1
ATOM 4039 N N . ILE B 2 194 ? 8.844 18.087 12.687 1.00 6.97 194 ILE B N 1
ATOM 4040 C CA . ILE B 2 194 ? 8.352 18.318 11.316 1.00 6.02 194 ILE B CA 1
ATOM 4041 C C . ILE B 2 194 ? 7.663 19.683 11.233 1.00 6.27 194 ILE B C 1
ATOM 4042 O O . ILE B 2 194 ? 7.862 20.445 10.278 1.00 6.46 194 ILE B O 1
ATOM 4047 N N . TYR B 2 195 ? 6.826 19.983 12.213 1.00 6.68 195 TYR B N 1
ATOM 4048 C CA . TYR B 2 195 ? 6.180 21.292 12.268 1.00 7.48 195 TYR B CA 1
ATOM 4049 C C . TYR B 2 195 ? 7.208 22.412 12.308 1.00 7.02 195 TYR B C 1
ATOM 4050 O O . TYR B 2 195 ? 7.115 23.365 11.538 1.00 7.20 195 TYR B O 1
ATOM 4059 N N . CYS B 2 196 ? 8.206 22.314 13.188 1.00 6.92 196 CYS B N 1
ATOM 4060 C CA A CYS B 2 196 ? 9.249 23.346 13.293 0.70 6.88 196 CYS B CA 1
ATOM 4061 C CA B CYS B 2 196 ? 9.163 23.411 13.270 0.30 7.07 196 CYS B CA 1
ATOM 4062 C C . CYS B 2 196 ? 10.045 23.483 12.013 1.00 6.93 196 CYS B C 1
ATOM 4063 O O . CYS B 2 196 ? 10.346 24.581 11.562 1.00 7.36 196 CYS B O 1
ATOM 4068 N N . CYS B 2 197 ? 10.393 22.342 11.416 1.00 7.01 197 CYS B N 1
ATOM 4069 C CA . CYS B 2 197 ? 11.221 22.370 10.215 1.00 7.27 197 CYS B CA 1
ATOM 4070 C C . CYS B 2 197 ? 10.459 22.842 8.982 1.00 7.10 197 CYS B C 1
ATOM 4071 O O . CYS B 2 197 ? 11.000 23.585 8.174 1.00 7.71 197 CYS B O 1
ATOM 4074 N N . THR B 2 198 ? 9.221 22.401 8.807 1.00 7.54 198 THR B N 1
ATOM 4075 C CA . THR B 2 198 ? 8.420 22.926 7.690 1.00 7.77 198 THR B CA 1
ATOM 4076 C C . THR B 2 198 ? 8.093 24.420 7.867 1.00 7.79 198 THR B C 1
ATOM 4077 O O . THR B 2 198 ? 8.126 25.191 6.899 1.00 8.11 198 THR B O 1
ATOM 4081 N N . GLY B 2 199 ? 7.832 24.845 9.100 1.00 7.63 199 GLY B N 1
ATOM 4082 C CA . GLY B 2 199 ? 7.689 26.279 9.396 1.00 7.56 199 GLY B CA 1
ATOM 4083 C C . GLY B 2 199 ? 8.952 27.058 9.068 1.00 7.51 199 GLY B C 1
ATOM 4084 O O . GLY B 2 199 ? 8.896 28.133 8.458 1.00 7.37 199 GLY B O 1
ATOM 4085 N N . PHE B 2 200 ? 10.101 26.497 9.443 1.00 7.44 200 PHE B N 1
ATOM 4086 C CA . PHE B 2 200 ? 11.406 27.094 9.145 1.00 7.54 200 PHE B CA 1
ATOM 4087 C C . PHE B 2 200 ? 11.608 27.250 7.639 1.00 7.92 200 PHE B C 1
ATOM 4088 O O . PHE B 2 200 ? 12.019 28.311 7.154 1.00 8.43 200 PHE B O 1
ATOM 4096 N N . LEU B 2 201 ? 11.318 26.185 6.898 1.00 8.18 201 LEU B N 1
ATOM 4097 C CA . LEU B 2 201 ? 11.509 26.200 5.466 1.00 8.32 201 LEU B CA 1
ATOM 4098 C C . LEU B 2 201 ? 10.504 27.136 4.772 1.00 8.52 201 LEU B C 1
ATOM 4099 O O . LEU B 2 201 ? 10.819 27.735 3.751 1.00 9.47 201 LEU B O 1
ATOM 4104 N N . ALA B 2 202 ? 9.315 27.292 5.342 1.00 8.59 202 ALA B N 1
ATOM 4105 C CA . ALA B 2 202 ? 8.355 28.281 4.816 1.00 8.83 202 ALA B CA 1
ATOM 4106 C C . ALA B 2 202 ? 8.928 29.701 4.975 1.00 8.94 202 ALA B C 1
ATOM 4107 O O . ALA B 2 202 ? 8.951 30.511 4.027 1.00 9.39 202 ALA B O 1
ATOM 4109 N N . ILE B 2 203 ? 9.412 29.990 6.178 1.00 8.98 203 ILE B N 1
ATOM 4110 C CA . ILE B 2 203 ? 9.956 31.321 6.501 1.00 9.63 203 ILE B CA 1
ATOM 4111 C C . ILE B 2 203 ? 11.161 31.691 5.628 1.00 10.23 203 ILE B C 1
ATOM 4112 O O . ILE B 2 203 ? 11.277 32.839 5.168 1.00 10.45 203 ILE B O 1
ATOM 4117 N N . THR B 2 204 ? 12.026 30.711 5.385 1.00 11.11 204 THR B N 1
ATOM 4118 C CA . THR B 2 204 ? 13.240 30.893 4.588 1.00 11.78 204 THR B CA 1
ATOM 4119 C C . THR B 2 204 ? 13.045 30.663 3.072 1.00 12.28 204 THR B C 1
ATOM 4120 O O . THR B 2 204 ? 14.020 30.729 2.317 1.00 12.60 204 THR B O 1
ATOM 4124 N N . SER B 2 205 ? 11.806 30.422 2.633 1.00 12.88 205 SER B N 1
ATOM 4125 C CA . SER B 2 205 ? 11.459 30.213 1.200 1.00 14.06 205 SER B CA 1
ATOM 4126 C C . SER B 2 205 ? 12.138 28.987 0.564 1.00 13.45 205 SER B C 1
ATOM 4127 O O . SER B 2 205 ? 12.587 29.032 -0.601 1.00 13.91 205 SER B O 1
ATOM 4130 N N . GLN B 2 206 ? 12.179 27.886 1.316 1.00 12.72 206 GLN B N 1
ATOM 4131 C CA . GLN B 2 206 ? 12.844 26.654 0.888 1.00 12.60 206 GLN B CA 1
ATOM 4132 C C . GLN B 2 206 ? 11.929 25.420 0.837 1.00 11.73 206 GLN B C 1
ATOM 4133 O O . GLN B 2 206 ? 12.427 24.292 0.854 1.00 11.83 206 GLN B O 1
ATOM 4139 N N . LEU B 2 207 ? 10.611 25.604 0.742 1.00 11.66 207 LEU B N 1
ATOM 4140 C CA . LEU B 2 207 ? 9.683 24.443 0.695 1.00 12.44 207 LEU B CA 1
ATOM 4141 C C . LEU B 2 207 ? 9.839 23.537 -0.533 1.00 13.04 207 LEU B C 1
ATOM 4142 O O . LEU B 2 207 ? 9.427 22.355 -0.534 1.00 14.89 207 LEU B O 1
ATOM 4147 N N . HIS B 2 208 ? 10.450 24.058 -1.580 1.00 14.38 208 HIS B N 1
ATOM 4148 C CA . HIS B 2 208 ? 10.767 23.228 -2.729 1.00 15.21 208 HIS B CA 1
ATOM 4149 C C . HIS B 2 208 ? 11.751 22.094 -2.390 1.00 14.83 208 HIS B C 1
ATOM 4150 O O . HIS B 2 208 ? 11.832 21.118 -3.118 1.00 14.89 208 HIS B O 1
ATOM 4157 N N . GLN B 2 209 ? 12.466 22.203 -1.274 1.00 14.20 209 GLN B N 1
ATOM 4158 C CA . GLN B 2 209 ? 13.404 21.163 -0.866 1.00 14.57 209 GLN B CA 1
ATOM 4159 C C . GLN B 2 209 ? 12.759 20.011 -0.094 1.00 14.00 209 GLN B C 1
ATOM 4160 O O . GLN B 2 209 ? 13.391 18.983 0.110 1.00 14.78 209 GLN B O 1
ATOM 4166 N N . VAL B 2 210 ? 11.504 20.179 0.303 1.00 13.62 210 VAL B N 1
ATOM 4167 C CA . VAL B 2 210 ? 10.741 19.122 0.968 1.00 13.41 210 VAL B CA 1
ATOM 4168 C C . VAL B 2 210 ? 10.194 18.155 -0.087 1.00 13.74 210 VAL B C 1
ATOM 4169 O O . VAL B 2 210 ? 9.747 18.583 -1.143 1.00 13.97 210 VAL B O 1
ATOM 4173 N N . ASN B 2 211 ? 10.227 16.858 0.200 1.00 14.00 211 ASN B N 1
ATOM 4174 C CA . ASN B 2 211 ? 9.493 15.884 -0.611 1.00 14.46 211 ASN B CA 1
ATOM 4175 C C . ASN B 2 211 ? 8.052 15.823 -0.089 1.00 13.90 211 ASN B C 1
ATOM 4176 O O . ASN B 2 211 ? 7.729 15.026 0.800 1.00 13.82 211 ASN B O 1
ATOM 4181 N N . SER B 2 212 ? 7.195 16.668 -0.650 1.00 13.55 212 SER B N 1
ATOM 4182 C CA . SER B 2 212 ? 5.844 16.872 -0.110 1.00 13.13 212 SER B CA 1
ATOM 4183 C C . SER B 2 212 ? 4.968 15.636 -0.235 1.00 11.79 212 SER B C 1
ATOM 4184 O O . SER B 2 212 ? 4.141 15.362 0.641 1.00 10.44 212 SER B O 1
ATOM 4187 N N . ASP B 2 213 ? 5.140 14.885 -1.320 1.00 10.70 213 ASP B N 1
ATOM 4188 C CA . ASP B 2 213 ? 4.375 13.653 -1.476 1.00 10.98 213 ASP B CA 1
ATOM 4189 C C . ASP B 2 213 ? 4.782 12.581 -0.447 1.00 10.19 213 ASP B C 1
ATOM 4190 O O . ASP B 2 213 ? 3.931 11.888 0.094 1.00 10.17 213 ASP B O 1
ATOM 4195 N N . LEU B 2 214 ? 6.077 12.458 -0.180 1.00 9.66 214 LEU B N 1
ATOM 4196 C CA . LEU B 2 214 ? 6.570 11.460 0.764 1.00 9.61 214 LEU B CA 1
ATOM 4197 C C . LEU B 2 214 ? 6.256 11.885 2.202 1.00 8.68 214 LEU B C 1
ATOM 4198 O O . LEU B 2 214 ? 5.698 11.117 2.987 1.00 8.89 214 LEU B O 1
ATOM 4203 N N . LEU B 2 215 ? 6.601 13.119 2.545 1.00 8.35 215 LEU B N 1
ATOM 4204 C CA . LEU B 2 215 ? 6.288 13.632 3.883 1.00 8.01 215 LEU B CA 1
ATOM 4205 C C . LEU B 2 215 ? 4.780 13.690 4.125 1.00 7.79 215 LEU B C 1
ATOM 4206 O O . LEU B 2 215 ? 4.308 13.332 5.210 1.00 7.30 215 LEU B O 1
ATOM 4211 N N . GLY B 2 216 ? 4.024 14.119 3.112 1.00 7.01 216 GLY B N 1
ATOM 4212 C CA . GLY B 2 216 ? 2.581 14.156 3.192 1.00 7.84 216 GLY B CA 1
ATOM 4213 C C . GLY B 2 216 ? 1.997 12.803 3.536 1.00 7.92 216 GLY B C 1
ATOM 4214 O O . GLY B 2 216 ? 1.052 12.717 4.313 1.00 7.39 216 GLY B O 1
ATOM 4215 N N . TRP B 2 217 ? 2.559 11.747 2.952 1.00 8.37 217 TRP B N 1
ATOM 4216 C CA . TRP B 2 217 ? 2.093 10.396 3.232 1.00 9.05 217 TRP B CA 1
ATOM 4217 C C . TRP B 2 217 ? 2.351 10.020 4.691 1.00 8.58 217 TRP B C 1
ATOM 4218 O O . TRP B 2 217 ? 1.449 9.544 5.386 1.00 8.93 217 TRP B O 1
ATOM 4229 N N . TRP B 2 218 ? 3.575 10.245 5.158 1.00 7.62 218 TRP B N 1
ATOM 4230 C CA . TRP B 2 218 ? 3.916 9.966 6.547 1.00 7.82 218 TRP B CA 1
ATOM 4231 C C . TRP B 2 218 ? 2.953 10.697 7.477 1.00 7.34 218 TRP B C 1
ATOM 4232 O O . TRP B 2 218 ? 2.450 10.122 8.447 1.00 7.08 218 TRP B O 1
ATOM 4243 N N . LEU B 2 219 ? 2.681 11.960 7.156 1.00 6.68 219 LEU B N 1
ATOM 4244 C CA . LEU B 2 219 ? 1.770 12.787 7.970 1.00 7.03 219 LEU B CA 1
ATOM 4245 C C . LEU B 2 219 ? 0.316 12.306 7.935 1.00 7.65 219 LEU B C 1
ATOM 4246 O O . LEU B 2 219 ? -0.326 12.187 8.976 1.00 7.94 219 LEU B O 1
ATOM 4251 N N . CYS B 2 220 ? -0.224 12.008 6.757 1.00 8.07 220 CYS B N 1
ATOM 4252 C CA . CYS B 2 220 ? -1.621 11.554 6.709 1.00 8.78 220 CYS B CA 1
ATOM 4253 C C . CYS B 2 220 ? -1.820 10.170 7.352 1.00 8.66 220 CYS B C 1
ATOM 4254 O O . CYS B 2 220 ? -2.912 9.855 7.836 1.00 9.43 220 CYS B O 1
ATOM 4257 N N . GLU B 2 221 ? -0.758 9.370 7.409 1.00 8.66 221 GLU B N 1
ATOM 4258 C CA . GLU B 2 221 ? -0.808 8.085 8.123 1.00 8.37 221 GLU B CA 1
ATOM 4259 C C . GLU B 2 221 ? -0.812 8.242 9.650 1.00 8.59 221 GLU B C 1
ATOM 4260 O O . GLU B 2 221 ? -0.966 7.251 10.386 1.00 9.10 221 GLU B O 1
ATOM 4266 N N . ARG B 2 222 ? -0.650 9.470 10.135 1.00 8.07 222 ARG B N 1
ATOM 4267 C CA . ARG B 2 222 ? -0.830 9.752 11.574 1.00 8.10 222 ARG B CA 1
ATOM 4268 C C . ARG B 2 222 ? -2.302 9.715 12.008 1.00 8.28 222 ARG B C 1
ATOM 4269 O O . ARG B 2 222 ? -2.583 9.705 13.207 1.00 8.34 222 ARG B O 1
ATOM 4277 N N . GLN B 2 223 ? -3.244 9.718 11.060 1.00 8.31 223 GLN B N 1
ATOM 4278 C CA . GLN B 2 223 ? -4.660 9.711 11.423 1.00 9.16 223 GLN B CA 1
ATOM 4279 C C . GLN B 2 223 ? -5.154 8.313 11.776 1.00 10.02 223 GLN B C 1
ATOM 4280 O O . GLN B 2 223 ? -5.034 7.357 10.994 1.00 10.29 223 GLN B O 1
ATOM 4286 N N . LEU B 2 224 ? -5.724 8.222 12.966 1.00 11.49 224 LEU B N 1
ATOM 4287 C CA . LEU B 2 224 ? -6.239 6.972 13.504 1.00 13.07 224 LEU B CA 1
ATOM 4288 C C . LEU B 2 224 ? -7.739 6.853 13.277 1.00 13.64 224 LEU B C 1
ATOM 4289 O O . LEU B 2 224 ? -8.389 7.832 12.939 1.00 13.12 224 LEU B O 1
ATOM 4294 N N . PRO B 2 225 ? -8.298 5.638 13.432 1.00 14.67 225 PRO B N 1
ATOM 4295 C CA . PRO B 2 225 ? -9.741 5.478 13.209 1.00 15.67 225 PRO B CA 1
ATOM 4296 C C . PRO B 2 225 ? -10.658 6.402 14.028 1.00 15.92 225 PRO B C 1
ATOM 4297 O O . PRO B 2 225 ? -11.757 6.726 13.570 1.00 16.13 225 PRO B O 1
ATOM 4301 N N . SER B 2 226 ? -10.202 6.830 15.206 1.00 15.36 226 SER B N 1
ATOM 4302 C CA . SER B 2 226 ? -10.914 7.824 16.026 1.00 15.30 226 SER B CA 1
ATOM 4303 C C . SER B 2 226 ? -11.046 9.182 15.335 1.00 14.64 226 SER B C 1
ATOM 4304 O O . SER B 2 226 ? -11.896 9.989 15.713 1.00 15.57 226 SER B O 1
ATOM 4307 N N . GLY B 2 227 ? -10.194 9.428 14.340 1.00 13.20 227 GLY B N 1
ATOM 4308 C CA . GLY B 2 227 ? -10.134 10.705 13.639 1.00 12.08 227 GLY B CA 1
ATOM 4309 C C . GLY B 2 227 ? -8.976 11.580 14.086 1.00 10.87 227 GLY B C 1
ATOM 4310 O O . GLY B 2 227 ? -8.557 12.491 13.360 1.00 10.69 227 GLY B O 1
ATOM 4311 N N . GLY B 2 228 ? -8.451 11.307 15.278 1.00 9.71 228 GLY B N 1
ATOM 4312 C CA . GLY B 2 228 ? -7.328 12.067 15.822 1.00 9.66 228 GLY B CA 1
ATOM 4313 C C . GLY B 2 228 ? -6.002 11.694 15.184 1.00 9.01 228 GLY B C 1
ATOM 4314 O O . GLY B 2 228 ? -5.847 10.617 14.605 1.00 10.12 228 GLY B O 1
ATOM 4315 N N . LEU B 2 229 ? -5.035 12.598 15.278 1.00 8.87 229 LEU B N 1
ATOM 4316 C CA . LEU B 2 229 ? -3.708 12.357 14.747 1.00 8.04 229 LEU B CA 1
ATOM 4317 C C . LEU B 2 229 ? -2.686 12.127 15.880 1.00 7.79 229 LEU B C 1
ATOM 4318 O O . LEU B 2 229 ? -2.734 12.784 16.911 1.00 8.18 229 LEU B O 1
ATOM 4323 N N . ASN B 2 230 ? -1.788 11.172 15.678 1.00 8.10 230 ASN B N 1
ATOM 4324 C CA . ASN B 2 230 ? -0.652 10.969 16.564 1.00 8.63 230 ASN B CA 1
ATOM 4325 C C . ASN B 2 230 ? 0.611 11.651 16.005 1.00 9.23 230 ASN B C 1
ATOM 4326 O O . ASN B 2 230 ? 0.587 12.240 14.917 1.00 10.06 230 ASN B O 1
ATOM 4331 N N . GLY B 2 231 ? 1.682 11.641 16.796 1.00 10.26 231 GLY B N 1
ATOM 4332 C CA . GLY B 2 231 ? 2.896 12.418 16.498 1.00 10.97 231 GLY B CA 1
ATOM 4333 C C . GLY B 2 231 ? 3.987 11.574 15.880 1.00 11.20 231 GLY B C 1
ATOM 4334 O O . GLY B 2 231 ? 4.976 12.094 15.352 1.00 10.17 231 GLY B O 1
ATOM 4335 N N . ARG B 2 232 ? 3.802 10.262 15.973 1.00 12.16 232 ARG B N 1
ATOM 4336 C CA . ARG B 2 232 ? 4.597 9.291 15.239 1.00 13.52 232 ARG B CA 1
ATOM 4337 C C . ARG B 2 232 ? 3.995 7.903 15.371 1.00 13.80 232 ARG B C 1
ATOM 4338 O O . ARG B 2 232 ? 3.062 7.712 16.144 1.00 12.79 232 ARG B O 1
ATOM 4346 N N . PRO B 2 233 ? 4.506 6.939 14.591 1.00 15.57 233 PRO B N 1
ATOM 4347 C CA . PRO B 2 233 ? 3.939 5.600 14.603 1.00 16.86 233 PRO B CA 1
ATOM 4348 C C . PRO B 2 233 ? 3.826 5.022 16.027 1.00 18.52 233 PRO B C 1
ATOM 4349 O O . PRO B 2 233 ? 4.696 5.263 16.869 1.00 18.09 233 PRO B O 1
ATOM 4353 N N . GLU B 2 234 ? 2.701 4.361 16.298 1.00 20.78 234 GLU B N 1
ATOM 4354 C CA . GLU B 2 234 ? 2.404 3.691 17.586 1.00 22.84 234 GLU B CA 1
ATOM 4355 C C . GLU B 2 234 ? 2.167 4.565 18.815 1.00 22.19 234 GLU B C 1
ATOM 4356 O O . GLU B 2 234 ? 2.226 4.078 19.947 1.00 23.53 234 GLU B O 1
ATOM 4362 N N . LYS B 2 235 ? 1.887 5.842 18.615 1.00 19.92 235 LYS B N 1
ATOM 4363 C CA . LYS B 2 235 ? 1.497 6.685 19.716 1.00 18.94 235 LYS B CA 1
ATOM 4364 C C . LYS B 2 235 ? 0.003 6.889 19.662 1.00 16.65 235 LYS B C 1
ATOM 4365 O O . LYS B 2 235 ? -0.635 6.630 18.630 1.00 15.77 235 LYS B O 1
ATOM 4371 N N . LEU B 2 236 ? -0.552 7.297 20.798 1.00 15.28 236 LEU B N 1
ATOM 4372 C CA . LEU B 2 236 ? -1.954 7.653 20.883 1.00 15.10 236 LEU B CA 1
ATOM 4373 C C . LEU B 2 236 ? -2.150 9.022 20.257 1.00 12.99 236 LEU B C 1
ATOM 4374 O O . LEU B 2 236 ? -1.248 9.853 20.294 1.00 12.47 236 LEU B O 1
ATOM 4379 N N . PRO B 2 237 ? -3.339 9.262 19.694 1.00 11.77 237 PRO B N 1
ATOM 4380 C CA . PRO B 2 237 ? -3.609 10.576 19.138 1.00 11.38 237 PRO B CA 1
ATOM 4381 C C . PRO B 2 237 ? -3.858 11.589 20.232 1.00 11.50 237 PRO B C 1
ATOM 4382 O O . PRO B 2 237 ? -4.310 11.235 21.328 1.00 12.40 237 PRO B O 1
ATOM 4386 N N . ASP B 2 238 ? -3.583 12.845 19.928 1.00 11.35 238 ASP B N 1
ATOM 4387 C CA . ASP B 2 238 ? -3.972 13.917 20.818 1.00 11.84 238 ASP B CA 1
ATOM 4388 C C . ASP B 2 238 ? -4.035 15.252 20.086 1.00 10.94 238 ASP B C 1
ATOM 4389 O O . ASP B 2 238 ? -3.616 15.375 18.931 1.00 10.93 238 ASP B O 1
ATOM 4394 N N . VAL B 2 239 ? -4.606 16.235 20.765 1.00 9.87 239 VAL B N 1
ATOM 4395 C CA . VAL B 2 239 ? -4.877 17.532 20.169 1.00 10.14 239 VAL B CA 1
ATOM 4396 C C . VAL B 2 239 ? -3.596 18.281 19.771 1.00 10.53 239 VAL B C 1
ATOM 4397 O O . VAL B 2 239 ? -3.596 19.035 18.790 1.00 11.05 239 VAL B O 1
ATOM 4401 N N . CYS B 2 240 ? -2.519 18.077 20.524 1.00 11.91 240 CYS B N 1
ATOM 4402 C CA . CYS B 2 240 ? -1.241 18.729 20.239 1.00 12.28 240 CYS B CA 1
ATOM 4403 C C . CYS B 2 240 ? -0.633 18.199 18.937 1.00 12.05 240 CYS B C 1
ATOM 4404 O O . CYS B 2 240 ? -0.340 18.966 18.002 1.00 11.63 240 CYS B O 1
ATOM 4407 N N . TYR B 2 241 ? -0.474 16.879 18.868 1.00 12.55 241 TYR B N 1
ATOM 4408 C CA . TYR B 2 241 ? 0.028 16.227 17.656 1.00 13.29 241 TYR B CA 1
ATOM 4409 C C . TYR B 2 241 ? -0.870 16.562 16.477 1.00 11.54 241 TYR B C 1
ATOM 4410 O O . TYR B 2 241 ? -0.397 16.763 15.357 1.00 11.11 241 TYR B O 1
ATOM 4419 N N . SER B 2 242 ? -2.171 16.596 16.736 1.00 10.47 242 SER B N 1
ATOM 4420 C CA . SER B 2 242 ? -3.136 16.900 15.691 1.00 9.70 242 SER B CA 1
ATOM 4421 C C . SER B 2 242 ? -2.890 18.272 15.070 1.00 9.51 242 SER B C 1
ATOM 4422 O O . SER B 2 242 ? -2.898 18.394 13.844 1.00 9.32 242 SER B O 1
ATOM 4425 N N . TRP B 2 243 ? -2.638 19.295 15.883 1.00 9.16 243 TRP B N 1
ATOM 4426 C CA . TRP B 2 243 ? -2.258 20.603 15.335 1.00 8.85 243 TRP B CA 1
ATOM 4427 C C . TRP B 2 243 ? -0.930 20.556 14.562 1.00 7.97 243 TRP B C 1
ATOM 4428 O O . TRP B 2 243 ? -0.841 21.067 13.444 1.00 7.40 243 TRP B O 1
ATOM 4439 N N . TRP B 2 244 ? 0.092 19.938 15.142 1.00 7.31 244 TRP B N 1
ATOM 4440 C CA . TRP B 2 244 ? 1.416 19.894 14.503 1.00 7.88 244 TRP B CA 1
ATOM 4441 C C . TRP B 2 244 ? 1.337 19.226 13.128 1.00 7.22 244 TRP B C 1
ATOM 4442 O O . TRP B 2 244 ? 1.887 19.726 12.144 1.00 7.30 244 TRP B O 1
ATOM 4453 N N . VAL B 2 245 ? 0.623 18.113 13.066 1.00 6.56 245 VAL B N 1
ATOM 4454 C CA . VAL B 2 245 ? 0.508 17.356 11.823 1.00 7.16 245 VAL B CA 1
ATOM 4455 C C . VAL B 2 245 ? -0.340 18.126 10.801 1.00 6.94 245 VAL B C 1
ATOM 4456 O O . VAL B 2 245 ? 0.039 18.237 9.642 1.00 7.06 245 VAL B O 1
ATOM 4460 N N . LEU B 2 246 ? -1.466 18.672 11.241 1.00 7.35 246 LEU B N 1
ATOM 4461 C CA . LEU B 2 246 ? -2.369 19.401 10.346 1.00 8.56 246 LEU B CA 1
ATOM 4462 C C . LEU B 2 246 ? -1.712 20.655 9.783 1.00 8.23 246 LEU B C 1
ATOM 4463 O O . LEU B 2 246 ? -1.835 20.942 8.583 1.00 8.79 246 LEU B O 1
ATOM 4468 N N . ALA B 2 247 ? -1.017 21.399 10.636 1.00 7.84 247 ALA B N 1
ATOM 4469 C CA . ALA B 2 247 ? -0.314 22.608 10.205 1.00 7.37 247 ALA B CA 1
ATOM 4470 C C . ALA B 2 247 ? 0.807 22.276 9.215 1.00 6.84 247 ALA B C 1
ATOM 4471 O O . ALA B 2 247 ? 0.989 22.953 8.205 1.00 6.66 247 ALA B O 1
ATOM 4473 N N . SER B 2 248 ? 1.547 21.216 9.488 1.00 6.49 248 SER B N 1
ATOM 4474 C CA . SER B 2 248 ? 2.585 20.761 8.554 1.00 6.39 248 SER B CA 1
ATOM 4475 C C . SER B 2 248 ? 1.977 20.398 7.202 1.00 6.24 248 SER B C 1
ATOM 4476 O O . SER B 2 248 ? 2.511 20.771 6.159 1.00 6.94 248 SER B O 1
ATOM 4479 N N . LEU B 2 249 ? 0.876 19.657 7.220 1.00 6.20 249 LEU B N 1
ATOM 4480 C CA . LEU B 2 249 ? 0.184 19.304 5.992 1.00 6.47 249 LEU B CA 1
ATOM 4481 C C . LEU B 2 249 ? -0.251 20.554 5.238 1.00 7.24 249 LEU B C 1
ATOM 4482 O O . LEU B 2 249 ? -0.112 20.622 4.022 1.00 7.70 249 LEU B O 1
ATOM 4487 N N . LYS B 2 250 ? -0.771 21.550 5.961 1.00 8.26 250 LYS B N 1
ATOM 4488 C CA . LYS B 2 250 ? -1.166 22.811 5.323 1.00 8.81 250 LYS B CA 1
ATOM 4489 C C . LYS B 2 250 ? 0.025 23.497 4.653 1.00 8.38 250 LYS B C 1
ATOM 4490 O O . LYS B 2 250 ? -0.078 23.950 3.505 1.00 8.48 250 LYS B O 1
ATOM 4496 N N . ILE B 2 251 ? 1.164 23.537 5.345 1.00 8.41 251 ILE B N 1
ATOM 4497 C CA . ILE B 2 251 ? 2.373 24.174 4.816 1.00 8.21 251 ILE B CA 1
ATOM 4498 C C . ILE B 2 251 ? 2.836 23.514 3.512 1.00 8.77 251 ILE B C 1
ATOM 4499 O O . ILE B 2 251 ? 3.251 24.197 2.572 1.00 8.66 251 ILE B O 1
ATOM 4504 N N . ILE B 2 252 ? 2.736 22.193 3.443 1.00 9.14 252 ILE B N 1
ATOM 4505 C CA . ILE B 2 252 ? 3.182 21.478 2.250 1.00 9.82 252 ILE B CA 1
ATOM 4506 C C . ILE B 2 252 ? 2.056 21.210 1.244 1.00 10.62 252 ILE B C 1
ATOM 4507 O O . ILE B 2 252 ? 2.252 20.460 0.298 1.00 11.73 252 ILE B O 1
ATOM 4512 N N . GLY B 2 253 ? 0.897 21.831 1.435 1.00 11.25 253 GLY B N 1
ATOM 4513 C CA . GLY B 2 253 ? -0.194 21.777 0.458 1.00 11.39 253 GLY B CA 1
ATOM 4514 C C . GLY B 2 253 ? -0.965 20.473 0.358 1.00 11.40 253 GLY B C 1
ATOM 4515 O O . GLY B 2 253 ? -1.535 20.172 -0.699 1.00 11.88 253 GLY B O 1
ATOM 4516 N N . ARG B 2 254 ? -1.003 19.715 1.449 1.00 10.35 254 ARG B N 1
ATOM 4517 C CA . ARG B 2 254 ? -1.607 18.366 1.471 1.00 10.33 254 ARG B CA 1
ATOM 4518 C C . ARG B 2 254 ? -2.629 18.183 2.607 1.00 10.16 254 ARG B C 1
ATOM 4519 O O . ARG B 2 254 ? -2.882 17.063 3.051 1.00 10.00 254 ARG B O 1
ATOM 4527 N N . LEU B 2 255 ? -3.245 19.268 3.072 1.00 11.18 255 LEU B N 1
ATOM 4528 C CA . LEU B 2 255 ? -4.212 19.170 4.160 1.00 12.86 255 LEU B CA 1
ATOM 4529 C C . LEU B 2 255 ? -5.393 18.230 3.829 1.00 12.13 255 LEU B C 1
ATOM 4530 O O . LEU B 2 255 ? -5.958 17.567 4.716 1.00 11.72 255 LEU B O 1
ATOM 4535 N N . HIS B 2 256 ? -5.745 18.153 2.548 1.00 11.67 256 HIS B N 1
ATOM 4536 C CA . HIS B 2 256 ? -6.817 17.279 2.095 1.00 11.96 256 HIS B CA 1
ATOM 4537 C C . HIS B 2 256 ? -6.516 15.773 2.195 1.00 11.47 256 HIS B C 1
ATOM 4538 O O . HIS B 2 256 ? -7.407 14.954 2.008 1.00 12.03 256 HIS B O 1
ATOM 4545 N N . TRP B 2 257 ? -5.282 15.409 2.529 1.00 10.81 257 TRP B N 1
ATOM 4546 C CA . TRP B 2 257 ? -4.906 14.013 2.676 1.00 10.58 257 TRP B CA 1
ATOM 4547 C C . TRP B 2 257 ? -5.378 13.352 3.973 1.00 11.48 257 TRP B C 1
ATOM 4548 O O . TRP B 2 257 ? -5.297 12.127 4.102 1.00 12.12 257 TRP B O 1
ATOM 4559 N N . ILE B 2 258 ? -5.880 14.136 4.920 1.00 12.26 258 ILE B N 1
ATOM 4560 C CA . ILE B 2 258 ? -6.584 13.534 6.059 1.00 13.41 258 ILE B CA 1
ATOM 4561 C C . ILE B 2 258 ? -8.096 13.717 5.932 1.00 13.03 258 ILE B C 1
ATOM 4562 O O . ILE B 2 258 ? -8.582 14.525 5.115 1.00 13.17 258 ILE B O 1
ATOM 4567 N N . ASP B 2 259 ? -8.825 12.918 6.704 1.00 12.93 259 ASP B N 1
ATOM 4568 C CA . ASP B 2 259 ? -10.281 13.011 6.780 1.00 13.14 259 ASP B CA 1
ATOM 4569 C C . ASP B 2 259 ? -10.612 14.166 7.715 1.00 13.39 259 ASP B C 1
ATOM 4570 O O . ASP B 2 259 ? -10.523 14.031 8.939 1.00 12.32 259 ASP B O 1
ATOM 4575 N N . ARG B 2 260 ? -10.984 15.298 7.125 1.00 14.54 260 ARG B N 1
ATOM 4576 C CA . ARG B 2 260 ? -11.189 16.531 7.876 1.00 16.85 260 ARG B CA 1
ATOM 4577 C C . ARG B 2 260 ? -12.389 16.430 8.804 1.00 16.39 260 ARG B C 1
ATOM 4578 O O . ARG B 2 260 ? -12.340 16.916 9.935 1.00 16.27 260 ARG B O 1
ATOM 4586 N N . GLU B 2 261 ? -13.461 15.789 8.353 1.00 16.55 261 GLU B N 1
ATOM 4587 C CA . GLU B 2 261 ? -14.634 15.664 9.220 1.00 17.71 261 GLU B CA 1
ATOM 4588 C C . GLU B 2 261 ? -14.348 14.806 10.458 1.00 16.15 261 GLU B C 1
ATOM 4589 O O . GLU B 2 261 ? -14.766 15.162 11.567 1.00 15.59 261 GLU B O 1
ATOM 4595 N N . LYS B 2 262 ? -13.606 13.713 10.282 1.00 14.84 262 LYS B N 1
ATOM 4596 C CA . LYS B 2 262 ? -13.271 12.831 11.408 1.00 14.62 262 LYS B CA 1
ATOM 4597 C C . LYS B 2 262 ? -12.333 13.523 12.388 1.00 13.35 262 LYS B C 1
ATOM 4598 O O . LYS B 2 262 ? -12.478 13.363 13.603 1.00 12.92 262 LYS B O 1
ATOM 4604 N N . LEU B 2 263 ? -11.389 14.307 11.873 1.00 12.88 263 LEU B N 1
ATOM 4605 C CA . LEU B 2 263 ? -10.504 15.085 12.752 1.00 12.53 263 LEU B CA 1
ATOM 4606 C C . LEU B 2 263 ? -11.285 16.141 13.525 1.00 12.86 263 LEU B C 1
ATOM 4607 O O . LEU B 2 263 ? -11.102 16.294 14.733 1.00 12.25 263 LEU B O 1
ATOM 4612 N N . ARG B 2 264 ? -12.161 16.859 12.836 1.00 13.11 264 ARG B N 1
ATOM 4613 C CA . ARG B 2 264 ? -12.997 17.841 13.498 1.00 14.41 264 ARG B CA 1
ATOM 4614 C C . ARG B 2 264 ? -13.773 17.210 14.656 1.00 14.00 264 ARG B C 1
ATOM 4615 O O . ARG B 2 264 ? -13.825 17.777 15.745 1.00 13.34 264 ARG B O 1
ATOM 4623 N N . SER B 2 265 ? -14.341 16.027 14.426 1.00 14.12 265 SER B N 1
ATOM 4624 C CA . SER B 2 265 ? -15.114 15.334 15.451 1.00 14.55 265 SER B CA 1
ATOM 4625 C C . SER B 2 265 ? -14.234 14.944 16.638 1.00 13.84 265 SER B C 1
ATOM 4626 O O . SER B 2 265 ? -14.656 15.042 17.789 1.00 13.84 265 SER B O 1
ATOM 4629 N N . PHE B 2 266 ? -13.009 14.510 16.354 1.00 12.79 266 PHE B N 1
ATOM 4630 C CA . PHE B 2 266 ? -12.062 14.181 17.414 1.00 12.52 266 PHE B CA 1
ATOM 4631 C C . PHE B 2 266 ? -11.736 15.412 18.275 1.00 12.54 266 PHE B C 1
ATOM 4632 O O . PHE B 2 266 ? -11.811 15.370 19.507 1.00 12.44 266 PHE B O 1
ATOM 4640 N N . ILE B 2 267 ? -11.371 16.504 17.619 1.00 12.47 267 ILE B N 1
ATOM 4641 C CA . ILE B 2 267 ? -11.012 17.724 18.332 1.00 13.10 267 ILE B CA 1
ATOM 4642 C C . ILE B 2 267 ? -12.185 18.222 19.195 1.00 13.55 267 ILE B C 1
ATOM 4643 O O . ILE B 2 267 ? -11.999 18.577 20.366 1.00 13.81 267 ILE B O 1
ATOM 4648 N N . LEU B 2 268 ? -13.391 18.236 18.631 1.00 14.09 268 LEU B N 1
ATOM 4649 C CA . LEU B 2 268 ? -14.574 18.664 19.402 1.00 14.63 268 LEU B CA 1
ATOM 4650 C C . LEU B 2 268 ? -14.837 17.769 20.614 1.00 14.54 268 LEU B C 1
ATOM 4651 O O . LEU B 2 268 ? -15.268 18.253 21.673 1.00 15.00 268 LEU B O 1
ATOM 4656 N N . ALA B 2 269 ? -14.556 16.473 20.470 1.00 14.57 269 ALA B N 1
ATOM 4657 C CA . ALA B 2 269 ? -14.715 15.528 21.565 1.00 14.62 269 ALA B CA 1
ATOM 4658 C C . ALA B 2 269 ? -13.760 15.793 22.735 1.00 14.87 269 ALA B C 1
ATOM 4659 O O . ALA B 2 269 ? -13.973 15.270 23.824 1.00 14.99 269 ALA B O 1
ATOM 4661 N N . CYS B 2 270 ? -12.719 16.599 22.507 1.00 15.25 270 CYS B N 1
ATOM 4662 C CA . CYS B 2 270 ? -11.754 16.948 23.553 1.00 15.29 270 CYS B CA 1
ATOM 4663 C C . CYS B 2 270 ? -12.154 18.156 24.406 1.00 15.66 270 CYS B C 1
ATOM 4664 O O . CYS B 2 270 ? -11.482 18.474 25.393 1.00 15.48 270 CYS B O 1
ATOM 4667 N N . GLN B 2 271 ? -13.246 18.821 24.038 1.00 16.35 271 GLN B N 1
ATOM 4668 C CA . GLN B 2 271 ? -13.776 19.925 24.833 1.00 16.95 271 GLN B CA 1
ATOM 4669 C C . GLN B 2 271 ? -14.351 19.429 26.153 1.00 18.34 271 GLN B C 1
ATOM 4670 O O . GLN B 2 271 ? -14.888 18.328 26.225 1.00 18.14 271 GLN B O 1
ATOM 4676 N N . ASP B 2 272 ? -14.241 20.248 27.194 1.00 19.64 272 ASP B N 1
ATOM 4677 C CA . ASP B 2 272 ? -14.966 19.998 28.434 1.00 21.41 272 ASP B CA 1
ATOM 4678 C C . ASP B 2 272 ? -16.235 20.848 28.402 1.00 22.82 272 ASP B C 1
ATOM 4679 O O . ASP B 2 272 ? -16.169 22.080 28.405 1.00 22.52 272 ASP B O 1
ATOM 4684 N N . GLU B 2 273 ? -17.388 20.186 28.351 1.00 25.14 273 GLU B N 1
ATOM 4685 C CA . GLU B 2 273 ? -18.670 20.893 28.237 1.00 27.44 273 GLU B CA 1
ATOM 4686 C C . GLU B 2 273 ? -19.030 21.689 29.489 1.00 27.83 273 GLU B C 1
ATOM 4687 O O . GLU B 2 273 ? -19.819 22.630 29.408 1.00 28.01 273 GLU B O 1
ATOM 4693 N N . GLU B 2 274 ? -18.462 21.321 30.634 1.00 28.21 274 GLU B N 1
ATOM 4694 C CA . GLU B 2 274 ? -18.799 21.987 31.899 1.00 28.53 274 GLU B CA 1
ATOM 4695 C C . GLU B 2 274 ? -17.925 23.214 32.198 1.00 28.00 274 GLU B C 1
ATOM 4696 O O . GLU B 2 274 ? -18.436 24.238 32.658 1.00 27.93 274 GLU B O 1
ATOM 4698 N N . THR B 2 275 ? -16.619 23.111 31.945 1.00 26.77 275 THR B N 1
ATOM 4699 C CA . THR B 2 275 ? -15.673 24.187 32.281 1.00 25.60 275 THR B CA 1
ATOM 4700 C C . THR B 2 275 ? -15.229 25.009 31.081 1.00 23.66 275 THR B C 1
ATOM 4701 O O . THR B 2 275 ? -14.686 26.100 31.249 1.00 23.16 275 THR B O 1
ATOM 4705 N N . GLY B 2 276 ? -15.427 24.472 29.881 1.00 21.09 276 GLY B N 1
ATOM 4706 C CA . GLY B 2 276 ? -14.768 24.997 28.704 1.00 19.74 276 GLY B CA 1
ATOM 4707 C C . GLY B 2 276 ? -13.322 24.508 28.712 1.00 18.37 276 GLY B C 1
ATOM 4708 O O . GLY B 2 276 ? -12.903 23.767 29.607 1.00 17.70 276 GLY B O 1
ATOM 4709 N N . GLY B 2 277 ? -12.555 24.942 27.721 1.00 16.89 277 GLY B N 1
ATOM 4710 C CA . GLY B 2 277 ? -11.216 24.409 27.473 1.00 15.94 277 GLY B CA 1
ATOM 4711 C C . GLY B 2 277 ? -11.241 23.128 26.647 1.00 15.34 277 GLY B C 1
ATOM 4712 O O . GLY B 2 277 ? -12.275 22.471 26.551 1.00 14.80 277 GLY B O 1
ATOM 4713 N N . PHE B 2 278 ? -10.099 22.809 26.034 1.00 14.57 278 PHE B N 1
ATOM 4714 C CA . PHE B 2 278 ? -9.828 21.487 25.437 1.00 14.61 278 PHE B CA 1
ATOM 4715 C C . PHE B 2 278 ? -8.741 20.747 26.226 1.00 14.68 278 PHE B C 1
ATOM 4716 O O . PHE B 2 278 ? -7.827 21.370 26.785 1.00 14.33 278 PHE B O 1
ATOM 4724 N N . ALA B 2 279 ? -8.840 19.418 26.244 1.00 14.74 279 ALA B N 1
ATOM 4725 C CA . ALA B 2 279 ? -7.800 18.550 26.795 1.00 15.02 279 ALA B CA 1
ATOM 4726 C C . ALA B 2 279 ? -7.031 17.911 25.656 1.00 14.76 279 ALA B C 1
ATOM 4727 O O . ALA B 2 279 ? -7.427 18.020 24.494 1.00 14.87 279 ALA B O 1
ATOM 4729 N N . ASP B 2 280 ? -5.947 17.224 25.997 1.00 14.83 280 ASP B N 1
ATOM 4730 C CA . ASP B 2 280 ? -5.179 16.476 25.002 1.00 15.11 280 ASP B CA 1
ATOM 4731 C C . ASP B 2 280 ? -6.008 15.368 24.345 1.00 15.59 280 ASP B C 1
ATOM 4732 O O . ASP B 2 280 ? -5.888 15.136 23.141 1.00 14.09 280 ASP B O 1
ATOM 4737 N N . ARG B 2 281 ? -6.850 14.698 25.132 1.00 16.64 281 ARG B N 1
ATOM 4738 C CA . ARG B 2 281 ? -7.731 13.662 24.611 1.00 19.52 281 ARG B CA 1
ATOM 4739 C C . ARG B 2 281 ? -9.090 13.694 25.296 1.00 18.66 281 ARG B C 1
ATOM 4740 O O . ARG B 2 281 ? -9.213 14.235 26.393 1.00 17.72 281 ARG B O 1
ATOM 4748 N N . PRO B 2 282 ? -10.111 13.116 24.643 1.00 19.10 282 PRO B N 1
ATOM 4749 C CA . PRO B 2 282 ? -11.469 13.156 25.172 1.00 19.90 282 PRO B CA 1
ATOM 4750 C C . PRO B 2 282 ? -11.548 12.670 26.614 1.00 20.92 282 PRO B C 1
ATOM 4751 O O . PRO B 2 282 ? -10.993 11.622 26.941 1.00 21.01 282 PRO B O 1
ATOM 4755 N N . GLY B 2 283 ? -12.192 13.470 27.464 1.00 22.31 283 GLY B N 1
ATOM 4756 C CA . GLY B 2 283 ? -12.392 13.143 28.871 1.00 22.99 283 GLY B CA 1
ATOM 4757 C C . GLY B 2 283 ? -11.338 13.648 29.845 1.00 23.17 283 GLY B C 1
ATOM 4758 O O . GLY B 2 283 ? -11.600 13.714 31.044 1.00 22.97 283 GLY B O 1
ATOM 4759 N N . ASP B 2 284 ? -10.151 14.006 29.352 1.00 22.84 284 ASP B N 1
ATOM 4760 C CA . ASP B 2 284 ? -9.042 14.396 30.230 1.00 22.92 284 ASP B CA 1
ATOM 4761 C C . ASP B 2 284 ? -9.183 15.838 30.692 1.00 22.51 284 ASP B C 1
ATOM 4762 O O . ASP B 2 284 ? -10.080 16.545 30.247 1.00 21.90 284 ASP B O 1
ATOM 4767 N N . MET B 2 285 ? -8.294 16.268 31.587 1.00 22.97 285 MET B N 1
ATOM 4768 C CA . MET B 2 285 ? -8.336 17.633 32.118 1.00 23.73 285 MET B CA 1
ATOM 4769 C C . MET B 2 285 ? -7.852 18.649 31.094 1.00 21.58 285 MET B C 1
ATOM 4770 O O . MET B 2 285 ? -6.809 18.459 30.469 1.00 21.06 285 MET B O 1
ATOM 4775 N N . VAL B 2 286 ? -8.610 19.735 30.944 1.00 19.29 286 VAL B N 1
ATOM 4776 C CA . VAL B 2 286 ? -8.283 20.774 29.964 1.00 17.92 286 VAL B CA 1
ATOM 4777 C C . VAL B 2 286 ? -7.093 21.611 30.405 1.00 17.10 286 VAL B C 1
ATOM 4778 O O . VAL B 2 286 ? -6.748 21.647 31.593 1.00 16.95 286 VAL B O 1
ATOM 4782 N N . ASP B 2 287 ? -6.478 22.293 29.443 1.00 16.16 287 ASP B N 1
ATOM 4783 C CA . ASP B 2 287 ? -5.484 23.319 29.744 1.00 16.19 287 ASP B CA 1
ATOM 4784 C C . ASP B 2 287 ? -5.408 24.348 28.606 1.00 15.70 287 ASP B C 1
ATOM 4785 O O . ASP B 2 287 ? -5.914 24.101 27.503 1.00 14.82 287 ASP B O 1
ATOM 4790 N N . PRO B 2 288 ? -4.825 25.528 28.874 1.00 15.30 288 PRO B N 1
ATOM 4791 C CA . PRO B 2 288 ? -4.744 26.540 27.814 1.00 15.03 288 PRO B CA 1
ATOM 4792 C C . PRO B 2 288 ? -3.962 26.121 26.560 1.00 13.76 288 PRO B C 1
ATOM 4793 O O . PRO B 2 288 ? -4.326 26.533 25.455 1.00 13.48 288 PRO B O 1
ATOM 4797 N N . PHE B 2 289 ? -2.923 25.303 26.735 1.00 12.89 289 PHE B N 1
ATOM 4798 C CA . PHE B 2 289 ? -2.093 24.831 25.614 1.00 13.00 289 PHE B CA 1
ATOM 4799 C C . PHE B 2 289 ? -2.953 24.069 24.599 1.00 12.57 289 PHE B C 1
ATOM 4800 O O . PHE B 2 289 ? -2.975 24.400 23.403 1.00 12.46 289 PHE B O 1
ATOM 4808 N N . HIS B 2 290 ? -3.698 23.077 25.076 1.00 12.46 290 HIS B N 1
ATOM 4809 C CA . HIS B 2 290 ? -4.555 22.289 24.169 1.00 12.35 290 HIS B CA 1
ATOM 4810 C C . HIS B 2 290 ? -5.771 23.070 23.709 1.00 12.07 290 HIS B C 1
ATOM 4811 O O . HIS B 2 290 ? -6.276 22.839 22.615 1.00 12.04 290 HIS B O 1
ATOM 4818 N N . THR B 2 291 ? -6.207 24.041 24.507 1.00 11.40 291 THR B N 1
ATOM 4819 C CA . THR B 2 291 ? -7.266 24.941 24.067 1.00 12.03 291 THR B CA 1
ATOM 4820 C C . THR B 2 291 ? -6.820 25.716 22.822 1.00 12.31 291 THR B C 1
ATOM 4821 O O . THR B 2 291 ? -7.566 25.783 21.845 1.00 12.61 291 THR B O 1
ATOM 4825 N N . LEU B 2 292 ? -5.605 26.271 22.832 1.00 12.71 292 LEU B N 1
ATOM 4826 C CA . LEU B 2 292 ? -5.093 26.962 21.648 1.00 12.88 292 LEU B CA 1
ATOM 4827 C C . LEU B 2 292 ? -5.020 26.015 20.456 1.00 12.55 292 LEU B C 1
ATOM 4828 O O . LEU B 2 292 ? -5.526 26.317 19.370 1.00 12.94 292 LEU B O 1
ATOM 4833 N N . PHE B 2 293 ? -4.379 24.868 20.645 1.00 12.52 293 PHE B N 1
ATOM 4834 C CA . PHE B 2 293 ? -4.154 23.974 19.503 1.00 12.61 293 PHE B CA 1
ATOM 4835 C C . PHE B 2 293 ? -5.463 23.373 18.972 1.00 12.68 293 PHE B C 1
ATOM 4836 O O . PHE B 2 293 ? -5.578 23.112 17.777 1.00 12.53 293 PHE B O 1
ATOM 4844 N N . GLY B 2 294 ? -6.461 23.181 19.831 1.00 12.98 294 GLY B N 1
ATOM 4845 C CA . GLY B 2 294 ? -7.762 22.711 19.357 1.00 13.40 294 GLY B CA 1
ATOM 4846 C C . GLY B 2 294 ? -8.476 23.762 18.519 1.00 13.51 294 GLY B C 1
ATOM 4847 O O . GLY B 2 294 ? -8.974 23.465 17.432 1.00 13.57 294 GLY B O 1
ATOM 4848 N N . ILE B 2 295 ? -8.519 24.995 19.024 1.00 13.25 295 ILE B N 1
ATOM 4849 C CA . ILE B 2 295 ? -9.160 26.094 18.309 1.00 13.53 295 ILE B CA 1
ATOM 4850 C C . ILE B 2 295 ? -8.440 26.360 16.989 1.00 13.69 295 ILE B C 1
ATOM 4851 O O . ILE B 2 295 ? -9.085 26.566 15.954 1.00 12.87 295 ILE B O 1
ATOM 4856 N N . ALA B 2 296 ? -7.109 26.327 17.033 1.00 14.02 296 ALA B N 1
ATOM 4857 C CA . ALA B 2 296 ? -6.285 26.564 15.844 1.00 14.20 296 ALA B CA 1
ATOM 4858 C C . ALA B 2 296 ? -6.533 25.474 14.804 1.00 13.78 296 ALA B C 1
ATOM 4859 O O . ALA B 2 296 ? -6.687 25.767 13.629 1.00 13.81 296 ALA B O 1
ATOM 4861 N N . GLY B 2 297 ? -6.597 24.218 15.245 1.00 13.32 297 GLY B N 1
ATOM 4862 C CA . GLY B 2 297 ? -6.880 23.097 14.339 1.00 13.23 297 GLY B CA 1
ATOM 4863 C C . GLY B 2 297 ? -8.238 23.248 13.677 1.00 13.24 297 GLY B C 1
ATOM 4864 O O . GLY B 2 297 ? -8.369 23.082 12.466 1.00 13.17 297 GLY B O 1
ATOM 4865 N N . LEU B 2 298 ? -9.257 23.565 14.473 1.00 13.67 298 LEU B N 1
ATOM 4866 C CA . LEU B 2 298 ? -10.599 23.799 13.934 1.00 14.17 298 LEU B CA 1
ATOM 4867 C C . LEU B 2 298 ? -10.620 24.931 12.914 1.00 14.15 298 LEU B C 1
ATOM 4868 O O . LEU B 2 298 ? -11.313 24.832 11.896 1.00 15.12 298 LEU B O 1
ATOM 4873 N N . SER B 2 299 ? -9.861 25.991 13.166 1.00 14.55 299 SER B N 1
ATOM 4874 C CA . SER B 2 299 ? -9.763 27.083 12.205 1.00 15.06 299 SER B CA 1
ATOM 4875 C C . SER B 2 299 ? -9.178 26.622 10.873 1.00 15.48 299 SER B C 1
ATOM 4876 O O . SER B 2 299 ? -9.714 26.956 9.814 1.00 14.83 299 SER B O 1
ATOM 4879 N N . LEU B 2 300 ? -8.090 25.856 10.913 1.00 16.30 300 LEU B N 1
ATOM 4880 C CA . LEU B 2 300 ? -7.482 25.364 9.667 1.00 17.57 300 LEU B CA 1
ATOM 4881 C C . LEU B 2 300 ? -8.416 24.407 8.947 1.00 17.15 300 LEU B C 1
ATOM 4882 O O . LEU B 2 300 ? -8.377 24.294 7.721 1.00 17.87 300 LEU B O 1
ATOM 4887 N N . LEU B 2 301 ? -9.233 23.691 9.705 1.00 17.30 301 LEU B N 1
ATOM 4888 C CA . LEU B 2 301 ? -10.251 22.828 9.105 1.00 18.25 301 LEU B CA 1
ATOM 4889 C C . LEU B 2 301 ? -11.461 23.585 8.546 1.00 19.71 301 LEU B C 1
ATOM 4890 O O . LEU B 2 301 ? -12.334 22.973 7.936 1.00 21.23 301 LEU B O 1
ATOM 4895 N N . GLY B 2 302 ? -11.515 24.896 8.735 1.00 21.33 302 GLY B N 1
ATOM 4896 C CA . GLY B 2 302 ? -12.508 25.727 8.048 1.00 22.80 302 GLY B CA 1
ATOM 4897 C C . GLY B 2 302 ? -13.633 26.288 8.905 1.00 23.87 302 GLY B C 1
ATOM 4898 O O . GLY B 2 302 ? -14.645 26.741 8.371 1.00 24.37 302 GLY B O 1
ATOM 4899 N N . GLU B 2 303 ? -13.455 26.295 10.222 1.00 24.61 303 GLU B N 1
ATOM 4900 C CA . GLU B 2 303 ? -14.502 26.773 11.134 1.00 25.42 303 GLU B CA 1
ATOM 4901 C C . GLU B 2 303 ? -14.702 28.301 11.049 1.00 26.58 303 GLU B C 1
ATOM 4902 O O . GLU B 2 303 ? -13.830 29.074 11.446 1.00 26.49 303 GLU B O 1
ATOM 4908 N N . GLU B 2 304 ? -15.867 28.715 10.549 1.00 28.24 304 GLU B N 1
ATOM 4909 C CA . GLU B 2 304 ? -16.189 30.132 10.309 1.00 30.46 304 GLU B CA 1
ATOM 4910 C C . GLU B 2 304 ? -16.182 31.025 11.548 1.00 27.78 304 GLU B C 1
ATOM 4911 O O . GLU B 2 304 ? -15.933 32.225 11.438 1.00 27.89 304 GLU B O 1
ATOM 4917 N N . GLN B 2 305 ? -16.497 30.459 12.711 1.00 25.35 305 GLN B N 1
ATOM 4918 C CA . GLN B 2 305 ? -16.572 31.246 13.949 1.00 23.88 305 GLN B CA 1
ATOM 4919 C C . GLN B 2 305 ? -15.200 31.645 14.502 1.00 21.67 305 GLN B C 1
ATOM 4920 O O . GLN B 2 305 ? -15.121 32.448 15.436 1.00 20.99 305 GLN B O 1
ATOM 4926 N N . ILE B 2 306 ? -14.134 31.066 13.946 1.00 19.16 306 ILE B N 1
ATOM 4927 C CA . ILE B 2 306 ? -12.769 31.320 14.396 1.00 17.44 306 ILE B CA 1
ATOM 4928 C C . ILE B 2 306 ? -12.003 32.049 13.285 1.00 16.71 306 ILE B C 1
ATOM 4929 O O . ILE B 2 306 ? -12.164 31.740 12.096 1.00 16.34 306 ILE B O 1
ATOM 4934 N N . LYS B 2 307 ? -11.159 33.000 13.674 1.00 16.00 307 LYS B N 1
ATOM 4935 C CA . LYS B 2 307 ? -10.333 33.738 12.726 1.00 16.00 307 LYS B CA 1
ATOM 4936 C C . LYS B 2 307 ? -9.369 32.787 12.021 1.00 16.12 307 LYS B C 1
ATOM 4937 O O . LYS B 2 307 ? -8.905 31.811 12.631 1.00 15.70 307 LYS B O 1
ATOM 4943 N N . PRO B 2 308 ? -9.055 33.066 10.744 1.00 16.45 308 PRO B N 1
ATOM 4944 C CA . PRO B 2 308 ? -8.016 32.268 10.097 1.00 16.52 308 PRO B CA 1
ATOM 4945 C C . PRO B 2 308 ? -6.688 32.330 10.851 1.00 15.65 308 PRO B C 1
ATOM 4946 O O . PRO B 2 308 ? -6.275 33.407 11.315 1.00 15.37 308 PRO B O 1
ATOM 4950 N N . VAL B 2 309 ? -6.035 31.175 10.951 1.00 14.35 309 VAL B N 1
ATOM 4951 C CA . VAL B 2 309 ? -4.795 31.028 11.717 1.00 13.89 309 VAL B CA 1
ATOM 4952 C C . VAL B 2 309 ? -3.644 30.663 10.786 1.00 13.48 309 VAL B C 1
ATOM 4953 O O . VAL B 2 309 ? -3.818 29.902 9.835 1.00 13.66 309 VAL B O 1
ATOM 4957 N N . SER B 2 310 ? -2.471 31.224 11.054 1.00 13.35 310 SER B N 1
ATOM 4958 C CA . SER B 2 310 ? -1.249 30.841 10.346 1.00 13.42 310 SER B CA 1
ATOM 4959 C C . SER B 2 310 ? -0.746 29.471 10.800 1.00 13.19 310 SER B C 1
ATOM 4960 O O . SER B 2 310 ? -0.513 29.271 11.992 1.00 13.43 310 SER B O 1
ATOM 4963 N N . PRO B 2 311 ? -0.541 28.529 9.855 1.00 13.18 311 PRO B N 1
ATOM 4964 C CA . PRO B 2 311 ? 0.066 27.249 10.253 1.00 13.09 311 PRO B CA 1
ATOM 4965 C C . PRO B 2 311 ? 1.559 27.353 10.571 1.00 13.42 311 PRO B C 1
ATOM 4966 O O . PRO B 2 311 ? 2.132 26.425 11.155 1.00 14.46 311 PRO B O 1
ATOM 4970 N N . VAL B 2 312 ? 2.190 28.451 10.162 1.00 12.91 312 VAL B N 1
ATOM 4971 C CA . VAL B 2 312 ? 3.599 28.664 10.425 1.00 13.17 312 VAL B CA 1
ATOM 4972 C C . VAL B 2 312 ? 3.804 29.264 11.815 1.00 13.70 312 VAL B C 1
ATOM 4973 O O . VAL B 2 312 ? 4.576 28.722 12.610 1.00 15.07 312 VAL B O 1
ATOM 4977 N N . PHE B 2 313 ? 3.090 30.354 12.111 1.00 14.14 313 PHE B N 1
ATOM 4978 C CA . PHE B 2 313 ? 3.285 31.116 13.362 1.00 14.22 313 PHE B CA 1
ATOM 4979 C C . PHE B 2 313 ? 2.281 30.814 14.487 1.00 14.91 313 PHE B C 1
ATOM 4980 O O . PHE B 2 313 ? 2.479 31.254 15.620 1.00 15.85 313 PHE B O 1
ATOM 4988 N N . CYS B 2 314 ? 1.215 30.078 14.172 1.00 15.42 314 CYS B N 1
ATOM 4989 C CA . CYS B 2 314 ? 0.099 29.850 15.094 1.00 15.07 314 CYS B CA 1
ATOM 4990 C C . CYS B 2 314 ? -0.317 31.167 15.747 1.00 15.26 314 CYS B C 1
ATOM 4991 O O . CYS B 2 314 ? -0.255 31.335 16.974 1.00 15.10 314 CYS B O 1
ATOM 4994 N N . MET B 2 315 ? -0.692 32.098 14.874 1.00 14.95 315 MET B N 1
ATOM 4995 C CA . MET B 2 315 ? -1.172 33.424 15.225 1.00 15.98 315 MET B CA 1
ATOM 4996 C C . MET B 2 315 ? -2.247 33.754 14.190 1.00 15.09 315 MET B C 1
ATOM 4997 O O . MET B 2 315 ? -2.246 33.163 13.102 1.00 14.69 315 MET B O 1
ATOM 5002 N N . PRO B 2 316 ? -3.168 34.687 14.506 1.00 14.87 316 PRO B N 1
ATOM 5003 C CA . PRO B 2 316 ? -4.161 35.106 13.506 1.00 14.82 316 PRO B CA 1
ATOM 5004 C C . PRO B 2 316 ? -3.497 35.628 12.232 1.00 14.99 316 PRO B C 1
ATOM 5005 O O . PRO B 2 316 ? -2.565 36.423 12.305 1.00 14.64 316 PRO B O 1
ATOM 5009 N N . GLU B 2 317 ? -3.962 35.175 11.074 1.00 15.71 317 GLU B N 1
ATOM 5010 C CA . GLU B 2 317 ? -3.441 35.679 9.800 1.00 17.17 317 GLU B CA 1
ATOM 5011 C C . GLU B 2 317 ? -3.522 37.205 9.686 1.00 18.10 317 GLU B C 1
ATOM 5012 O O . GLU B 2 317 ? -2.619 37.836 9.121 1.00 18.39 317 GLU B O 1
ATOM 5018 N N . GLU B 2 318 ? -4.570 37.801 10.256 1.00 19.04 318 GLU B N 1
ATOM 5019 C CA . GLU B 2 318 ? -4.777 39.245 10.140 1.00 21.15 318 GLU B CA 1
ATOM 5020 C C . GLU B 2 318 ? -3.672 40.021 10.844 1.00 19.52 318 GLU B C 1
ATOM 5021 O O . GLU B 2 318 ? -3.292 41.099 10.396 1.00 19.79 318 GLU B O 1
ATOM 5027 N N . VAL B 2 319 ? -3.150 39.454 11.928 1.00 18.39 319 VAL B N 1
ATOM 5028 C CA . VAL B 2 319 ? -1.977 40.004 12.605 1.00 17.62 319 VAL B CA 1
ATOM 5029 C C . VAL B 2 319 ? -0.743 39.969 11.704 1.00 17.09 319 VAL B C 1
ATOM 5030 O O . VAL B 2 319 ? -0.025 40.960 11.601 1.00 16.40 319 VAL B O 1
ATOM 5034 N N . LEU B 2 320 ? -0.501 38.833 11.051 1.00 17.06 320 LEU B N 1
ATOM 5035 C CA . LEU B 2 320 ? 0.683 38.676 10.211 1.00 17.87 320 LEU B CA 1
ATOM 5036 C C . LEU B 2 320 ? 0.596 39.521 8.942 1.00 18.95 320 LEU B C 1
ATOM 5037 O O . LEU B 2 320 ? 1.611 39.979 8.429 1.00 19.19 320 LEU B O 1
ATOM 5042 N N . GLN B 2 321 ? -0.615 39.712 8.435 1.00 20.42 321 GLN B N 1
ATOM 5043 C CA . GLN B 2 321 ? -0.825 40.617 7.312 1.00 21.80 321 GLN B CA 1
ATOM 5044 C C . GLN B 2 321 ? -0.404 42.032 7.706 1.00 22.91 321 GLN B C 1
ATOM 5045 O O . GLN B 2 321 ? 0.242 42.729 6.922 1.00 22.85 321 GLN B O 1
ATOM 5047 N N . ARG B 2 322 ? -0.746 42.438 8.929 1.00 24.22 322 ARG B N 1
ATOM 5048 C CA . ARG B 2 322 ? -0.410 43.778 9.433 1.00 25.34 322 ARG B CA 1
ATOM 5049 C C . ARG B 2 322 ? 1.096 44.052 9.425 1.00 25.14 322 ARG B C 1
ATOM 5050 O O . ARG B 2 322 ? 1.517 45.166 9.100 1.00 24.79 322 ARG B O 1
ATOM 5058 N N . VAL B 2 323 ? 1.903 43.054 9.791 1.00 24.77 323 VAL B N 1
ATOM 5059 C CA . VAL B 2 323 ? 3.366 43.221 9.802 1.00 25.10 323 VAL B CA 1
ATOM 5060 C C . VAL B 2 323 ? 4.025 42.735 8.499 1.00 24.76 323 VAL B C 1
ATOM 5061 O O . VAL B 2 323 ? 5.252 42.772 8.362 1.00 24.73 323 VAL B O 1
ATOM 5065 N N . ASN B 2 324 ? 3.195 42.291 7.553 1.00 24.98 324 ASN B N 1
ATOM 5066 C CA . ASN B 2 324 ? 3.634 41.860 6.225 1.00 25.74 324 ASN B CA 1
ATOM 5067 C C . ASN B 2 324 ? 4.579 40.669 6.271 1.00 24.90 324 ASN B C 1
ATOM 5068 O O . ASN B 2 324 ? 5.586 40.630 5.570 1.00 24.89 324 ASN B O 1
ATOM 5073 N N . VAL B 2 325 ? 4.244 39.695 7.104 1.00 24.58 325 VAL B N 1
ATOM 5074 C CA . VAL B 2 325 ? 5.033 38.474 7.198 1.00 25.03 325 VAL B CA 1
ATOM 5075 C C . VAL B 2 325 ? 4.062 37.341 6.939 1.00 24.85 325 VAL B C 1
ATOM 5076 O O . VAL B 2 325 ? 3.367 36.882 7.836 1.00 25.41 325 VAL B O 1
ATOM 5080 N N . GLN B 2 326 ? 3.985 36.935 5.679 1.00 24.61 326 GLN B N 1
ATOM 5081 C CA . GLN B 2 326 ? 3.119 35.839 5.280 1.00 24.99 326 GLN B CA 1
ATOM 5082 C C . GLN B 2 326 ? 3.862 34.956 4.288 1.00 23.72 326 GLN B C 1
ATOM 5083 O O . GLN B 2 326 ? 3.813 35.191 3.081 1.00 23.18 326 GLN B O 1
ATOM 5089 N N . PRO B 2 327 ? 4.573 33.936 4.802 1.00 22.61 327 PRO B N 1
ATOM 5090 C CA . PRO B 2 327 ? 5.357 33.077 3.923 1.00 22.11 327 PRO B CA 1
ATOM 5091 C C . PRO B 2 327 ? 4.468 32.337 2.939 1.00 22.10 327 PRO B C 1
ATOM 5092 O O . PRO B 2 327 ? 3.377 31.900 3.313 1.00 21.67 327 PRO B O 1
ATOM 5096 N N . GLU B 2 328 ? 4.933 32.190 1.701 1.00 22.53 328 GLU B N 1
ATOM 5097 C CA . GLU B 2 328 ? 4.202 31.390 0.715 1.00 23.42 328 GLU B CA 1
ATOM 5098 C C . GLU B 2 328 ? 4.274 29.924 1.118 1.00 21.94 328 GLU B C 1
ATOM 5099 O O . GLU B 2 328 ? 5.319 29.447 1.559 1.00 22.00 328 GLU B O 1
ATOM 5105 N N . LEU B 2 329 ? 3.162 29.217 0.963 1.00 20.27 329 LEU B N 1
ATOM 5106 C CA . LEU B 2 329 ? 3.109 27.792 1.257 1.00 19.15 329 LEU B CA 1
ATOM 5107 C C . LEU B 2 329 ? 3.074 27.039 -0.061 1.00 19.05 329 LEU B C 1
ATOM 5108 O O . LEU B 2 329 ? 2.965 27.659 -1.128 1.00 18.57 329 LEU B O 1
ATOM 5113 N N . VAL B 2 330 ? 3.169 25.713 0.000 1.00 19.24 330 VAL B N 1
ATOM 5114 C CA . VAL B 2 330 ? 3.203 24.908 -1.227 1.00 20.75 330 VAL B CA 1
ATOM 5115 C C . VAL B 2 330 ? 1.880 25.034 -1.986 1.00 24.45 330 VAL B C 1
ATOM 5116 O O . VAL B 2 330 ? 1.891 25.257 -3.208 1.00 25.23 330 VAL B O 1
ATOM 5120 N N . SER B 2 331 ? 0.760 24.900 -1.274 1.00 28.82 331 SER B N 1
ATOM 5121 C CA . SER B 2 331 ? -0.590 25.196 -1.819 1.00 32.51 331 SER B CA 1
ATOM 5122 C C . SER B 2 331 ? -1.679 24.334 -1.168 1.00 33.55 331 SER B C 1
ATOM 5123 O O . SER B 2 331 ? -2.608 23.859 -1.838 1.00 34.84 331 SER B O 1
#

CATH classification: 1.25.40.120

Sequence (640 aa):
EQAEAKRLEREQKLKLYYQSSATQAVFQKRQAGELDESVLELTSQILGANPDFATLWNCRREVLQHLETEKSPEESAALVKAELGFLESSCLRVNPKSYGTWHHRCCWLLSSRLPEPNWARELELCARFLEADERNFHCWDYRRFVAAQAAVAPAEELAFTDSLITRNFSNYSSSWHYRSCLLPQLHPQPRLPENVLLKELELVQNNAFFTDPNDQSAWFYHRWLLGAGSGRRCELSVEKSTVLQSELESCKELQELEPENKWCCLLTIILLMRALDPLLYEKETLQYFSTLKAVDPMRAAYLDDLRSKFLLENSVLKMEYAQKDVTIKSDAPDTLLLEKHADYIASYGSKKDDYEYCMSEYLRMSGVYWGLTVMDLMGQLHRMNNKEEILVFIKSSCQHECGGVSASIGHDPHLLYTLSAVQILTLYDSSIHHVINVDKVVAYVQSLQKEDGSFAGDIWGEIDTRFSFCAVATLALLGKLDAINVEKAIEFVLSCMNFDGGFGCRPGSESHAGQIYCCCTGFLAITSQLHQVNSDLLGWWLCERQLPSGGLNGRPEKLPDVCYSWWVLASLKIIGRLHWIDREKLRSFILACQDEETGGFADRPGDMVDPFHTLFGIAGLSLLGEEQIKPVSPVFCMPEEVLQRVNVQPELVS

Nearest PDB structures (foldseek):
  3hxd-assembly1_A  TM=1.002E+00  e=4.358E-36  Rattus norvegicus
  3hxe-assembly1_A  TM=1.000E+00  e=2.470E-35  Rattus norvegicus
  3pz2-assembly1_A  TM=9.799E-01  e=1.066E-31  Rattus norvegicus
  1ltx-assembly1_A  TM=9.698E-01  e=4.053E-29  Rattus norvegicus
  1dce-assembly1_A  TM=9.413E-01  e=2.115E-29  Rattus norvegicus

Radius of gyration: 25.93 Å; Cα contacts (8 Å, |Δi|>4): 942; chains: 2; bounding box: 62×63×84 Å